Protein AF-A0A260ZU75-F1 (afdb_monomer)

pLDDT: mean 73.4, std 19.15, range [30.08, 96.88]

Mean predicted aligned error: 18.24 Å

Solvent-accessible surface area (backbone atoms only — not comparable to full-atom values): 27099 Å² total; per-residue (Å²): 138,92,80,91,61,93,49,59,84,68,55,61,71,64,36,79,45,79,36,69,39,47,72,72,58,56,70,62,37,40,80,29,55,26,24,42,34,27,38,49,55,72,50,74,64,46,59,60,51,38,66,64,25,48,84,91,78,54,46,50,58,35,65,56,89,92,36,42,34,43,31,22,17,66,88,51,80,79,74,68,78,90,85,59,98,60,58,67,73,65,70,71,67,79,88,76,81,71,82,67,84,74,81,67,71,75,73,72,48,90,64,89,61,53,72,47,78,45,76,44,38,47,42,60,59,72,70,28,60,49,29,23,46,27,86,60,65,49,53,67,70,56,39,60,51,51,59,70,48,56,69,70,57,61,51,25,57,89,80,56,41,65,34,30,36,39,29,34,74,88,42,89,56,39,37,35,28,58,36,56,43,65,58,62,22,38,52,79,75,53,84,70,53,23,64,43,68,39,59,33,41,36,30,46,31,56,61,71,61,36,53,37,48,56,76,33,36,28,83,59,44,68,79,55,73,39,44,80,88,47,46,46,46,62,69,63,42,54,61,54,57,45,36,60,52,47,52,56,47,26,54,46,50,76,70,63,70,59,51,74,65,50,48,23,54,45,45,23,44,54,48,60,44,67,42,53,73,69,57,50,51,52,44,70,77,32,72,64,55,47,50,50,50,52,50,52,38,31,76,69,47,69,45,74,83,83,55,96,63,46,60,89,43,41,7,58,31,43,58,65,25,31,74,61,22,34,54,32,46,69,72,30,49,90,67,53,62,64,59,92,49,35,52,56,46,51,24,56,15,14,74,69,40,26,66,64,45,18,49,54,41,48,34,39,55,68,68,76,38,55,76,70,56,50,59,51,52,44,49,44,57,65,38,65,81,69,75,76,69,83,70,92,71,95,57,99,69,80,84,60,91,48,96,50,78,84,72,56,78,86,84,57,92,40,63,46,64,51,82,83,65,82,75,59,64,70,62,42,64,75,54,67,44,40,35,43,30,51,68,58,72,49,96,71,50,48,67,60,61,78,71,64,37,52,60,50,69,63,88,96,43,53,35,44,27,39,44,86,131

Organism: Caenorhabditis remane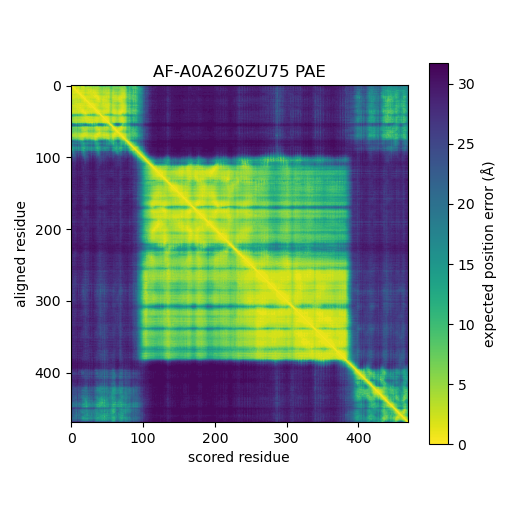i (NCBI:txid31234)

Radius of gyration: 30.85 Å; Cα contacts (8 Å, |Δi|>4): 722; chains: 1; bounding box: 58×53×92 Å

Sequence (469 aa):
MWLKCKTAEEVPRGAIVISHKVIPYPSVLVEKDVTSIVVDPMTKEVLRQLCMFGNSRGIVSGCVARHSFIASGSALVDGEPIITTTLPSLIHKPECKKKEEELDLKPMVEHAFEHIRMPIALGDIVSMNYRGGVFRPIYEETINSLNKMPIDKLFDEDVSGMPLLAVPNDDDTRCVILEGVHRFASLSLTEEEKKIEIKLDVYCVGERNFEDLLSSTVPISRGMKITKKAEFKFHRCQPEMLTLLLDSYAKQRNEGRFSEKDEAVNLCRILNARLNEKQRKELIDHSHQRRQIYNQLFNERLVQEPTKTATEQSGLFAFLMSPTTQKAFFSHYETIPKRNRCHRNIFVASLVNDDTCAQLINELGTNMLKKTDFVKRLREIQNPATAENSSDGNNGITWLMCETADDAPYHKELSFWSIYRIPSPSVLAEKDVSIIVLDPMTKGVLGKLSMHIVSGCVGKHSFLASGSA

Foldseek 3Di:
DDDDDPALQPDAQAEEDEEEQADGPLVSCQVSQYKYKYKLNFDPVRVVSLVSADDQFDWDWADDPLIIMIIHGDVCNPVDDPPDPCVNVVVPDDPPPDPPVAPDQDPQPPDDFDKDKDKDFQLLVVQAQEWEQALDWDDLVNLVVLLPDDPCQLQPCVRPNAWEWEDEQVDPRYIYTLPSLSNVLSDDDDPVSSRDIHIHIYTHDHPVQRVLQVVQTGGRHHSDGRDPVRHGQLLSHDSNVNNVNLVSQLVCVVVVNDDLLSLLQSLLRNCVNRDDPVVLVVVLVDVVSLVVRVVVCVVVSSFDDQDPLRSSCLSVLLNLADDLLSVLCSVQVVLADSHPNRSNLLSLLRVQPVVVSSVLSVCSSVVVDDNVVSVVVSVCSNPVPVPPPPDPDPDPDDADADPDLVPDDADDAYEYEDADDDDAPVSCVVRQYKYKYKPQSDSPRSNRQDDGWRWDDDPPIIITIGGDD

Secondary structure (DSSP, 8-state):
-----SSGGGSPTTPEEEEESS-SSHHHHHHTTPEEEEES--SHHHHHHHTTSSSSS--EEEEETTEEEEEESGGGTT------TTHHHHSS-----------PPPPP-----EEEEEEEEHHHHHHSEEEE--SS---HHHHHHHTTS-HHHHS-TTTT---EEEEETT-TTEEEEEE-HHHHHT----TTGGG-EEEEEEEEE-HHHHHHHHHTSEE--TT----GGG---GGGS-HHHHHHHHHHHHHHHHTT-S-HHHHHHHHHHHHHHH--HHHHHHHHH-HHHHHHHHHHHHHTTSSPPP-TT-GGGHHHHHHHS-HHHHHHHHHSGGGS--STTHHHHHHHHHHH-HHHHHHHHHHHHTTSS-HHHHHHHHHHHH-GGGSS-------S------SSGGGSPSSS---B--SS-PPPHHHHHHHT--EEEES--STTTGGG--S-EEEEEETTEEEEEE---

Structure (mmCIF, N/CA/C/O backbone):
data_AF-A0A260ZU75-F1
#
_entry.id   AF-A0A260ZU75-F1
#
loop_
_atom_site.group_PDB
_atom_site.id
_atom_site.type_symbol
_atom_site.label_atom_id
_atom_site.label_alt_id
_atom_site.label_comp_id
_atom_site.label_asym_id
_atom_site.label_entity_id
_atom_site.label_seq_id
_atom_site.pdbx_PDB_ins_code
_atom_site.Cartn_x
_atom_site.Cartn_y
_atom_site.Cartn_z
_atom_site.occupancy
_atom_site.B_iso_or_equiv
_atom_site.auth_seq_id
_atom_site.auth_comp_id
_atom_site.auth_asym_id
_atom_site.auth_atom_id
_atom_site.pdbx_PDB_model_num
ATOM 1 N N . MET A 1 1 ? 1.493 -24.356 -52.586 1.00 53.06 1 MET A N 1
ATOM 2 C CA . MET A 1 1 ? 1.056 -25.370 -51.599 1.00 53.06 1 MET A CA 1
ATOM 3 C C . MET A 1 1 ? 1.403 -24.845 -50.215 1.00 53.06 1 MET A C 1
ATOM 5 O O . MET A 1 1 ? 2.526 -24.393 -50.048 1.00 53.06 1 MET A O 1
ATOM 9 N N . TRP A 1 2 ? 0.465 -24.832 -49.267 1.00 59.16 2 TRP A N 1
ATOM 10 C CA . TRP A 1 2 ? 0.701 -24.319 -47.910 1.00 59.16 2 TRP A CA 1
ATOM 11 C C . TRP A 1 2 ? 0.947 -25.483 -46.953 1.00 59.16 2 TRP A C 1
ATOM 13 O O . TRP A 1 2 ? 0.158 -26.425 -46.927 1.00 59.16 2 TRP A O 1
ATOM 23 N N . LEU A 1 3 ? 2.027 -25.417 -46.176 1.00 71.31 3 LEU A N 1
ATOM 24 C CA . LEU A 1 3 ? 2.389 -26.438 -45.197 1.00 71.31 3 LEU A CA 1
ATOM 25 C C . LEU A 1 3 ? 2.399 -25.819 -43.800 1.00 71.31 3 LEU A C 1
ATOM 27 O O . LEU A 1 3 ? 3.151 -24.882 -43.533 1.00 71.31 3 LEU A O 1
ATOM 31 N N . LYS A 1 4 ? 1.574 -26.350 -42.896 1.00 76.88 4 LYS A N 1
ATOM 32 C CA . LYS A 1 4 ? 1.610 -25.962 -41.486 1.00 76.88 4 LYS A CA 1
ATOM 33 C C . LYS A 1 4 ? 2.712 -26.754 -40.786 1.00 76.88 4 LYS A C 1
ATOM 35 O O . LYS A 1 4 ? 2.523 -27.931 -40.500 1.00 76.88 4 LYS A O 1
ATOM 40 N N . CYS A 1 5 ? 3.827 -26.091 -40.503 1.00 76.00 5 CYS A N 1
ATOM 41 C CA . CYS A 1 5 ? 4.948 -26.666 -39.764 1.00 76.00 5 CYS A CA 1
ATOM 42 C C . CYS A 1 5 ? 4.742 -26.453 -38.257 1.00 76.00 5 CYS A C 1
ATOM 44 O O . CYS A 1 5 ? 4.388 -25.350 -37.829 1.00 76.00 5 CYS A O 1
ATOM 46 N N . LYS A 1 6 ? 4.939 -27.495 -37.446 1.00 75.31 6 LYS A N 1
ATOM 47 C CA . LYS A 1 6 ? 4.941 -27.402 -35.978 1.00 75.31 6 LYS A CA 1
ATOM 48 C C . LYS A 1 6 ? 6.276 -26.886 -35.446 1.00 75.31 6 LYS A C 1
ATOM 50 O O . LYS A 1 6 ? 6.291 -26.248 -34.396 1.00 75.31 6 LYS A O 1
ATOM 55 N N . THR A 1 7 ? 7.368 -27.142 -36.164 1.00 79.88 7 THR A N 1
ATOM 56 C CA . THR A 1 7 ? 8.723 -26.733 -35.778 1.00 79.88 7 THR A CA 1
ATOM 57 C C . THR A 1 7 ? 9.504 -26.169 -36.972 1.00 79.88 7 THR A C 1
ATOM 59 O O . THR A 1 7 ? 9.084 -26.304 -38.124 1.00 79.88 7 THR A O 1
ATOM 62 N N . ALA A 1 8 ? 10.633 -25.497 -36.715 1.00 80.31 8 ALA A N 1
ATOM 63 C CA . ALA A 1 8 ? 11.464 -24.905 -37.771 1.00 80.31 8 ALA A CA 1
ATOM 64 C C . ALA A 1 8 ? 12.167 -25.976 -38.631 1.00 80.31 8 ALA A C 1
ATOM 66 O O . ALA A 1 8 ? 12.492 -25.749 -39.798 1.00 80.31 8 ALA A O 1
ATOM 67 N N . GLU A 1 9 ? 12.363 -27.175 -38.085 1.00 83.44 9 GLU A N 1
ATOM 68 C CA . GLU A 1 9 ? 12.975 -28.330 -38.743 1.00 83.44 9 GLU A CA 1
ATOM 69 C C . GLU A 1 9 ? 12.092 -28.889 -39.866 1.00 83.44 9 GLU A C 1
ATOM 71 O O . GLU A 1 9 ? 12.622 -29.365 -40.868 1.00 83.44 9 GLU A O 1
ATOM 76 N N . GLU A 1 10 ? 10.771 -28.740 -39.762 1.00 84.25 10 GLU A N 1
ATOM 77 C CA . GLU A 1 10 ? 9.805 -29.178 -40.781 1.00 84.25 10 GLU A CA 1
ATOM 78 C C . GLU A 1 10 ? 9.737 -28.230 -41.995 1.00 84.25 10 GLU A C 1
ATOM 80 O O . GLU A 1 10 ? 9.186 -28.589 -43.035 1.00 84.25 10 GLU A O 1
ATOM 85 N N . VAL A 1 11 ? 10.310 -27.024 -41.891 1.00 85.12 11 VAL A N 1
ATOM 86 C CA . VAL A 1 11 ? 10.280 -26.020 -42.964 1.00 85.12 11 VAL A CA 1
ATOM 87 C C . VAL A 1 11 ? 11.162 -26.460 -44.145 1.00 85.12 11 VAL A C 1
ATOM 89 O O . VAL A 1 11 ? 12.346 -26.737 -43.936 1.00 85.12 11 VAL A O 1
ATOM 92 N N . PRO A 1 12 ? 10.650 -26.498 -45.388 1.00 83.19 12 PRO A N 1
ATOM 93 C CA . PRO A 1 12 ? 11.467 -26.789 -46.566 1.00 83.19 12 PRO A CA 1
ATOM 94 C C . PRO A 1 12 ? 12.514 -25.698 -46.846 1.00 83.19 12 PRO A C 1
ATOM 96 O O . PRO A 1 12 ? 12.292 -24.522 -46.563 1.00 83.19 12 PRO A O 1
ATOM 99 N N . ARG A 1 13 ? 13.646 -26.076 -47.453 1.00 84.75 13 ARG A N 1
ATOM 100 C CA . ARG A 1 13 ? 14.654 -25.114 -47.934 1.00 84.75 13 ARG A CA 1
ATOM 101 C C . ARG A 1 13 ? 14.044 -24.183 -48.995 1.00 84.75 13 ARG A C 1
ATOM 103 O O . ARG A 1 13 ? 13.299 -24.658 -49.849 1.00 84.75 13 ARG A O 1
ATOM 110 N N . GLY A 1 14 ? 14.359 -22.889 -48.937 1.00 79.31 14 GLY A N 1
ATOM 111 C CA . GLY A 1 14 ? 13.857 -21.869 -49.866 1.00 79.31 14 GLY A CA 1
ATOM 112 C C . GLY A 1 14 ? 12.392 -21.469 -49.650 1.00 79.31 14 GLY A C 1
ATOM 113 O O . GLY A 1 14 ? 11.804 -20.799 -50.496 1.00 79.31 14 GLY A O 1
ATOM 114 N N . ALA A 1 15 ? 11.757 -21.910 -48.558 1.00 82.38 15 ALA A N 1
ATOM 115 C CA . ALA A 1 15 ? 10.350 -21.614 -48.303 1.00 82.38 15 ALA A CA 1
ATOM 116 C C . ALA A 1 15 ? 10.118 -20.151 -47.884 1.00 82.38 15 ALA A C 1
ATOM 118 O O . ALA A 1 15 ? 10.995 -19.493 -47.325 1.00 82.38 15 ALA A O 1
ATOM 119 N N . ILE A 1 16 ? 8.886 -19.669 -48.079 1.00 82.94 16 ILE A N 1
ATOM 120 C CA . ILE A 1 16 ? 8.381 -18.456 -47.427 1.00 82.94 16 ILE A CA 1
ATOM 121 C C . ILE A 1 16 ? 7.686 -18.880 -46.131 1.00 82.94 16 ILE A C 1
ATOM 123 O O . ILE A 1 16 ? 6.695 -19.612 -46.161 1.00 82.94 16 ILE A O 1
ATOM 127 N N . VAL A 1 17 ? 8.200 -18.427 -44.991 1.00 84.06 17 VAL A N 1
ATOM 128 C CA . VAL A 1 17 ? 7.651 -18.725 -43.666 1.00 84.06 17 VAL A CA 1
ATOM 129 C C . VAL A 1 17 ? 6.880 -17.526 -43.154 1.00 84.06 17 VAL A C 1
ATOM 131 O O . VAL A 1 17 ? 7.424 -16.435 -43.044 1.00 84.06 17 VAL A O 1
ATOM 134 N N . ILE A 1 18 ? 5.619 -17.748 -42.787 1.00 83.75 18 ILE A N 1
ATOM 135 C CA . ILE A 1 18 ? 4.792 -16.747 -42.116 1.00 83.75 18 ILE A CA 1
ATOM 136 C C . ILE A 1 18 ? 4.705 -17.107 -40.635 1.00 83.75 18 ILE A C 1
ATOM 138 O O . ILE A 1 18 ? 4.231 -18.188 -40.282 1.00 83.75 18 ILE A O 1
ATOM 142 N N . SER A 1 19 ? 5.130 -16.195 -39.766 1.00 84.38 19 SER A N 1
ATOM 143 C CA . SER A 1 19 ? 5.026 -16.337 -38.315 1.00 84.38 19 SER A CA 1
ATOM 144 C C . SER A 1 19 ? 4.253 -15.174 -37.689 1.00 84.38 19 SER A C 1
ATOM 146 O O . SER A 1 19 ? 4.103 -14.102 -38.274 1.00 84.38 19 SER A O 1
ATOM 148 N N . HIS A 1 20 ? 3.724 -15.386 -36.481 1.00 80.50 20 HIS A N 1
ATOM 149 C CA . HIS A 1 20 ? 3.026 -14.349 -35.716 1.00 80.50 20 HIS A CA 1
ATOM 150 C C . HIS A 1 20 ? 3.898 -13.887 -34.553 1.00 80.50 20 HIS A C 1
ATOM 152 O O . HIS A 1 20 ? 4.362 -14.712 -33.765 1.00 80.50 20 HIS A O 1
ATOM 158 N N . LYS A 1 21 ? 4.100 -12.571 -34.435 1.00 76.69 21 LYS A N 1
ATOM 159 C CA . LYS A 1 21 ? 4.837 -11.851 -33.382 1.00 76.69 21 LYS A CA 1
ATOM 160 C C . LYS A 1 21 ? 6.329 -12.143 -33.224 1.00 76.69 21 LYS A C 1
ATOM 162 O O . LYS A 1 21 ? 7.023 -11.250 -32.746 1.00 76.69 21 LYS A O 1
ATOM 167 N N . VAL A 1 22 ? 6.813 -13.339 -33.561 1.00 81.31 22 VAL A N 1
ATOM 168 C CA . VAL A 1 22 ? 8.188 -13.818 -33.313 1.00 81.31 22 VAL A CA 1
ATOM 169 C C . VAL A 1 22 ? 8.711 -14.671 -34.470 1.00 81.31 22 VAL A C 1
ATOM 171 O O . VAL A 1 22 ? 7.917 -15.221 -35.232 1.00 81.31 22 VAL A O 1
ATOM 174 N N . ILE A 1 23 ? 10.033 -14.836 -34.577 1.00 83.88 23 ILE A N 1
ATOM 175 C CA . ILE A 1 23 ? 10.662 -15.792 -35.502 1.00 83.88 23 ILE A CA 1
ATOM 176 C C . ILE A 1 23 ? 11.097 -17.028 -34.705 1.00 83.88 23 ILE A C 1
ATOM 178 O O . ILE A 1 23 ? 11.935 -16.907 -33.809 1.00 83.88 23 ILE A O 1
ATOM 182 N N . PRO A 1 24 ? 10.541 -18.219 -34.982 1.00 77.88 24 PRO A N 1
ATOM 183 C CA . PRO A 1 24 ? 10.963 -19.438 -34.307 1.00 77.88 24 PRO A CA 1
ATOM 184 C C . PRO A 1 24 ? 12.312 -19.909 -34.861 1.00 77.88 24 PRO A C 1
ATOM 186 O O . PRO A 1 24 ? 12.447 -20.102 -36.063 1.00 77.88 24 PRO A O 1
ATOM 189 N N . TYR A 1 25 ? 13.290 -20.115 -33.976 1.00 84.12 25 TYR A N 1
ATOM 190 C CA . TYR A 1 25 ? 14.622 -20.652 -34.296 1.00 84.12 25 TYR A CA 1
ATOM 191 C C . TYR A 1 25 ? 15.283 -20.006 -35.534 1.00 84.12 25 TYR A C 1
ATOM 193 O O . TYR A 1 25 ? 15.498 -20.680 -36.544 1.00 84.12 25 TYR A O 1
ATOM 201 N N . PRO A 1 26 ? 15.629 -18.703 -35.465 1.00 82.19 26 PRO A N 1
ATOM 202 C CA . PRO A 1 26 ? 16.146 -17.944 -36.603 1.00 82.19 26 PRO A CA 1
ATOM 203 C C . PRO A 1 26 ? 17.327 -18.610 -37.314 1.00 82.19 26 PRO A C 1
ATOM 205 O O . PRO A 1 26 ? 17.344 -18.654 -38.536 1.00 82.19 26 PRO A O 1
ATOM 208 N N . SER A 1 27 ? 18.271 -19.188 -36.567 1.00 81.50 27 SER A N 1
ATOM 209 C CA . SER A 1 27 ? 19.438 -19.884 -37.124 1.00 81.50 27 SER A CA 1
ATOM 210 C C . SER A 1 27 ? 19.056 -21.034 -38.061 1.00 81.50 27 SER A C 1
ATOM 212 O O . SER A 1 27 ? 19.575 -21.114 -39.169 1.00 81.50 27 SER A O 1
ATOM 214 N N . VAL A 1 28 ? 18.091 -21.869 -37.662 1.00 83.88 28 VAL A N 1
ATOM 215 C CA . VAL A 1 28 ? 17.618 -23.023 -38.449 1.00 83.88 28 VAL A CA 1
ATOM 216 C C . VAL A 1 28 ? 16.953 -22.569 -39.747 1.00 83.88 28 VAL A C 1
ATOM 218 O O . VAL A 1 28 ? 17.108 -23.196 -40.792 1.00 83.88 28 VAL A O 1
ATOM 221 N N . LEU A 1 29 ? 16.194 -21.474 -39.694 1.00 84.56 29 LEU A N 1
ATOM 222 C CA . LEU A 1 29 ? 15.516 -20.941 -40.872 1.00 84.56 29 LEU A CA 1
ATOM 223 C C . LEU A 1 29 ? 16.492 -20.219 -41.817 1.00 84.56 29 LEU A C 1
ATOM 225 O O . LEU A 1 29 ? 16.343 -20.321 -43.034 1.00 84.56 29 LEU A O 1
ATOM 229 N N . VAL A 1 30 ? 17.515 -19.550 -41.276 1.00 82.56 30 VAL A N 1
ATOM 230 C CA . VAL A 1 30 ? 18.594 -18.923 -42.058 1.00 82.56 30 VAL A CA 1
ATOM 231 C C . VAL A 1 30 ? 19.406 -19.977 -42.816 1.00 82.56 30 VAL A C 1
ATOM 233 O O . VAL A 1 30 ? 19.626 -19.822 -44.013 1.00 82.56 30 VAL A O 1
ATOM 236 N N . GLU A 1 31 ? 19.771 -21.093 -42.176 1.00 83.38 31 GLU A N 1
ATOM 237 C CA . GLU A 1 31 ? 20.461 -22.223 -42.835 1.00 83.38 31 GLU A CA 1
ATOM 238 C C . GLU A 1 31 ? 19.656 -22.839 -43.992 1.00 83.38 31 GLU A C 1
ATOM 240 O O . GLU A 1 31 ? 20.205 -23.471 -44.900 1.00 83.38 31 GLU A O 1
ATOM 245 N N . LYS A 1 32 ? 18.335 -22.659 -43.963 1.00 84.31 32 LYS A N 1
ATOM 246 C CA . LYS A 1 32 ? 17.403 -23.137 -44.982 1.00 84.31 32 LYS A CA 1
ATOM 247 C C . LYS A 1 32 ? 17.105 -22.104 -46.066 1.00 84.31 32 LYS A C 1
ATOM 249 O O . LYS A 1 32 ? 16.251 -22.388 -46.902 1.00 84.31 32 LYS A O 1
ATOM 254 N N . ASP A 1 33 ? 17.786 -20.959 -46.071 1.00 82.75 33 ASP A N 1
ATOM 255 C CA . ASP A 1 33 ? 17.581 -19.878 -47.045 1.00 82.75 33 ASP A CA 1
ATOM 256 C C . ASP A 1 33 ? 16.097 -19.479 -47.170 1.00 82.75 33 ASP A C 1
ATOM 258 O O . ASP A 1 33 ? 15.522 -19.360 -48.249 1.00 82.75 33 ASP A O 1
ATOM 262 N N . VAL A 1 34 ? 15.424 -19.385 -46.022 1.00 83.75 34 VAL A N 1
ATOM 263 C CA . VAL A 1 34 ? 13.997 -19.064 -45.943 1.00 83.75 34 VAL A CA 1
ATOM 264 C C . VAL A 1 34 ? 13.778 -17.560 -46.077 1.00 83.75 34 VAL A C 1
ATOM 266 O O . VAL A 1 34 ? 14.540 -16.755 -45.546 1.00 83.75 34 VAL A O 1
ATOM 269 N N . THR A 1 35 ? 12.661 -17.173 -46.694 1.00 82.88 35 THR A N 1
ATOM 270 C CA . THR A 1 35 ? 12.128 -15.811 -46.567 1.00 82.88 35 THR A CA 1
ATOM 271 C C . THR A 1 35 ? 11.132 -15.746 -45.421 1.00 82.88 35 THR A C 1
ATOM 273 O O . THR A 1 35 ? 10.104 -16.419 -45.441 1.00 82.88 35 THR A O 1
ATOM 276 N N . SER A 1 36 ? 11.442 -14.952 -44.400 1.00 85.06 36 SER A N 1
ATOM 277 C CA . SER A 1 36 ? 10.633 -14.835 -43.188 1.00 85.06 36 SER A CA 1
ATOM 278 C C . SER A 1 36 ? 9.693 -13.639 -43.291 1.00 85.06 36 SER A C 1
ATOM 280 O O . SER A 1 36 ? 10.140 -12.536 -43.590 1.00 85.06 36 SER A O 1
ATOM 282 N N . ILE A 1 37 ? 8.403 -13.849 -43.025 1.00 84.00 37 ILE A N 1
ATOM 283 C CA . ILE A 1 37 ? 7.356 -12.830 -42.923 1.00 84.00 37 ILE A CA 1
ATOM 284 C C . ILE A 1 37 ? 6.776 -12.904 -41.511 1.00 84.00 37 ILE A C 1
ATOM 286 O O . ILE A 1 37 ? 6.130 -13.884 -41.143 1.00 84.00 37 ILE A O 1
ATOM 290 N N . VAL A 1 38 ? 6.957 -11.850 -40.722 1.00 82.31 38 VAL A N 1
ATOM 291 C CA . VAL A 1 38 ? 6.440 -11.770 -39.353 1.00 82.31 38 VAL A CA 1
ATOM 292 C C . VAL A 1 38 ? 5.255 -10.823 -39.306 1.00 82.31 38 VAL A C 1
ATOM 294 O O . VAL A 1 38 ? 5.395 -9.628 -39.562 1.00 82.31 38 VAL A O 1
ATOM 297 N N . VAL A 1 39 ? 4.090 -11.350 -38.942 1.00 78.38 39 VAL A N 1
ATOM 298 C CA . VAL A 1 39 ? 2.842 -10.600 -38.764 1.00 78.38 39 VAL A CA 1
ATOM 299 C C . VAL A 1 39 ? 2.713 -10.146 -37.308 1.00 78.38 39 VAL A C 1
ATOM 301 O O . VAL A 1 39 ? 2.972 -10.921 -36.391 1.00 78.38 39 VAL A O 1
ATOM 304 N N . ASP A 1 40 ? 2.296 -8.900 -37.091 1.00 73.94 40 ASP A N 1
ATOM 305 C CA . ASP A 1 40 ? 2.276 -8.191 -35.805 1.00 73.94 40 ASP A CA 1
ATOM 306 C C . ASP A 1 40 ? 3.588 -8.320 -35.017 1.00 73.94 40 ASP A C 1
ATOM 308 O O . ASP A 1 40 ? 3.572 -8.803 -33.885 1.00 73.94 40 ASP A O 1
ATOM 312 N N . PRO A 1 41 ? 4.746 -7.933 -35.570 1.00 73.56 41 PRO A N 1
ATOM 313 C CA . PRO A 1 41 ? 5.995 -8.039 -34.830 1.00 73.56 41 PRO A CA 1
ATOM 314 C C . PRO A 1 41 ? 5.922 -7.135 -33.581 1.00 73.56 41 PRO A C 1
ATOM 316 O O . PRO A 1 41 ? 5.565 -5.962 -33.669 1.00 73.56 41 PRO A O 1
ATOM 319 N N . MET A 1 42 ? 6.203 -7.694 -32.396 1.00 63.34 42 MET A N 1
ATOM 320 C CA . MET A 1 42 ? 5.975 -7.015 -31.102 1.00 63.34 42 MET A CA 1
ATOM 321 C C . MET A 1 42 ? 7.264 -6.603 -30.379 1.00 63.34 42 MET A C 1
ATOM 323 O O . MET A 1 42 ? 7.192 -5.927 -29.352 1.00 63.34 42 MET A O 1
ATOM 327 N N . THR A 1 43 ? 8.442 -7.016 -30.859 1.00 67.06 43 THR A N 1
ATOM 328 C CA . THR A 1 43 ? 9.712 -6.820 -30.141 1.00 67.06 43 THR A CA 1
ATOM 329 C C . THR A 1 43 ? 10.835 -6.349 -31.063 1.00 67.06 43 THR A C 1
ATOM 331 O O . THR A 1 43 ? 10.879 -6.688 -32.242 1.00 67.06 43 THR A O 1
ATOM 334 N N . LYS A 1 44 ? 11.788 -5.592 -30.501 1.00 63.25 44 LYS A N 1
ATOM 335 C CA . LYS A 1 44 ? 13.028 -5.185 -31.192 1.00 63.25 44 LYS A CA 1
ATOM 336 C C . LYS A 1 44 ? 13.872 -6.387 -31.629 1.00 63.25 44 LYS A C 1
ATOM 338 O O . LYS A 1 44 ? 14.587 -6.321 -32.621 1.00 63.25 44 LYS A O 1
ATOM 343 N N . GLU A 1 45 ? 13.746 -7.490 -30.897 1.00 69.81 45 GLU A N 1
ATOM 344 C CA . GLU A 1 45 ? 14.451 -8.738 -31.169 1.00 69.81 45 GLU A CA 1
ATOM 345 C C . GLU A 1 45 ? 14.046 -9.350 -32.516 1.00 69.81 45 GLU A C 1
ATOM 347 O O . GLU A 1 45 ? 14.901 -9.856 -33.231 1.00 69.81 45 GLU A O 1
ATOM 352 N N . VAL A 1 46 ? 12.781 -9.217 -32.932 1.00 75.69 46 VAL A N 1
ATOM 353 C CA . VAL A 1 46 ? 12.339 -9.669 -34.264 1.00 75.69 46 VAL A CA 1
ATOM 354 C C . VAL A 1 46 ? 13.071 -8.932 -35.378 1.00 75.69 46 VAL A C 1
ATOM 356 O O . VAL A 1 46 ? 13.476 -9.548 -36.356 1.00 75.69 46 VAL A O 1
ATOM 359 N N . LEU A 1 47 ? 13.265 -7.621 -35.225 1.00 68.31 47 LEU A N 1
ATOM 360 C CA . LEU A 1 47 ? 13.946 -6.804 -36.227 1.00 68.31 47 LEU A CA 1
ATOM 361 C C . LEU A 1 47 ? 15.420 -7.213 -36.344 1.00 68.31 47 LEU A C 1
ATOM 363 O O . LEU A 1 47 ? 15.924 -7.403 -37.445 1.00 68.31 47 LEU A O 1
ATOM 367 N N . ARG A 1 48 ? 16.076 -7.448 -35.200 1.00 68.31 48 ARG A N 1
ATOM 368 C CA . ARG A 1 48 ? 17.446 -7.971 -35.143 1.00 68.31 48 ARG A CA 1
ATOM 369 C C . ARG A 1 48 ? 17.568 -9.349 -35.797 1.00 68.31 48 ARG A C 1
ATOM 371 O O . ARG A 1 48 ? 18.530 -9.593 -36.517 1.00 68.31 48 ARG A O 1
ATOM 378 N N . GLN A 1 49 ? 16.604 -10.231 -35.548 1.00 77.69 49 GLN A N 1
ATOM 379 C CA . GLN A 1 49 ? 16.572 -11.572 -36.128 1.00 77.69 49 GLN A CA 1
ATOM 380 C C . GLN A 1 49 ? 16.326 -11.529 -37.635 1.00 77.69 49 GLN A C 1
ATOM 382 O O . GLN A 1 49 ? 16.973 -12.275 -38.356 1.00 77.69 49 GLN A O 1
ATOM 387 N N . LEU A 1 50 ? 15.463 -10.636 -38.127 1.00 74.31 50 LEU A N 1
ATOM 388 C CA . LEU A 1 50 ? 15.216 -10.454 -39.561 1.00 74.31 50 LEU A CA 1
ATOM 389 C C . LEU A 1 50 ? 16.467 -10.018 -40.324 1.00 74.31 50 LEU A C 1
ATOM 391 O O . LEU A 1 50 ? 16.678 -10.504 -41.429 1.00 74.31 50 LEU A O 1
ATOM 395 N N . CYS A 1 51 ? 17.341 -9.212 -39.713 1.00 69.62 51 CYS A N 1
ATOM 396 C CA . CYS A 1 51 ? 18.636 -8.859 -40.304 1.00 69.62 51 CYS A CA 1
ATOM 397 C C . CYS A 1 51 ? 19.549 -10.074 -40.565 1.00 69.62 51 CYS A C 1
ATOM 399 O O . CYS A 1 51 ? 20.543 -9.937 -41.270 1.00 69.62 51 CYS A O 1
ATOM 401 N N . MET A 1 52 ? 19.246 -11.247 -39.995 1.00 73.81 52 MET A N 1
ATOM 402 C CA . MET A 1 52 ? 19.975 -12.490 -40.266 1.00 73.81 52 MET A CA 1
ATOM 403 C C . MET A 1 52 ? 19.506 -13.183 -41.557 1.00 73.81 52 MET A C 1
ATOM 405 O O . MET A 1 52 ? 20.211 -14.046 -42.073 1.00 73.81 52 MET A O 1
ATOM 409 N N . PHE A 1 53 ? 18.325 -12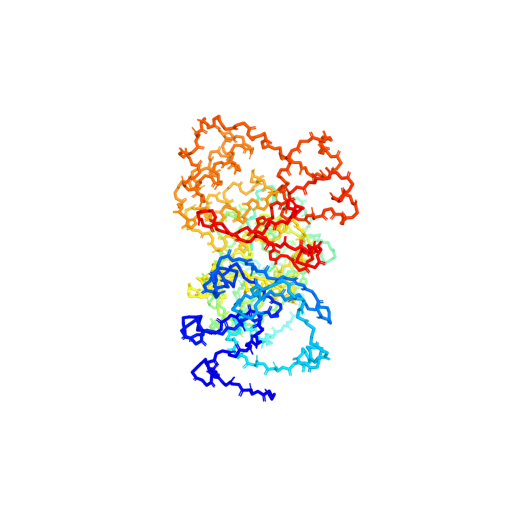.832 -42.076 1.00 68.69 53 PHE A N 1
ATOM 410 C CA . PHE A 1 53 ? 17.713 -13.448 -43.252 1.00 68.69 53 PHE A CA 1
ATOM 411 C C . PHE A 1 53 ? 18.047 -12.631 -44.509 1.00 68.69 53 PHE A C 1
ATOM 413 O O . PHE A 1 53 ? 17.328 -11.691 -44.847 1.00 68.69 53 PHE A O 1
ATOM 420 N N . GLY A 1 54 ? 19.125 -13.009 -45.205 1.00 57.31 54 GLY A N 1
ATOM 421 C CA . GLY A 1 54 ? 19.500 -12.488 -46.530 1.00 57.31 54 GLY A CA 1
ATOM 422 C C . GLY A 1 54 ? 20.579 -11.390 -46.546 1.00 57.31 54 GLY A C 1
ATOM 423 O O . GLY A 1 54 ? 20.800 -10.676 -45.570 1.00 57.31 54 GLY A O 1
ATOM 424 N N . ASN A 1 55 ? 21.269 -11.261 -47.687 1.00 54.53 55 ASN A N 1
ATOM 425 C CA . ASN A 1 55 ? 22.359 -10.302 -47.917 1.00 54.53 55 ASN A CA 1
ATOM 426 C C . ASN A 1 55 ? 21.837 -8.857 -47.985 1.00 54.53 55 ASN A C 1
ATOM 428 O O . ASN A 1 55 ? 21.461 -8.402 -49.058 1.00 54.53 55 ASN A O 1
ATOM 432 N N . SER A 1 56 ? 21.808 -8.165 -46.842 1.00 45.50 56 SER A N 1
ATOM 433 C CA . SER A 1 56 ? 21.909 -6.700 -46.636 1.00 45.50 56 SER A CA 1
ATOM 434 C C . SER A 1 56 ? 21.125 -5.708 -47.527 1.00 45.50 56 SER A C 1
ATOM 436 O O . SER A 1 56 ? 21.333 -4.505 -47.378 1.00 45.50 56 SER A O 1
ATOM 438 N N . ARG A 1 57 ? 20.216 -6.136 -48.415 1.00 49.00 57 ARG A N 1
ATOM 439 C CA . ARG A 1 57 ? 19.616 -5.264 -49.446 1.00 49.00 57 ARG A CA 1
ATOM 440 C C . ARG A 1 57 ? 18.122 -4.974 -49.318 1.00 49.00 57 ARG A C 1
ATOM 442 O O . ARG A 1 57 ? 17.592 -4.268 -50.165 1.00 49.00 57 ARG A O 1
ATOM 449 N N . GLY A 1 58 ? 17.454 -5.382 -48.242 1.00 55.94 58 GLY A N 1
ATOM 450 C CA . GLY A 1 58 ? 16.145 -4.798 -47.937 1.00 55.94 58 GLY A CA 1
ATOM 451 C C . GLY A 1 58 ? 15.308 -5.596 -46.956 1.00 55.94 58 GLY A C 1
ATOM 452 O O . GLY A 1 58 ? 15.079 -6.787 -47.141 1.00 55.94 58 GLY A O 1
ATOM 453 N N . ILE A 1 59 ? 14.807 -4.903 -45.935 1.00 63.09 59 ILE A N 1
ATOM 454 C CA . ILE A 1 59 ? 13.678 -5.358 -45.129 1.00 63.09 59 ILE A CA 1
ATOM 455 C C . ILE A 1 59 ? 12.430 -4.686 -45.696 1.00 63.09 59 ILE A C 1
ATOM 457 O O . ILE A 1 59 ? 12.380 -3.464 -45.831 1.00 63.09 59 ILE A O 1
ATOM 461 N N . VAL A 1 60 ? 11.399 -5.473 -45.990 1.00 64.50 60 VAL A N 1
ATOM 462 C CA . VAL A 1 60 ? 10.108 -4.952 -46.454 1.00 64.50 60 VAL A CA 1
ATOM 463 C C . VAL A 1 60 ? 9.157 -4.870 -45.268 1.00 64.50 60 VAL A C 1
ATOM 465 O O . VAL A 1 60 ? 9.070 -5.804 -44.475 1.00 64.50 60 VAL A O 1
ATOM 468 N N . SER A 1 61 ? 8.418 -3.771 -45.134 1.00 64.62 61 SER A N 1
ATOM 469 C CA . SER A 1 61 ? 7.327 -3.661 -44.164 1.00 64.62 61 SER A CA 1
ATOM 470 C C . SER A 1 61 ? 6.035 -3.218 -44.842 1.00 64.62 61 SER A C 1
ATOM 472 O O . SER A 1 61 ? 6.049 -2.637 -45.928 1.00 64.62 61 SER A O 1
ATOM 474 N N . GLY A 1 62 ? 4.902 -3.545 -44.227 1.00 59.97 62 GLY A N 1
ATOM 475 C CA . GLY A 1 62 ? 3.597 -3.179 -44.760 1.00 59.97 62 GLY A CA 1
ATOM 476 C C . GLY A 1 62 ? 2.452 -3.507 -43.813 1.00 59.97 62 GLY A C 1
ATOM 477 O O . GLY A 1 62 ? 2.649 -3.890 -42.657 1.00 59.97 62 GLY A O 1
ATOM 478 N N . CYS A 1 63 ? 1.225 -3.352 -44.308 1.00 56.19 63 CYS A N 1
ATOM 479 C CA . CYS A 1 63 ? 0.005 -3.668 -43.575 1.00 56.19 63 CYS A CA 1
ATOM 480 C C . CYS A 1 63 ? -0.940 -4.489 -44.457 1.00 56.19 63 CYS A C 1
ATOM 482 O O . CYS A 1 63 ? -1.251 -4.081 -45.574 1.00 56.19 63 CYS A O 1
ATOM 484 N N . VAL A 1 64 ? -1.424 -5.624 -43.946 1.00 57.50 64 VAL A N 1
ATOM 485 C CA . VAL A 1 64 ? -2.465 -6.439 -44.592 1.00 57.50 64 VAL A CA 1
ATOM 486 C C . VAL A 1 64 ? -3.556 -6.741 -43.575 1.00 57.50 64 VAL A C 1
ATOM 488 O O . VAL A 1 64 ? -3.274 -7.142 -42.451 1.00 57.50 64 VAL A O 1
ATOM 491 N N . ALA A 1 65 ? -4.819 -6.529 -43.954 1.00 58.62 65 ALA A N 1
ATOM 492 C CA . ALA A 1 65 ? -5.987 -6.817 -43.115 1.00 58.62 65 ALA A CA 1
ATOM 493 C C . ALA A 1 65 ? -5.930 -6.209 -41.690 1.00 58.62 65 ALA A C 1
ATOM 495 O O . ALA A 1 65 ? -6.454 -6.796 -40.751 1.00 58.62 65 ALA A O 1
ATOM 496 N N . ARG A 1 66 ? -5.335 -5.012 -41.530 1.00 58.78 66 ARG A N 1
ATOM 497 C CA . ARG A 1 66 ? -5.089 -4.308 -40.243 1.00 58.78 66 ARG A CA 1
ATOM 498 C C . ARG A 1 66 ? -3.978 -4.900 -39.363 1.00 58.78 66 ARG A C 1
ATOM 500 O O . ARG A 1 66 ? -3.823 -4.465 -38.221 1.00 58.78 66 ARG A O 1
ATOM 507 N N . HIS A 1 67 ? -3.190 -5.830 -39.891 1.00 61.06 67 HIS A N 1
ATOM 508 C CA . HIS A 1 67 ? -2.001 -6.363 -39.238 1.00 61.06 67 HIS A CA 1
ATOM 509 C C . HIS A 1 67 ? -0.748 -5.844 -39.939 1.00 61.06 67 HIS A C 1
ATOM 511 O O . HIS A 1 67 ? -0.614 -5.937 -41.161 1.00 61.06 67 HIS A O 1
ATOM 517 N N . SER A 1 68 ? 0.172 -5.278 -39.161 1.00 67.44 68 SER A N 1
ATOM 518 C CA . SER A 1 68 ? 1.483 -4.862 -39.661 1.00 67.44 68 SER A CA 1
ATOM 519 C C . SER A 1 68 ? 2.348 -6.095 -39.889 1.00 67.44 68 SER A C 1
ATOM 521 O O . SER A 1 68 ? 2.348 -6.978 -39.034 1.00 67.44 68 SER A O 1
ATOM 523 N N . PHE A 1 69 ? 3.122 -6.151 -40.965 1.00 74.88 69 PHE A N 1
ATOM 524 C CA . PHE A 1 69 ? 4.101 -7.213 -41.173 1.00 74.88 69 PHE A CA 1
ATOM 525 C C . PHE A 1 69 ? 5.473 -6.643 -41.529 1.00 74.88 69 PHE A C 1
ATOM 527 O O . PHE A 1 69 ? 5.579 -5.523 -42.034 1.00 74.88 69 PHE A O 1
ATOM 534 N N . ILE A 1 70 ? 6.513 -7.424 -41.249 1.00 73.88 70 ILE A N 1
ATOM 535 C CA . ILE A 1 70 ? 7.883 -7.170 -41.697 1.00 73.88 70 ILE A CA 1
ATOM 536 C C . ILE A 1 70 ? 8.419 -8.467 -42.306 1.00 73.88 70 ILE A C 1
ATOM 538 O O . ILE A 1 70 ? 8.173 -9.543 -41.761 1.00 73.88 70 ILE A O 1
ATOM 542 N N . ALA A 1 71 ? 9.127 -8.371 -43.426 1.00 77.81 71 ALA A N 1
ATOM 543 C CA . ALA A 1 71 ? 9.693 -9.502 -44.134 1.00 77.81 71 ALA A CA 1
ATOM 544 C C . ALA A 1 71 ? 11.168 -9.283 -44.498 1.00 77.81 71 ALA A C 1
ATOM 546 O O . ALA A 1 71 ? 11.572 -8.161 -44.805 1.00 77.81 71 ALA A O 1
ATOM 547 N N . SER A 1 72 ? 11.953 -10.362 -44.469 1.00 77.19 72 SER A N 1
ATOM 548 C CA . SER A 1 72 ? 13.359 -10.388 -44.894 1.00 77.19 72 SER A CA 1
ATOM 549 C C . SER A 1 72 ? 13.723 -11.767 -45.447 1.00 77.19 72 SER A C 1
ATOM 551 O O . SER A 1 72 ? 13.281 -12.786 -44.906 1.00 77.19 72 SER A O 1
ATOM 553 N N . GLY A 1 73 ? 14.520 -11.812 -46.515 1.00 75.69 73 GLY A N 1
ATOM 554 C CA . GLY A 1 73 ? 15.014 -13.053 -47.110 1.00 75.69 73 GLY A CA 1
ATOM 555 C C . GLY A 1 73 ? 15.301 -12.967 -48.605 1.00 75.69 73 GLY A C 1
ATOM 556 O O . GLY A 1 73 ? 15.066 -11.948 -49.252 1.00 75.69 73 GLY A O 1
ATOM 557 N N . SER A 1 74 ? 15.819 -14.064 -49.151 1.00 69.31 74 SER A N 1
ATOM 558 C CA . SER A 1 74 ? 16.298 -14.185 -50.534 1.00 69.31 74 SER A CA 1
ATOM 559 C C . SER A 1 74 ? 15.217 -14.005 -51.604 1.00 69.31 74 SER A C 1
ATOM 561 O O . SER A 1 74 ? 15.535 -13.585 -52.712 1.00 69.31 74 SER A O 1
ATOM 563 N N . ALA A 1 75 ? 13.937 -14.223 -51.286 1.00 66.81 75 ALA A N 1
ATOM 564 C CA . ALA A 1 75 ? 12.838 -13.987 -52.225 1.00 66.81 75 ALA A CA 1
ATOM 565 C C . ALA A 1 75 ? 12.466 -12.496 -52.388 1.00 66.81 75 ALA A C 1
ATOM 567 O O . ALA A 1 75 ? 11.542 -12.186 -53.133 1.00 66.81 75 ALA A O 1
ATOM 568 N N . LEU A 1 76 ? 13.151 -11.576 -51.692 1.00 62.22 76 LEU A N 1
ATOM 569 C CA . LEU A 1 76 ? 12.877 -10.129 -51.713 1.00 62.22 76 LEU A CA 1
ATOM 570 C C . LEU A 1 76 ? 13.932 -9.308 -52.480 1.00 62.22 76 LEU A C 1
ATOM 572 O O . LEU A 1 76 ? 13.900 -8.080 -52.437 1.00 62.22 76 LEU A O 1
ATOM 576 N N . VAL A 1 77 ? 14.880 -9.966 -53.155 1.00 52.09 77 VAL A N 1
ATOM 577 C CA . VAL A 1 77 ? 16.114 -9.345 -53.678 1.00 52.09 77 VAL A CA 1
ATOM 578 C C . VAL A 1 77 ? 15.882 -8.323 -54.810 1.00 52.09 77 VAL A C 1
ATOM 580 O O . VAL A 1 77 ? 16.734 -7.459 -54.990 1.00 52.09 77 VAL A O 1
ATOM 583 N N . ASP A 1 78 ? 14.719 -8.315 -55.472 1.00 45.59 78 ASP A N 1
ATOM 584 C CA . ASP A 1 78 ? 14.441 -7.422 -56.616 1.00 45.59 78 ASP A CA 1
ATOM 585 C C . ASP A 1 78 ? 13.382 -6.332 -56.355 1.00 45.59 78 ASP A C 1
ATOM 587 O O . ASP A 1 78 ? 12.893 -5.699 -57.286 1.00 45.59 78 ASP A O 1
ATOM 591 N N . GLY A 1 79 ? 13.000 -6.079 -55.096 1.00 43.75 79 GLY A N 1
ATOM 592 C CA . GLY A 1 79 ? 12.058 -4.993 -54.771 1.00 43.75 79 GLY A CA 1
ATOM 593 C C . GLY A 1 79 ? 10.631 -5.184 -55.315 1.00 43.75 79 GLY A C 1
ATOM 594 O O . GLY A 1 79 ? 9.799 -4.283 -55.186 1.00 43.75 79 GLY A O 1
ATOM 595 N N . GLU A 1 80 ? 10.326 -6.352 -55.882 1.00 39.66 80 GLU A N 1
ATOM 596 C CA . GLU A 1 80 ? 8.979 -6.730 -56.299 1.00 39.66 80 GLU A CA 1
ATOM 597 C C . GLU A 1 80 ? 8.053 -6.833 -55.068 1.00 39.66 80 GLU A C 1
ATOM 599 O O . GLU A 1 80 ? 8.413 -7.441 -54.051 1.00 39.66 80 GLU A O 1
ATOM 604 N N . PRO A 1 81 ? 6.845 -6.241 -55.111 1.00 46.09 81 PRO A N 1
ATOM 605 C CA . PRO A 1 81 ? 5.896 -6.337 -54.013 1.00 46.09 81 PRO A CA 1
ATOM 606 C C . PRO A 1 81 ? 5.471 -7.794 -53.793 1.00 46.09 81 PRO A C 1
ATOM 608 O O . PRO A 1 81 ? 5.208 -8.533 -54.739 1.00 46.09 81 PRO A O 1
ATOM 611 N N . ILE A 1 82 ? 5.322 -8.204 -52.528 1.00 47.66 82 ILE A N 1
ATOM 612 C CA . ILE A 1 82 ? 4.696 -9.487 -52.176 1.00 47.66 82 ILE A CA 1
ATOM 613 C C . ILE A 1 82 ? 3.217 -9.424 -52.593 1.00 47.66 82 ILE A C 1
ATOM 615 O O . ILE A 1 82 ? 2.347 -9.037 -51.810 1.00 47.66 82 ILE A O 1
ATOM 619 N N . ILE A 1 83 ? 2.907 -9.802 -53.832 1.00 45.09 83 ILE A N 1
ATOM 620 C CA . ILE A 1 83 ? 1.532 -9.920 -54.318 1.00 45.09 83 ILE A CA 1
ATOM 621 C C . ILE A 1 83 ? 1.029 -11.303 -53.906 1.00 45.09 83 ILE A C 1
ATOM 623 O O . ILE A 1 83 ? 1.176 -12.281 -54.634 1.00 45.09 83 ILE A O 1
ATOM 627 N N . THR A 1 84 ? 0.439 -11.415 -52.714 1.00 41.31 84 THR A N 1
ATOM 628 C CA . THR A 1 84 ? -0.280 -12.641 -52.335 1.00 41.31 84 THR A CA 1
ATOM 629 C C . THR A 1 84 ? -1.706 -12.319 -51.909 1.00 41.31 84 THR A C 1
ATOM 631 O O . THR A 1 84 ? -1.977 -11.746 -50.855 1.00 41.31 84 THR A O 1
ATOM 634 N N . THR A 1 85 ? -2.654 -12.735 -52.745 1.00 39.34 85 THR A N 1
ATOM 635 C CA . THR A 1 85 ? -4.106 -12.630 -52.532 1.00 39.34 85 THR A CA 1
ATOM 636 C C . THR A 1 85 ? -4.618 -13.495 -51.366 1.00 39.34 85 THR A C 1
ATOM 638 O O . THR A 1 85 ? -5.800 -13.458 -51.040 1.00 39.34 85 THR A O 1
ATOM 641 N N . THR A 1 86 ? -3.736 -14.248 -50.699 1.00 40.06 86 THR A N 1
ATOM 642 C CA . THR A 1 86 ? -4.050 -15.262 -49.675 1.00 40.06 86 THR A CA 1
ATOM 643 C C . THR A 1 86 ? -3.576 -14.919 -48.253 1.00 40.06 86 THR A C 1
ATOM 645 O O . THR A 1 86 ? -3.899 -15.648 -47.312 1.00 40.06 86 THR A O 1
ATOM 648 N N . LEU A 1 87 ? -2.839 -13.818 -48.047 1.00 46.03 87 LEU A N 1
ATOM 649 C CA . LEU A 1 87 ? -2.450 -13.331 -46.707 1.00 46.03 87 LEU A CA 1
ATOM 650 C C . LEU A 1 87 ? -3.655 -13.029 -45.783 1.00 46.03 87 LEU A C 1
ATOM 652 O O . LEU A 1 87 ? -3.608 -13.413 -44.612 1.00 46.03 87 LEU A O 1
ATOM 656 N N . PRO A 1 88 ? -4.761 -12.420 -46.266 1.00 42.47 88 PRO A N 1
ATOM 657 C CA . PRO A 1 88 ? -5.927 -12.130 -45.426 1.00 42.47 88 PRO A CA 1
ATOM 658 C C . PRO A 1 88 ? -6.568 -13.374 -44.787 1.00 42.47 88 PRO A C 1
ATOM 660 O O . PRO A 1 88 ? -7.008 -13.313 -43.641 1.00 42.47 88 PRO A O 1
ATOM 663 N N . SER A 1 89 ? -6.574 -14.518 -45.483 1.00 38.84 89 SER A N 1
ATOM 664 C CA . SER A 1 89 ? -7.167 -15.774 -44.991 1.00 38.84 89 SER A CA 1
ATOM 665 C C . SER A 1 89 ? -6.376 -16.458 -43.866 1.00 38.84 89 SER A C 1
ATOM 667 O O . SER A 1 89 ? -6.948 -17.250 -43.125 1.00 38.84 89 SER A O 1
ATOM 669 N N . LEU A 1 90 ? -5.084 -16.148 -43.697 1.00 41.03 90 LEU A N 1
ATOM 670 C CA . LEU A 1 90 ? -4.210 -16.759 -42.676 1.00 41.03 90 LEU A CA 1
ATOM 671 C C . LEU A 1 90 ? -4.213 -16.000 -41.338 1.00 41.03 90 LEU A C 1
ATOM 673 O O . LEU A 1 90 ? -3.864 -16.554 -40.298 1.00 41.03 90 LEU A O 1
ATOM 677 N N . ILE A 1 91 ? -4.626 -14.733 -41.365 1.00 44.78 91 ILE A N 1
ATOM 678 C CA . ILE A 1 91 ? -4.673 -13.832 -40.206 1.00 44.78 91 ILE A CA 1
ATOM 679 C C . ILE A 1 91 ? -5.872 -14.150 -39.288 1.00 44.78 91 ILE A C 1
ATOM 681 O O . ILE A 1 91 ? -5.860 -13.834 -38.096 1.00 44.78 91 ILE A O 1
ATOM 685 N N . HIS A 1 92 ? -6.893 -14.849 -39.795 1.00 37.44 92 HIS A N 1
ATOM 686 C CA . HIS A 1 92 ? -7.990 -15.391 -38.988 1.00 37.44 92 HIS A CA 1
ATOM 687 C C . HIS A 1 92 ? -7.541 -16.634 -38.184 1.00 37.44 92 HIS A C 1
ATOM 689 O O . HIS A 1 92 ? -7.872 -17.765 -38.513 1.00 37.44 92 HIS A O 1
ATOM 695 N N . LYS A 1 93 ? -6.794 -16.373 -37.098 1.00 34.75 93 LYS A N 1
ATOM 696 C CA . LYS A 1 93 ? -6.517 -17.220 -35.913 1.00 34.75 93 LYS A CA 1
ATOM 697 C C . LYS A 1 93 ? -5.989 -18.656 -36.132 1.00 34.75 93 LYS A C 1
ATOM 699 O O . LYS A 1 93 ? -6.750 -19.579 -36.406 1.00 34.75 93 LYS A O 1
ATOM 704 N N . PRO A 1 94 ? -4.778 -18.925 -35.618 1.00 33.06 94 PRO A N 1
ATOM 705 C CA . PRO A 1 94 ? -4.527 -20.076 -34.767 1.00 33.06 94 PRO A CA 1
ATOM 706 C C . PRO A 1 94 ? -4.474 -19.611 -33.304 1.00 33.06 94 PRO A C 1
ATOM 708 O O . PRO A 1 94 ? -3.561 -18.893 -32.898 1.00 33.06 94 PRO A O 1
ATOM 711 N N . GLU A 1 95 ? -5.456 -20.016 -32.495 1.00 34.38 95 GLU A N 1
ATOM 712 C CA . GLU A 1 95 ? -5.410 -19.856 -31.038 1.00 34.38 95 GLU A CA 1
ATOM 713 C C . GLU A 1 95 ? -4.277 -20.710 -30.461 1.00 34.38 95 GLU A C 1
ATOM 715 O O . GLU A 1 95 ? -4.439 -21.890 -30.157 1.00 34.38 95 GLU A O 1
ATOM 720 N N . CYS A 1 96 ? -3.101 -20.108 -30.312 1.00 30.48 96 CYS A N 1
ATOM 721 C CA . CYS A 1 96 ? -2.035 -20.675 -29.506 1.00 30.48 96 CYS A 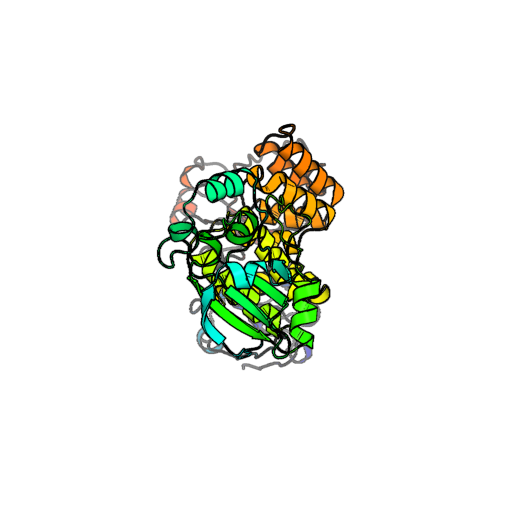CA 1
ATOM 722 C C . CYS A 1 96 ? -2.340 -20.346 -28.041 1.00 30.48 96 CYS A C 1
ATOM 724 O O . CYS A 1 96 ? -1.941 -19.300 -27.530 1.00 30.48 96 CYS A O 1
ATOM 726 N N . LYS A 1 97 ? -3.094 -21.225 -27.369 1.00 31.97 97 LYS A N 1
ATOM 727 C CA . LYS A 1 97 ? -3.220 -21.213 -25.907 1.00 31.97 97 LYS A CA 1
ATOM 728 C C . LYS A 1 97 ? -1.876 -21.629 -25.305 1.00 31.97 97 LYS A C 1
ATOM 730 O O . LYS A 1 97 ? -1.692 -22.782 -24.923 1.00 31.97 97 LYS A O 1
ATOM 735 N N . LYS A 1 98 ? -0.921 -20.700 -25.221 1.00 35.72 98 LYS A N 1
ATOM 736 C CA . LYS A 1 98 ? 0.097 -20.802 -24.174 1.00 35.72 98 LYS A CA 1
ATOM 737 C C . LYS A 1 98 ? -0.637 -20.545 -22.864 1.00 35.72 98 LYS A C 1
ATOM 739 O O . LYS A 1 98 ? -1.182 -19.464 -22.675 1.00 35.72 98 LYS A O 1
ATOM 744 N N . LYS A 1 99 ? -0.693 -21.554 -21.993 1.00 36.56 99 LYS A N 1
ATOM 745 C CA . LYS A 1 99 ? -0.894 -21.315 -20.565 1.00 36.56 99 LYS A CA 1
ATOM 746 C C . LYS A 1 99 ? 0.357 -20.571 -20.097 1.00 36.56 99 LYS A C 1
ATOM 748 O O . LYS A 1 99 ? 1.355 -21.200 -19.768 1.00 36.56 99 LYS A O 1
ATOM 753 N N . GLU A 1 100 ? 0.351 -19.247 -20.211 1.00 44.50 100 GLU A N 1
ATOM 754 C CA . GLU A 1 100 ? 1.155 -18.439 -19.301 1.00 44.50 100 GLU A CA 1
ATOM 755 C C . GLU A 1 100 ? 0.587 -18.749 -17.915 1.00 44.50 100 GLU A C 1
ATOM 757 O O . GLU A 1 100 ? -0.628 -18.686 -17.724 1.00 44.50 100 GLU A O 1
ATOM 762 N N . GLU A 1 101 ? 1.425 -19.227 -16.997 1.00 45.72 101 GLU A N 1
ATOM 763 C CA . GLU A 1 101 ? 1.037 -19.302 -15.591 1.00 45.72 101 GLU A CA 1
ATOM 764 C C . GLU A 1 101 ? 0.789 -17.860 -15.147 1.00 45.72 101 GLU A C 1
ATOM 766 O O . GLU A 1 101 ? 1.722 -17.094 -14.904 1.00 45.72 101 GLU A O 1
ATOM 771 N N . GLU A 1 102 ? -0.481 -17.458 -15.182 1.00 54.34 102 GLU A N 1
ATOM 772 C CA . GLU A 1 102 ? -0.928 -16.150 -14.736 1.00 54.34 102 GLU A CA 1
ATOM 773 C C . GLU A 1 102 ? -0.539 -16.002 -13.267 1.00 54.34 102 GLU A C 1
ATOM 775 O O . GLU A 1 102 ? -0.886 -16.833 -12.424 1.00 54.34 102 GLU A O 1
ATOM 780 N N . LEU A 1 103 ? 0.222 -14.951 -12.962 1.00 55.53 103 LEU A N 1
ATOM 781 C CA . LEU A 1 103 ? 0.461 -14.574 -11.580 1.00 55.53 103 LEU A CA 1
ATOM 782 C C . LEU A 1 103 ? -0.797 -13.919 -11.042 1.00 55.53 103 LEU A C 1
ATOM 784 O O . LEU A 1 103 ? -0.968 -12.704 -11.133 1.00 55.53 103 LEU A O 1
ATOM 788 N N . ASP A 1 104 ? -1.651 -14.743 -10.459 1.00 62.31 104 ASP A N 1
ATOM 789 C CA . ASP A 1 104 ? -2.756 -14.264 -9.656 1.00 62.31 104 ASP A CA 1
ATOM 790 C C . ASP A 1 104 ? -2.290 -14.010 -8.226 1.00 62.31 104 ASP A C 1
ATOM 792 O O . ASP A 1 104 ? -1.599 -14.827 -7.600 1.00 62.31 104 ASP A O 1
ATOM 796 N N . LEU A 1 105 ? -2.693 -12.857 -7.681 1.00 67.19 105 LEU A N 1
ATOM 797 C CA . LEU A 1 105 ? -2.740 -12.720 -6.235 1.00 67.19 105 LEU A CA 1
ATOM 798 C C . LEU A 1 105 ? -3.598 -13.861 -5.701 1.00 67.19 105 LEU A C 1
ATOM 800 O O . LEU A 1 105 ? -4.659 -14.152 -6.255 1.00 67.19 105 LEU A O 1
ATOM 804 N N . LYS A 1 106 ? -3.175 -14.484 -4.594 1.00 65.12 106 LYS A N 1
ATOM 805 C CA . LYS A 1 106 ? -4.087 -15.376 -3.877 1.00 65.12 106 LYS A CA 1
ATOM 806 C C . LYS A 1 106 ? -5.388 -14.599 -3.638 1.00 65.12 106 LYS A C 1
ATOM 808 O O . LYS A 1 106 ? -5.296 -13.478 -3.110 1.00 65.12 106 LYS A O 1
ATOM 813 N N . PRO A 1 107 ? -6.548 -15.136 -4.055 1.00 56.56 107 PRO A N 1
ATOM 814 C CA . PRO A 1 107 ? -7.814 -14.472 -3.808 1.00 56.56 107 PRO A CA 1
ATOM 815 C C . PRO A 1 107 ? -7.942 -14.252 -2.304 1.00 56.56 107 PRO A C 1
ATOM 817 O O . PRO A 1 107 ? -7.471 -15.071 -1.507 1.00 56.56 107 PRO A O 1
ATOM 820 N N . MET A 1 108 ? -8.515 -13.112 -1.924 1.00 62.41 108 MET A N 1
ATOM 821 C CA . MET A 1 108 ? -8.889 -12.893 -0.532 1.00 62.41 108 MET A CA 1
ATOM 822 C C . MET A 1 108 ? -9.790 -14.058 -0.125 1.00 62.41 108 MET A C 1
ATOM 824 O O . MET A 1 108 ? -10.708 -14.419 -0.862 1.00 62.41 108 MET A O 1
ATOM 828 N N . VAL A 1 109 ? -9.466 -14.716 0.988 1.00 62.03 109 VAL A N 1
ATOM 829 C CA . VAL A 1 109 ? -10.317 -15.792 1.493 1.00 62.03 109 VAL A CA 1
ATOM 830 C C . VAL A 1 109 ? -11.609 -15.115 1.925 1.00 62.03 109 VAL A C 1
ATOM 832 O O . VAL A 1 109 ? -11.587 -14.311 2.859 1.00 62.03 109 VAL A O 1
ATOM 835 N N . GLU A 1 110 ? -12.706 -15.388 1.215 1.00 57.34 110 GLU A N 1
ATOM 836 C CA . GLU A 1 110 ? -14.039 -15.001 1.668 1.00 57.34 110 GLU A CA 1
ATOM 837 C C . GLU A 1 110 ? -14.314 -15.776 2.954 1.00 57.34 110 GLU A C 1
ATOM 839 O O . GLU A 1 110 ? -14.586 -16.977 2.944 1.00 57.34 110 GLU A O 1
ATOM 844 N N . HIS A 1 111 ? -14.157 -15.090 4.081 1.00 66.38 111 HIS A N 1
ATOM 845 C CA . HIS A 1 111 ? -14.461 -15.633 5.389 1.00 66.38 111 HIS A CA 1
ATOM 846 C C . HIS A 1 111 ? -15.573 -14.794 6.002 1.00 66.38 111 HIS A C 1
ATOM 848 O O . HIS A 1 111 ? -15.396 -13.606 6.271 1.00 66.38 111 HIS A O 1
ATOM 854 N N . ALA A 1 112 ? -16.734 -15.415 6.191 1.00 68.31 112 ALA A N 1
ATOM 855 C CA . ALA A 1 112 ? -17.848 -14.791 6.881 1.00 68.31 112 ALA A CA 1
ATOM 856 C C . ALA A 1 112 ? -17.574 -14.853 8.385 1.00 68.31 112 ALA A C 1
ATOM 858 O O . ALA A 1 112 ? -17.849 -15.856 9.040 1.00 68.31 112 ALA A O 1
ATOM 859 N N . PHE A 1 113 ? -16.985 -13.788 8.917 1.00 79.31 113 PHE A N 1
ATOM 860 C CA . PHE A 1 113 ? -16.958 -13.575 10.357 1.00 79.31 113 PHE A CA 1
ATOM 861 C C . PHE A 1 113 ? -18.371 -13.261 10.844 1.00 79.31 113 PHE A C 1
ATOM 863 O O . PHE A 1 113 ? -19.124 -12.557 10.166 1.00 79.31 113 PHE A O 1
ATOM 870 N N . GLU A 1 114 ? -18.724 -13.771 12.021 1.00 84.75 114 GLU A N 1
ATOM 871 C CA . GLU A 1 114 ? -19.954 -13.352 12.679 1.00 84.75 114 GLU A CA 1
ATOM 872 C C . GLU A 1 114 ? -19.845 -11.856 12.985 1.00 84.75 114 GLU A C 1
ATOM 874 O O . GLU A 1 114 ? -18.881 -11.395 13.599 1.00 84.75 114 GLU A O 1
ATOM 879 N N . HIS A 1 115 ? -20.814 -11.098 12.483 1.00 88.19 115 HIS A N 1
ATOM 880 C CA . HIS A 1 115 ? -20.868 -9.649 12.587 1.00 88.19 115 HIS A CA 1
ATOM 881 C C . HIS A 1 115 ? -22.140 -9.260 13.322 1.00 88.19 115 HIS A C 1
ATOM 883 O O . HIS A 1 115 ? -23.244 -9.645 12.934 1.00 88.19 115 HIS A O 1
ATOM 889 N N . ILE A 1 116 ? -21.970 -8.482 14.384 1.00 89.94 116 ILE A N 1
ATOM 890 C CA . ILE A 1 116 ? -23.060 -7.979 15.206 1.00 89.94 116 ILE A CA 1
ATOM 891 C C . ILE A 1 116 ? -22.914 -6.468 15.288 1.00 89.94 116 ILE A C 1
ATOM 893 O O . ILE A 1 116 ? -21.850 -5.935 15.603 1.00 89.94 116 ILE A O 1
ATOM 897 N N . ARG A 1 117 ? -24.012 -5.764 15.026 1.00 91.94 117 ARG A N 1
ATOM 898 C CA . ARG A 1 117 ? -24.117 -4.341 15.328 1.00 91.94 117 ARG A CA 1
ATOM 899 C C . ARG A 1 117 ? -24.813 -4.176 16.663 1.00 91.94 117 ARG A C 1
ATOM 901 O O . ARG A 1 117 ? -25.953 -4.615 16.806 1.00 91.94 117 ARG A O 1
ATOM 908 N N . MET A 1 118 ? -24.157 -3.525 17.615 1.00 91.31 118 MET A N 1
ATOM 909 C CA . MET A 1 118 ? -24.717 -3.366 18.954 1.00 91.31 118 MET A CA 1
ATOM 910 C C . MET A 1 118 ? -24.392 -2.008 19.580 1.00 91.31 118 MET A C 1
ATOM 912 O O . MET A 1 118 ? -23.327 -1.446 19.304 1.00 91.31 118 MET A O 1
ATOM 916 N N . PRO A 1 119 ? -25.302 -1.464 20.407 1.00 92.31 119 PRO A N 1
ATOM 917 C CA . PRO A 1 119 ? -24.964 -0.398 21.335 1.00 92.31 119 PRO A CA 1
ATOM 918 C C . PRO A 1 119 ? -24.121 -0.962 22.487 1.00 92.31 119 PRO A C 1
ATOM 920 O O . PRO A 1 119 ? -24.364 -2.075 22.955 1.00 92.31 119 PRO A O 1
ATOM 923 N N . ILE A 1 120 ? -23.140 -0.194 22.946 1.00 92.44 120 ILE A N 1
ATOM 924 C CA . ILE A 1 120 ? -22.350 -0.500 24.142 1.00 92.44 120 ILE A CA 1
ATOM 925 C C . ILE A 1 120 ? -21.995 0.800 24.862 1.00 92.44 120 ILE A C 1
ATOM 927 O O . ILE A 1 120 ? -21.750 1.825 24.217 1.00 92.44 120 ILE A O 1
ATOM 931 N N . ALA A 1 121 ? -21.956 0.773 26.193 1.00 93.44 121 ALA A N 1
ATOM 932 C CA . ALA A 1 121 ? -21.502 1.923 26.954 1.00 93.44 121 ALA A CA 1
ATOM 933 C C . ALA A 1 121 ? -19.992 2.117 26.759 1.00 93.44 121 ALA A C 1
ATOM 935 O O . ALA A 1 121 ? -19.206 1.167 26.796 1.00 93.44 121 ALA A O 1
ATOM 936 N N . LEU A 1 122 ? -19.556 3.367 26.593 1.00 91.62 122 LEU A N 1
ATOM 937 C CA . LEU A 1 122 ? -18.130 3.686 26.478 1.00 91.62 122 LEU A CA 1
ATOM 938 C C . LEU A 1 122 ? -17.325 3.179 27.682 1.00 91.62 122 LEU A C 1
ATOM 940 O O . LEU A 1 122 ? -16.183 2.756 27.511 1.00 91.62 122 LEU A O 1
ATOM 944 N N . GLY A 1 123 ? -17.929 3.202 28.875 1.00 90.88 123 GLY A N 1
ATOM 945 C CA . GLY A 1 123 ? -17.381 2.668 30.119 1.00 90.88 123 GLY A CA 1
ATOM 946 C C . GLY A 1 123 ? -16.968 1.201 30.018 1.00 90.88 123 GLY A C 1
ATOM 947 O O . GLY A 1 123 ? -15.884 0.846 30.482 1.00 90.88 123 GLY A O 1
ATOM 948 N N . ASP A 1 124 ? -17.783 0.384 29.351 1.00 91.44 124 ASP A N 1
ATOM 949 C CA . ASP A 1 124 ? -17.526 -1.047 29.192 1.00 91.44 124 ASP A CA 1
ATOM 950 C C . ASP A 1 124 ? -16.327 -1.266 28.269 1.00 91.44 124 ASP A C 1
ATOM 952 O O . ASP A 1 124 ? -15.397 -1.987 28.627 1.00 91.44 124 ASP A O 1
ATOM 956 N N . ILE A 1 125 ? -16.254 -0.548 27.142 1.00 89.50 125 ILE A N 1
ATOM 957 C CA . ILE A 1 125 ? -15.107 -0.648 26.223 1.00 89.50 125 ILE A CA 1
ATOM 958 C C . ILE A 1 125 ? -13.812 -0.203 26.905 1.00 89.50 125 ILE A C 1
ATOM 960 O O . ILE A 1 125 ? -12.785 -0.862 26.764 1.00 89.50 125 ILE A O 1
ATOM 964 N N . VAL A 1 126 ? -13.824 0.916 27.642 1.00 87.31 126 VAL A N 1
ATOM 965 C CA . VAL A 1 126 ? -12.592 1.404 28.289 1.00 87.31 126 VAL A CA 1
ATOM 966 C C . VAL A 1 126 ? -12.139 0.529 29.456 1.00 87.31 126 VAL A C 1
ATOM 968 O O . VAL A 1 126 ? -10.997 0.664 29.894 1.00 87.31 126 VAL A O 1
ATOM 971 N N . SER A 1 127 ? -13.014 -0.352 29.951 1.00 88.00 127 SER A N 1
ATOM 972 C CA . SER A 1 127 ? -12.667 -1.378 30.935 1.00 88.00 127 SER A CA 1
ATOM 973 C C . SER A 1 127 ? -12.014 -2.616 30.304 1.00 88.00 127 SER A C 1
ATOM 975 O O . SER A 1 127 ? -11.284 -3.330 30.992 1.00 88.00 127 SER A O 1
ATOM 977 N N . MET A 1 128 ? -12.212 -2.837 28.997 1.00 89.62 128 MET A N 1
ATOM 978 C CA . MET A 1 128 ? -11.559 -3.908 28.244 1.00 89.62 128 MET A CA 1
ATOM 979 C C . MET A 1 128 ? -10.077 -3.604 28.013 1.00 89.62 128 MET A C 1
ATOM 981 O O . MET A 1 128 ? -9.646 -2.454 27.886 1.00 89.62 128 MET A O 1
ATOM 985 N N . ASN A 1 129 ? -9.277 -4.655 27.859 1.00 88.25 129 ASN A N 1
ATOM 986 C CA . ASN A 1 129 ? -7.919 -4.528 27.349 1.00 88.25 129 ASN A CA 1
ATOM 987 C C . ASN A 1 129 ? -7.956 -4.425 25.818 1.00 88.25 129 ASN A C 1
ATOM 989 O O . ASN A 1 129 ? -8.016 -5.440 25.117 1.00 88.25 129 ASN A O 1
ATOM 993 N N . TYR A 1 130 ? -7.934 -3.193 25.303 1.00 89.06 130 TYR A N 1
ATOM 994 C CA . TYR A 1 130 ? -8.036 -2.932 23.871 1.00 89.06 130 TYR A CA 1
ATOM 995 C C . TYR A 1 130 ? -6.710 -2.538 23.208 1.00 89.06 130 TYR A C 1
ATOM 997 O O . TYR A 1 130 ? -5.879 -1.800 23.746 1.00 89.06 130 TYR A O 1
ATOM 1005 N N . ARG A 1 131 ? -6.523 -3.014 21.973 1.00 89.88 131 ARG A N 1
ATOM 1006 C CA . ARG A 1 131 ? -5.393 -2.660 21.094 1.00 89.88 131 ARG A CA 1
ATOM 1007 C C . ARG A 1 131 ? -5.883 -2.130 19.749 1.00 89.88 131 ARG A C 1
ATOM 1009 O O . ARG A 1 131 ? -7.047 -2.276 19.406 1.00 89.88 131 ARG A O 1
ATOM 1016 N N . GLY A 1 132 ? -5.001 -1.485 18.988 1.00 86.19 132 GLY A N 1
ATOM 1017 C CA . GLY A 1 132 ? -5.336 -0.783 17.748 1.00 86.19 132 GLY A CA 1
ATOM 1018 C C . GLY A 1 132 ? -4.713 -1.354 16.485 1.00 86.19 132 GLY A C 1
ATOM 1019 O O . GLY A 1 132 ? -3.488 -1.494 16.402 1.00 86.19 132 GLY A O 1
ATOM 1020 N N . GLY A 1 133 ? -5.547 -1.578 15.469 1.00 81.94 133 GLY A N 1
ATOM 1021 C CA . GLY A 1 133 ? -5.150 -1.740 14.074 1.00 81.94 133 GLY A CA 1
ATOM 1022 C C . GLY A 1 133 ? -4.839 -0.383 13.441 1.00 81.94 133 GLY A C 1
ATOM 1023 O O . GLY A 1 133 ? -5.726 0.350 13.015 1.00 81.94 133 GLY A O 1
ATOM 1024 N N . VAL A 1 134 ? -3.563 -0.007 13.406 1.00 76.88 134 VAL A N 1
ATOM 1025 C CA . VAL A 1 134 ? -3.138 1.313 12.924 1.00 76.88 134 VAL A CA 1
ATOM 1026 C C . VAL A 1 134 ? -2.692 1.230 11.463 1.00 76.88 134 VAL A C 1
ATOM 1028 O O . VAL A 1 134 ? -1.580 0.787 11.170 1.00 76.88 134 VAL A O 1
ATOM 1031 N N . PHE A 1 135 ? -3.529 1.721 10.546 1.00 75.56 135 PHE A N 1
ATOM 1032 C CA . PHE A 1 135 ? -3.202 1.812 9.113 1.00 75.56 135 PHE A CA 1
ATOM 1033 C C . PHE A 1 135 ? -2.322 3.015 8.746 1.00 75.56 135 PHE A C 1
ATOM 1035 O O . PHE A 1 135 ? -1.670 3.012 7.703 1.00 75.56 135 PHE A O 1
ATOM 1042 N N . ARG A 1 136 ? -2.310 4.053 9.585 1.00 73.44 136 ARG A N 1
ATOM 1043 C CA . ARG A 1 136 ? -1.550 5.292 9.380 1.00 73.44 136 ARG A CA 1
ATOM 1044 C C . ARG A 1 136 ? -1.110 5.886 10.717 1.00 73.44 136 ARG A C 1
ATOM 1046 O O . ARG A 1 136 ? -1.822 5.689 11.705 1.00 73.44 136 ARG A O 1
ATOM 1053 N N . PRO A 1 137 ? -0.012 6.654 10.768 1.00 75.38 137 PRO A N 1
ATOM 1054 C CA . PRO A 1 137 ? 0.362 7.380 11.973 1.00 75.38 137 PRO A CA 1
ATOM 1055 C C . PRO A 1 137 ? -0.766 8.315 12.415 1.00 75.38 137 PRO A C 1
ATOM 1057 O O . PRO A 1 137 ? -1.471 8.887 11.582 1.00 75.38 137 PRO A O 1
ATOM 1060 N N . ILE A 1 138 ? -0.915 8.498 13.725 1.00 76.94 138 ILE A N 1
ATOM 1061 C CA . ILE A 1 138 ? -1.836 9.497 14.267 1.00 76.94 138 ILE A CA 1
ATOM 1062 C C . ILE A 1 138 ? -1.004 10.660 14.775 1.00 76.94 138 ILE A C 1
ATOM 1064 O O . ILE A 1 138 ? -0.212 10.521 15.711 1.00 76.94 138 ILE A O 1
ATOM 1068 N N . TYR A 1 139 ? -1.175 11.803 14.121 1.00 77.31 139 TYR A N 1
ATOM 1069 C CA . TYR A 1 139 ? -0.453 13.017 14.449 1.00 77.31 139 TYR A CA 1
ATOM 1070 C C . TYR A 1 139 ? -1.033 13.679 15.698 1.00 77.31 139 TYR A C 1
ATOM 1072 O O . TYR A 1 139 ? -2.228 13.603 15.983 1.00 77.31 139 TYR A O 1
ATOM 1080 N N . GLU A 1 140 ? -0.167 14.365 16.436 1.00 78.94 140 GLU A N 1
ATOM 1081 C CA . GLU A 1 140 ? -0.531 15.088 17.656 1.00 78.94 140 GLU A CA 1
ATOM 1082 C C . GLU A 1 140 ? -1.595 16.157 17.398 1.00 78.94 140 GLU A C 1
ATOM 1084 O O . GLU A 1 140 ? -2.522 16.304 18.185 1.00 78.94 140 GLU A O 1
ATOM 1089 N N . GLU A 1 141 ? -1.526 16.841 16.258 1.00 81.50 141 GLU A N 1
ATOM 1090 C CA . GLU A 1 141 ? -2.542 17.803 15.821 1.00 81.50 141 GLU A CA 1
ATOM 1091 C C . GLU A 1 141 ? -3.926 17.157 15.687 1.00 81.50 141 GLU A C 1
ATOM 1093 O O . GLU A 1 141 ? -4.923 17.732 16.122 1.00 81.50 141 GLU A O 1
ATOM 1098 N N . THR A 1 142 ? -3.987 15.933 15.149 1.00 82.62 142 THR A N 1
ATOM 1099 C CA . THR A 1 142 ? -5.232 15.167 15.029 1.00 82.62 142 THR A CA 1
ATOM 1100 C C . THR A 1 142 ? -5.784 14.817 16.405 1.00 82.62 142 THR A C 1
ATOM 1102 O O . THR A 1 142 ? -6.952 15.086 16.664 1.00 82.62 142 THR A O 1
ATOM 1105 N N . ILE A 1 143 ? -4.954 14.288 17.309 1.00 82.75 143 ILE A N 1
ATOM 1106 C CA . ILE A 1 143 ? -5.377 13.984 18.687 1.00 82.75 143 ILE A CA 1
ATOM 1107 C C . ILE A 1 143 ? -5.847 15.251 19.406 1.00 82.75 143 ILE A C 1
ATOM 1109 O O . ILE A 1 143 ? -6.901 15.244 20.029 1.00 82.75 143 ILE A O 1
ATOM 1113 N N . ASN A 1 144 ? -5.127 16.364 19.271 1.00 83.88 144 ASN A N 1
ATOM 1114 C CA . ASN A 1 144 ? -5.502 17.636 19.887 1.00 83.88 144 ASN A CA 1
ATOM 1115 C C . ASN A 1 144 ? -6.818 18.200 19.339 1.00 83.88 144 ASN A C 1
ATOM 1117 O O . ASN A 1 144 ? -7.539 18.871 20.075 1.00 83.88 144 ASN A O 1
ATOM 1121 N N . SER A 1 145 ? -7.124 17.951 18.064 1.00 86.12 145 SER A N 1
ATOM 1122 C CA . SER A 1 145 ? -8.417 18.291 17.468 1.00 86.12 145 SER A CA 1
ATOM 1123 C C . SER A 1 145 ? -9.535 17.417 18.042 1.00 86.12 145 SER A C 1
ATOM 1125 O O . SER A 1 145 ? -10.547 17.938 18.506 1.00 86.12 145 SER A O 1
ATOM 1127 N N . LEU A 1 146 ? -9.319 16.099 18.100 1.00 87.81 146 LEU A N 1
ATOM 1128 C CA . LEU A 1 146 ? -10.294 15.136 18.623 1.00 87.81 146 LEU A CA 1
ATOM 1129 C C . LEU A 1 146 ? -10.568 15.338 20.117 1.00 87.81 146 LEU A C 1
ATOM 1131 O O . LEU A 1 146 ? -11.718 15.286 20.531 1.00 87.81 146 LEU A O 1
ATOM 1135 N N . ASN A 1 147 ? -9.547 15.675 20.909 1.00 85.56 147 ASN A N 1
ATOM 1136 C CA . ASN A 1 147 ? -9.682 15.987 22.337 1.00 85.56 147 ASN A CA 1
ATOM 1137 C C . ASN A 1 147 ? -10.598 17.195 22.614 1.00 85.56 147 ASN A C 1
ATOM 1139 O O . ASN A 1 147 ? -11.030 17.382 23.746 1.00 85.56 147 ASN A O 1
ATOM 1143 N N . LYS A 1 148 ? -10.845 18.055 21.616 1.00 87.69 148 LYS A N 1
ATOM 1144 C CA . LYS A 1 148 ? -11.757 19.207 21.724 1.00 87.69 148 LYS A CA 1
ATOM 1145 C C . LYS A 1 148 ? -13.167 18.886 21.230 1.00 87.69 148 LYS A C 1
ATOM 1147 O O . LYS A 1 148 ? -14.051 19.732 21.344 1.00 87.69 148 LYS A O 1
ATOM 1152 N N . MET A 1 149 ? -13.363 17.718 20.624 1.00 89.12 149 MET A N 1
ATOM 1153 C CA . MET A 1 149 ? -14.640 17.313 20.063 1.00 89.12 149 MET A CA 1
ATOM 1154 C C . MET A 1 149 ? -15.532 16.735 21.172 1.00 89.12 149 MET A C 1
ATOM 1156 O O . MET A 1 149 ? -15.062 15.900 21.943 1.00 89.12 149 MET A O 1
ATOM 1160 N N . PRO A 1 150 ? -16.808 17.150 21.257 1.00 89.81 150 PRO A N 1
ATOM 1161 C CA . PRO A 1 150 ? -17.776 16.524 22.153 1.00 89.81 150 PRO A CA 1
ATOM 1162 C C . PRO A 1 150 ? -17.914 15.016 21.891 1.00 89.81 150 PRO A C 1
ATOM 1164 O O . PRO A 1 150 ? -17.857 14.589 20.734 1.00 89.81 150 PRO A O 1
ATOM 1167 N N . ILE A 1 151 ? -18.097 14.216 22.950 1.00 90.38 151 ILE A N 1
ATOM 1168 C CA . ILE A 1 151 ? -18.152 12.744 22.863 1.00 90.38 151 ILE A CA 1
ATOM 1169 C C . ILE A 1 151 ? -19.281 12.260 21.945 1.00 90.38 151 ILE A C 1
ATOM 1171 O O . ILE A 1 151 ? -19.066 11.341 21.155 1.00 90.38 151 ILE A O 1
ATOM 1175 N N . ASP A 1 152 ? -20.445 12.910 21.986 1.00 87.50 152 ASP A N 1
ATOM 1176 C CA . ASP A 1 152 ? -21.579 12.625 21.103 1.00 87.50 152 ASP A CA 1
ATOM 1177 C C . ASP A 1 152 ? -21.184 12.744 19.626 1.00 87.50 152 ASP A C 1
ATOM 1179 O O . ASP A 1 152 ? -21.470 11.845 18.844 1.00 87.50 152 ASP A O 1
ATOM 1183 N N . LYS A 1 153 ? -20.423 13.779 19.250 1.00 89.00 153 LYS A N 1
ATOM 1184 C CA . LYS A 1 153 ? -19.932 13.956 17.871 1.00 89.00 153 LYS A CA 1
ATOM 1185 C C . LYS A 1 153 ? -18.784 13.021 17.506 1.00 89.00 153 LYS A C 1
ATOM 1187 O O . LYS A 1 153 ? -18.646 12.634 16.344 1.00 89.00 153 LYS A O 1
ATOM 1192 N N . LEU A 1 154 ? -17.945 12.670 18.479 1.00 89.88 154 LEU A N 1
ATOM 1193 C CA . LEU A 1 154 ? -16.794 11.790 18.273 1.00 89.88 154 LEU A CA 1
ATOM 1194 C C . LEU A 1 154 ? -17.227 10.379 17.827 1.00 89.88 154 LEU A C 1
ATOM 1196 O O . LEU A 1 154 ? -16.514 9.715 17.067 1.00 89.88 154 LEU A O 1
ATOM 1200 N N . PHE A 1 155 ? -18.407 9.937 18.264 1.00 90.50 155 PHE A N 1
ATOM 1201 C CA . PHE A 1 155 ? -18.978 8.628 17.933 1.00 90.50 155 PHE A CA 1
ATOM 1202 C C . PHE A 1 155 ? -20.291 8.695 17.152 1.00 90.50 155 PHE A C 1
ATOM 1204 O O . PHE A 1 155 ? -20.931 7.666 16.948 1.00 90.50 155 PHE A O 1
ATOM 1211 N N . ASP A 1 156 ? -20.659 9.877 16.669 1.00 87.31 156 ASP A N 1
ATOM 1212 C CA . ASP A 1 156 ? -21.792 10.040 15.771 1.00 87.31 156 ASP A CA 1
ATOM 1213 C C . ASP A 1 156 ? -21.544 9.288 14.449 1.00 87.31 156 ASP A C 1
ATOM 1215 O O . ASP A 1 156 ? -20.469 9.380 13.840 1.00 87.31 156 ASP A O 1
ATOM 1219 N N . GLU A 1 157 ? -22.540 8.502 14.038 1.00 85.69 157 GLU A N 1
ATOM 1220 C CA . GLU A 1 157 ? -22.473 7.619 12.870 1.00 85.69 157 GLU A CA 1
ATOM 1221 C C . GLU A 1 157 ? -22.325 8.418 11.567 1.00 85.69 157 GLU A C 1
ATOM 1223 O O . GLU A 1 157 ? -21.540 8.027 10.702 1.00 85.69 157 GLU A O 1
ATOM 1228 N N . ASP A 1 158 ? -22.999 9.565 11.467 1.00 83.88 158 ASP A N 1
ATOM 1229 C CA . ASP A 1 158 ? -23.031 10.404 10.269 1.00 83.88 158 ASP A CA 1
ATOM 1230 C C . ASP A 1 158 ? -21.798 11.316 10.170 1.00 83.88 158 ASP A C 1
ATOM 1232 O O . ASP A 1 158 ? -21.337 11.639 9.073 1.00 83.88 158 ASP A O 1
ATOM 1236 N N . VAL A 1 159 ? -21.238 11.728 11.311 1.00 82.81 159 VAL A N 1
ATOM 1237 C CA . VAL A 1 159 ? -20.076 12.628 11.372 1.00 82.81 159 VAL A CA 1
ATOM 1238 C C . VAL A 1 159 ? -18.757 11.859 11.342 1.00 82.81 159 VAL A C 1
ATOM 1240 O O . VAL A 1 159 ? -17.850 12.210 10.584 1.00 82.81 159 VAL A O 1
ATOM 1243 N N . SER A 1 160 ? -18.616 10.835 12.185 1.00 81.69 160 SER A N 1
ATOM 1244 C CA . SER A 1 160 ? -17.331 10.169 12.440 1.00 81.69 160 SER A CA 1
ATOM 1245 C C . SER A 1 160 ? -17.269 8.741 11.883 1.00 81.69 160 SER A C 1
ATOM 1247 O O . SER A 1 160 ? -16.178 8.164 11.754 1.00 81.69 160 SER A O 1
ATOM 1249 N N . GLY A 1 161 ? -18.421 8.179 11.506 1.00 84.44 161 GLY A N 1
ATOM 1250 C CA . GLY A 1 161 ? -18.565 6.795 11.067 1.00 84.44 161 GLY A CA 1
ATOM 1251 C C . GLY A 1 161 ? -18.541 5.811 12.234 1.00 84.44 161 GLY A C 1
ATOM 1252 O O . GLY A 1 161 ? -17.953 6.060 13.286 1.00 84.44 161 GLY A O 1
ATOM 1253 N N . MET A 1 162 ? -19.137 4.641 12.052 1.00 88.19 162 MET A N 1
ATOM 1254 C CA . MET A 1 162 ? -19.184 3.613 13.092 1.00 88.19 162 MET A CA 1
ATOM 1255 C C . MET A 1 162 ? -17.802 2.985 13.346 1.00 88.19 162 MET A C 1
ATOM 1257 O O . MET A 1 162 ? -17.129 2.606 12.383 1.00 88.19 162 MET A O 1
ATOM 1261 N N . PRO A 1 163 ? -17.332 2.882 14.602 1.00 90.75 163 PRO A N 1
ATOM 1262 C CA . PRO A 1 163 ? -16.126 2.125 14.904 1.00 90.75 163 PRO A CA 1
ATOM 1263 C C . PRO A 1 163 ? -16.327 0.619 14.696 1.00 90.75 163 PRO A C 1
ATOM 1265 O O . PRO A 1 163 ? -17.431 0.096 14.856 1.00 90.75 163 PRO A O 1
ATOM 1268 N N . LEU A 1 164 ? -15.230 -0.062 14.365 1.00 90.88 164 LEU A N 1
ATOM 1269 C CA . LEU A 1 164 ? -15.197 -1.494 14.073 1.00 90.88 164 LEU A CA 1
ATOM 1270 C C . LEU A 1 164 ? -14.234 -2.181 15.036 1.00 90.88 164 LEU A C 1
ATOM 1272 O O . LEU A 1 164 ? -13.067 -1.780 15.128 1.00 90.88 164 LEU A O 1
ATOM 1276 N N . LEU A 1 165 ? -14.717 -3.201 15.740 1.00 92.31 165 LEU A N 1
ATOM 1277 C CA . LEU A 1 165 ? -13.947 -3.985 16.702 1.00 92.31 165 LEU A CA 1
ATOM 1278 C C . LEU A 1 165 ? -13.932 -5.463 16.305 1.00 92.31 165 LEU A C 1
ATOM 1280 O O . LEU A 1 165 ? -14.897 -5.975 15.747 1.00 92.31 165 LEU A O 1
ATOM 1284 N N . ALA A 1 166 ? -12.845 -6.149 16.640 1.00 91.12 166 ALA A N 1
ATOM 1285 C CA . ALA A 1 166 ? -12.771 -7.603 16.670 1.00 91.12 166 ALA A CA 1
ATOM 1286 C C . ALA A 1 166 ? -12.673 -8.075 18.127 1.00 91.12 166 ALA A C 1
ATOM 1288 O O . ALA A 1 166 ? -11.896 -7.504 18.899 1.00 91.12 166 ALA A O 1
ATOM 1289 N N . VAL A 1 167 ? -13.436 -9.105 18.484 1.00 91.81 167 VAL A N 1
ATOM 1290 C CA . VAL A 1 167 ? -13.454 -9.735 19.815 1.00 91.81 167 VAL A CA 1
ATOM 1291 C C . VAL A 1 167 ? -13.294 -11.247 19.665 1.00 91.81 167 VAL A C 1
ATOM 1293 O O . VAL A 1 167 ? -13.786 -11.802 18.678 1.00 91.81 167 VAL A O 1
ATOM 1296 N N . PRO A 1 168 ? -12.593 -11.932 20.578 1.00 91.44 168 PRO A N 1
ATOM 1297 C CA . PRO A 1 168 ? -12.519 -13.381 20.543 1.00 91.44 168 PRO A CA 1
ATOM 1298 C C . PRO A 1 168 ? -13.868 -13.990 20.964 1.00 91.44 168 PRO A C 1
ATOM 1300 O O . PRO A 1 168 ? -14.576 -13.438 21.803 1.00 91.44 168 PRO A O 1
ATOM 1303 N N . ASN A 1 169 ? -14.237 -15.128 20.375 1.00 85.88 169 ASN A N 1
ATOM 1304 C CA . ASN A 1 169 ? -15.531 -15.781 20.635 1.00 85.88 169 ASN A CA 1
ATOM 1305 C C . ASN A 1 169 ? -15.740 -16.218 22.098 1.00 85.88 169 ASN A C 1
ATOM 1307 O O . ASN A 1 169 ? -16.867 -16.497 22.500 1.00 85.88 169 ASN A O 1
ATOM 1311 N N . ASP A 1 170 ? -14.661 -16.350 22.862 1.00 83.81 170 ASP A N 1
ATOM 1312 C CA . ASP A 1 170 ? -14.614 -16.938 24.198 1.00 83.81 170 ASP A CA 1
ATOM 1313 C C . ASP A 1 170 ? -14.246 -15.941 25.311 1.00 83.81 170 ASP A C 1
ATOM 1315 O O . ASP A 1 170 ? -14.251 -16.322 26.481 1.00 83.81 170 ASP A O 1
ATOM 1319 N N . ASP A 1 171 ? -13.949 -14.679 24.977 1.00 81.25 171 ASP A N 1
ATOM 1320 C CA . ASP A 1 171 ? -13.478 -13.676 25.940 1.00 81.25 171 ASP A CA 1
ATOM 1321 C C . ASP A 1 171 ? -13.936 -12.251 25.568 1.00 81.25 171 ASP A C 1
ATOM 1323 O O . ASP A 1 171 ? -13.474 -11.636 24.611 1.00 81.25 171 ASP A O 1
ATOM 1327 N N . ASP A 1 172 ? -14.834 -11.684 26.369 1.00 80.50 172 ASP A N 1
ATOM 1328 C CA . ASP A 1 172 ? -15.372 -10.334 26.181 1.00 80.50 172 ASP A CA 1
ATOM 1329 C C . ASP A 1 172 ? -14.520 -9.235 26.842 1.00 80.50 172 ASP A C 1
ATOM 1331 O O . ASP A 1 172 ? -14.818 -8.046 26.716 1.00 80.50 172 ASP A O 1
ATOM 1335 N N . THR A 1 173 ? -13.423 -9.594 27.514 1.00 87.75 173 THR A N 1
ATOM 1336 C CA . THR A 1 173 ? -12.570 -8.641 28.244 1.00 87.75 173 THR A CA 1
ATOM 1337 C C . THR A 1 173 ? -11.480 -8.018 27.375 1.00 87.75 173 THR A C 1
ATOM 1339 O O . THR A 1 173 ? -10.796 -7.077 27.797 1.00 87.75 173 THR A O 1
ATOM 1342 N N . ARG A 1 174 ? -11.290 -8.527 26.152 1.00 91.25 174 ARG A N 1
ATOM 1343 C CA . ARG A 1 174 ? -10.249 -8.086 25.219 1.00 91.25 174 ARG A CA 1
ATOM 1344 C C . ARG A 1 174 ? -10.847 -7.762 23.864 1.00 91.25 174 ARG A C 1
ATOM 1346 O O . ARG A 1 174 ? -11.700 -8.476 23.353 1.00 91.25 174 ARG A O 1
ATOM 1353 N N . CYS A 1 175 ? -10.334 -6.714 23.228 1.00 92.44 175 CYS A N 1
ATOM 1354 C CA . CYS A 1 175 ? -10.749 -6.383 21.871 1.00 92.44 175 CYS A CA 1
ATOM 1355 C C . CYS A 1 175 ? -9.634 -5.725 21.053 1.00 92.44 175 CYS A C 1
ATOM 1357 O O . CYS A 1 175 ? -8.650 -5.186 21.571 1.00 92.44 175 CYS A O 1
ATOM 1359 N N . VAL A 1 176 ? -9.787 -5.769 19.734 1.00 91.25 176 VAL A N 1
ATOM 1360 C CA . VAL A 1 176 ? -8.948 -5.024 18.798 1.00 91.25 176 VAL A CA 1
ATOM 1361 C C . VAL A 1 176 ? -9.818 -4.024 18.057 1.00 91.25 176 VAL A C 1
ATOM 1363 O O . VAL A 1 176 ? -10.730 -4.396 17.330 1.00 91.25 176 VAL A O 1
ATOM 1366 N N . ILE A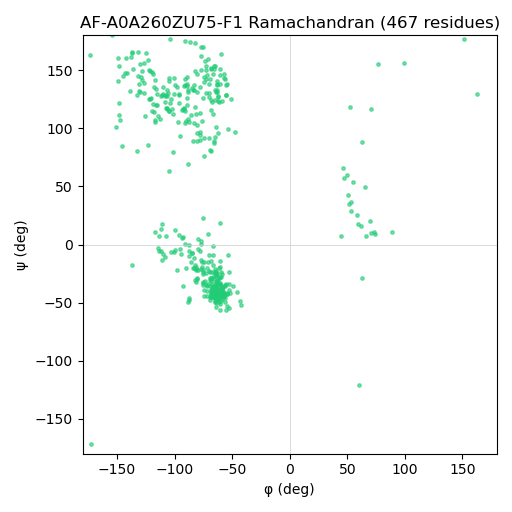 1 177 ? -9.494 -2.744 18.191 1.00 90.88 177 ILE A N 1
ATOM 1367 C CA . ILE A 1 177 ? -10.127 -1.658 17.452 1.00 90.88 177 ILE A CA 1
ATOM 1368 C C . ILE A 1 177 ? -9.482 -1.593 16.068 1.00 90.88 177 ILE A C 1
ATOM 1370 O O . ILE A 1 177 ? -8.308 -1.242 15.931 1.00 90.88 177 ILE A O 1
ATOM 1374 N N . LEU A 1 178 ? -10.252 -1.928 15.041 1.00 87.62 178 LEU A N 1
ATOM 1375 C CA . LEU A 1 178 ? -9.827 -1.931 13.641 1.00 87.62 178 LEU A CA 1
ATOM 1376 C C . LEU A 1 178 ? -10.138 -0.599 12.952 1.00 87.62 178 LEU A C 1
ATOM 1378 O O . LEU A 1 178 ? -9.337 -0.100 12.162 1.00 87.62 178 LEU A O 1
ATOM 1382 N N . GLU A 1 179 ? -11.261 0.026 13.309 1.00 87.56 179 GLU A N 1
ATOM 1383 C CA . GLU A 1 179 ? -11.643 1.356 12.838 1.00 87.56 179 GLU A CA 1
ATOM 1384 C C . GLU A 1 179 ? -11.953 2.283 14.013 1.00 87.56 179 GLU A C 1
ATOM 1386 O O . GLU A 1 179 ? -12.585 1.899 14.991 1.00 87.56 179 GLU A O 1
ATOM 1391 N N . GLY A 1 180 ? -11.512 3.538 13.912 1.00 87.44 180 GLY A N 1
ATOM 1392 C CA . GLY A 1 180 ? -11.721 4.538 14.959 1.00 87.44 180 GLY A CA 1
ATOM 1393 C C . GLY A 1 180 ? -10.630 4.599 16.029 1.00 87.44 180 GLY A C 1
ATOM 1394 O O . GLY A 1 180 ? -10.798 5.340 16.986 1.00 87.44 180 GLY A O 1
ATOM 1395 N N . VAL A 1 181 ? -9.489 3.924 15.847 1.00 87.69 181 VAL A N 1
ATOM 1396 C CA . VAL A 1 181 ? -8.351 3.912 16.797 1.00 87.69 181 VAL A CA 1
ATOM 1397 C C . VAL A 1 181 ? -7.976 5.301 17.335 1.00 87.69 181 VAL A C 1
ATOM 1399 O O . VAL A 1 181 ? -7.715 5.454 18.523 1.00 87.69 181 VAL A O 1
ATOM 1402 N N . HIS A 1 182 ? -7.986 6.332 16.487 1.00 85.88 182 HIS A N 1
ATOM 1403 C CA . HIS A 1 182 ? -7.678 7.710 16.887 1.00 85.88 182 HIS A CA 1
ATOM 1404 C C . HIS A 1 182 ? -8.677 8.303 17.878 1.00 85.88 182 HIS A C 1
ATOM 1406 O O . HIS A 1 182 ? -8.265 9.059 18.750 1.00 85.88 182 HIS A O 1
ATOM 1412 N N . ARG A 1 183 ? -9.955 7.927 17.775 1.00 88.44 183 ARG A N 1
ATOM 1413 C CA . ARG A 1 183 ? -11.017 8.360 18.689 1.00 88.44 183 ARG A CA 1
ATOM 1414 C C . ARG A 1 183 ? -10.810 7.756 20.068 1.00 88.44 183 ARG A C 1
ATOM 1416 O O . ARG A 1 183 ? -10.826 8.475 21.060 1.00 88.44 183 ARG A O 1
ATOM 1423 N N . PHE A 1 184 ? -10.500 6.461 20.114 1.00 89.00 184 PHE A N 1
ATOM 1424 C CA . PHE A 1 184 ? -10.177 5.765 21.359 1.00 89.00 184 PHE A CA 1
ATOM 1425 C C . PHE A 1 184 ? -8.863 6.255 21.984 1.00 89.00 184 PHE A C 1
ATOM 1427 O O . PHE A 1 184 ? -8.786 6.420 23.195 1.00 89.00 184 PHE A O 1
ATOM 1434 N N . ALA A 1 185 ? -7.854 6.597 21.176 1.00 85.88 185 ALA A N 1
ATOM 1435 C CA . ALA A 1 185 ? -6.604 7.190 21.665 1.00 85.88 185 ALA A CA 1
ATOM 1436 C C . ALA A 1 185 ? -6.786 8.595 22.286 1.00 85.88 185 ALA A C 1
ATOM 1438 O O . ALA A 1 185 ? -6.000 8.993 23.152 1.00 85.88 185 ALA A O 1
ATOM 1439 N N . SER A 1 186 ? -7.812 9.342 21.856 1.00 85.56 186 SER A N 1
ATOM 1440 C CA . SER A 1 186 ? -8.191 10.646 22.426 1.00 85.56 186 SER A CA 1
ATOM 1441 C C . SER A 1 186 ? -9.104 10.560 23.654 1.00 85.56 186 SER A C 1
ATOM 1443 O O . SER A 1 186 ? -9.367 11.585 24.280 1.00 85.56 186 SER A O 1
ATOM 1445 N N . LEU A 1 187 ? -9.597 9.373 24.029 1.00 86.44 187 LEU A N 1
ATOM 1446 C CA . LEU A 1 187 ? -10.600 9.263 25.088 1.00 86.44 187 LEU A CA 1
ATOM 1447 C C . LEU A 1 187 ? -10.078 9.723 26.455 1.00 86.44 187 LEU A C 1
ATOM 1449 O O . LEU A 1 187 ? -9.031 9.298 26.952 1.00 86.44 187 LEU A O 1
ATOM 1453 N N . SER A 1 188 ? -10.883 10.570 27.090 1.00 83.81 188 SER A N 1
ATOM 1454 C CA . SER A 1 188 ? -10.746 11.006 28.474 1.00 83.81 188 SER A CA 1
ATOM 1455 C C . SER A 1 188 ? -12.142 11.206 29.048 1.00 83.81 188 SER A C 1
ATOM 1457 O O . SER A 1 188 ? -12.647 12.321 29.024 1.00 83.81 188 SER A O 1
ATOM 1459 N N . LEU A 1 189 ? -12.745 10.127 29.540 1.00 86.56 189 LEU A N 1
ATOM 1460 C CA . LEU A 1 189 ? -14.153 10.113 29.933 1.00 86.56 189 LEU A CA 1
ATOM 1461 C C . LEU A 1 189 ? -14.357 10.511 31.401 1.00 86.56 189 LEU A C 1
ATOM 1463 O O . LEU A 1 189 ? -13.627 10.031 32.275 1.00 86.56 189 LEU A O 1
ATOM 1467 N N . THR A 1 190 ? -15.383 11.318 31.678 1.00 89.94 190 THR A N 1
ATOM 1468 C CA . THR A 1 190 ? -15.976 11.447 33.021 1.00 89.94 190 THR A CA 1
ATOM 1469 C C . THR A 1 190 ? -16.856 10.236 33.361 1.00 89.94 190 THR A C 1
ATOM 1471 O O . THR A 1 190 ? -17.154 9.404 32.502 1.00 89.94 190 THR A O 1
ATOM 1474 N N . GLU A 1 191 ? -17.299 10.112 34.616 1.00 91.06 191 GLU A N 1
ATOM 1475 C CA . GLU A 1 191 ? -18.203 9.022 35.027 1.00 91.06 191 GLU A CA 1
ATOM 1476 C C . GLU A 1 191 ? -19.574 9.086 34.335 1.00 91.06 191 GLU A C 1
ATOM 1478 O O . GLU A 1 191 ? -20.231 8.064 34.144 1.00 91.06 191 GLU A O 1
ATOM 1483 N N . GLU A 1 192 ? -20.013 10.276 33.933 1.00 91.50 192 GLU A N 1
ATOM 1484 C CA . GLU A 1 192 ? -21.220 10.486 33.137 1.00 91.50 192 GLU A CA 1
ATOM 1485 C C . GLU A 1 192 ? -20.996 10.065 31.685 1.00 91.50 192 GLU A C 1
ATOM 1487 O O . GLU A 1 192 ? -21.828 9.360 31.119 1.00 91.50 192 GLU A O 1
ATOM 1492 N N . GLU A 1 193 ? -19.854 10.431 31.097 1.00 91.75 193 GLU A N 1
ATOM 1493 C CA . GLU A 1 193 ? -19.529 10.087 29.709 1.00 91.75 193 GLU A CA 1
ATOM 1494 C C . GLU A 1 193 ? -19.305 8.583 29.515 1.00 91.75 193 GLU A C 1
ATOM 1496 O O . GLU A 1 193 ? -19.615 8.044 28.455 1.00 91.75 193 GLU A O 1
ATOM 1501 N N . LYS A 1 194 ? -18.848 7.869 30.551 1.00 92.25 194 LYS A N 1
ATOM 1502 C CA . LYS A 1 194 ? -18.779 6.398 30.540 1.00 92.25 194 LYS A CA 1
ATOM 1503 C C . LYS A 1 194 ? -20.141 5.733 30.324 1.00 92.25 194 LYS A C 1
ATOM 1505 O O . LYS A 1 194 ? -20.178 4.609 29.835 1.00 92.25 194 LYS A O 1
ATOM 1510 N N . LYS A 1 195 ? -21.244 6.402 30.671 1.00 93.31 195 LYS A N 1
ATOM 1511 C CA . LYS A 1 195 ? -22.610 5.880 30.496 1.00 93.31 195 LYS A CA 1
ATOM 1512 C C . LYS A 1 195 ? -23.170 6.142 29.099 1.00 93.31 195 LYS A C 1
ATOM 1514 O O . LYS A 1 195 ? -24.264 5.676 28.802 1.00 93.31 195 LYS A O 1
ATOM 1519 N N . ILE A 1 196 ? -22.466 6.910 28.264 1.00 92.50 196 ILE A N 1
ATOM 1520 C CA . ILE A 1 196 ? -22.891 7.173 26.889 1.00 92.50 196 ILE A CA 1
ATOM 1521 C C . ILE A 1 196 ? -22.771 5.876 26.093 1.00 92.50 196 ILE A C 1
ATOM 1523 O O . ILE A 1 196 ? -21.697 5.275 26.025 1.00 92.50 196 ILE A O 1
ATOM 1527 N N . GLU A 1 197 ? -23.879 5.473 25.480 1.00 93.44 197 GLU A N 1
ATOM 1528 C CA . GLU A 1 197 ? -23.917 4.348 24.557 1.00 93.44 197 GLU A CA 1
ATOM 1529 C C . GLU A 1 197 ? -23.504 4.787 23.156 1.00 93.44 197 GLU A C 1
ATOM 1531 O O . GLU A 1 197 ? -23.994 5.785 22.622 1.00 93.44 197 GLU A O 1
ATOM 1536 N N . ILE A 1 198 ? -22.615 4.010 22.547 1.00 93.31 198 ILE A N 1
ATOM 1537 C CA . ILE A 1 198 ? -22.204 4.177 21.157 1.00 93.31 198 ILE A CA 1
ATOM 1538 C C . ILE A 1 198 ? -22.532 2.913 20.376 1.00 93.31 198 ILE A C 1
ATOM 1540 O O . ILE A 1 198 ? -22.490 1.806 20.911 1.00 93.31 198 ILE A O 1
ATOM 1544 N N . LYS A 1 199 ? -22.847 3.067 19.091 1.00 92.81 199 LYS A N 1
ATOM 1545 C CA . LYS A 1 199 ? -23.026 1.922 18.199 1.00 92.81 199 LYS A CA 1
ATOM 1546 C C . LYS A 1 199 ? -21.674 1.454 17.675 1.00 92.81 199 LYS A C 1
ATOM 1548 O O . LYS A 1 199 ? -20.852 2.275 17.264 1.00 92.81 199 LYS A O 1
ATOM 1553 N N . LEU A 1 200 ? -21.480 0.141 17.643 1.00 92.38 200 LEU A N 1
ATOM 1554 C CA . LEU A 1 200 ? -20.289 -0.505 17.106 1.00 92.38 200 LEU A CA 1
ATOM 1555 C C . LEU A 1 200 ? -20.654 -1.592 16.100 1.00 92.38 200 LEU A C 1
ATOM 1557 O O . LEU A 1 200 ? -21.667 -2.274 16.261 1.00 92.38 200 LEU A O 1
ATOM 1561 N N . ASP A 1 201 ? -19.773 -1.796 15.123 1.00 91.75 201 ASP A N 1
ATOM 1562 C CA . ASP A 1 201 ? -19.712 -3.041 14.362 1.00 91.75 201 ASP A CA 1
ATOM 1563 C C . ASP A 1 201 ? -18.682 -3.969 15.032 1.00 91.75 201 ASP A C 1
ATOM 1565 O O . ASP A 1 201 ? -17.493 -3.649 15.108 1.00 91.75 201 ASP A O 1
ATOM 1569 N N . VAL A 1 202 ? -19.143 -5.109 15.544 1.00 91.38 202 VAL A N 1
ATOM 1570 C CA . VAL A 1 202 ? -18.331 -6.093 16.270 1.00 91.38 202 VAL A CA 1
ATOM 1571 C C . VAL A 1 202 ? -18.209 -7.361 15.436 1.00 91.38 202 VAL A C 1
ATOM 1573 O O . VAL A 1 202 ? -19.210 -7.911 14.982 1.00 91.38 202 VAL A O 1
ATOM 1576 N N . TYR A 1 203 ? -16.976 -7.814 15.239 1.00 90.88 203 TYR A N 1
ATOM 1577 C CA . TYR A 1 203 ? -16.651 -9.065 14.570 1.00 90.88 203 TYR A CA 1
ATOM 1578 C C . TYR A 1 203 ? -16.167 -10.089 15.590 1.00 90.88 203 TYR A C 1
ATOM 1580 O O . TYR A 1 203 ? -15.127 -9.890 16.224 1.00 90.88 203 TYR A O 1
ATOM 1588 N N . CYS A 1 204 ? -16.901 -11.188 15.718 1.00 89.94 204 CYS A N 1
ATOM 1589 C CA . CYS A 1 204 ? -16.508 -12.308 16.558 1.00 89.94 204 CYS A CA 1
ATOM 1590 C C . CYS A 1 204 ? -15.517 -13.177 15.771 1.00 89.94 204 CYS A C 1
ATOM 1592 O O . CYS A 1 204 ? -15.809 -13.670 14.674 1.00 89.94 204 CYS A O 1
ATOM 1594 N N . VAL A 1 205 ? -14.301 -13.302 16.298 1.00 88.75 205 VAL A N 1
ATOM 1595 C CA . VAL A 1 205 ? -13.197 -14.022 15.665 1.00 88.75 205 VAL A CA 1
ATOM 1596 C C . VAL A 1 205 ? -12.780 -15.210 16.530 1.00 88.75 205 VAL A C 1
ATOM 1598 O O . VAL A 1 205 ? -12.735 -15.136 17.753 1.00 88.75 205 VAL A O 1
ATOM 1601 N N . GLY A 1 206 ? -12.441 -16.337 15.901 1.00 87.38 206 GLY A N 1
ATOM 1602 C CA . GLY A 1 206 ? -11.920 -17.489 16.642 1.00 87.38 206 GLY A CA 1
ATOM 1603 C C . GLY A 1 206 ? -10.616 -17.151 17.377 1.00 87.38 206 GLY A C 1
ATOM 1604 O O . GLY A 1 206 ? -9.797 -16.399 16.847 1.00 87.38 206 GLY A O 1
ATOM 1605 N N . GLU A 1 207 ? -10.403 -17.749 18.553 1.00 86.81 207 GLU A N 1
ATOM 1606 C CA . GLU A 1 207 ? -9.272 -17.496 19.468 1.00 86.81 207 GLU A CA 1
ATOM 1607 C C . GLU A 1 207 ? -7.923 -17.365 18.736 1.00 86.81 207 GLU A C 1
ATOM 1609 O O . GLU A 1 207 ? -7.227 -16.357 18.845 1.00 86.81 207 GLU A O 1
ATOM 1614 N N . ARG A 1 208 ? -7.586 -18.341 17.883 1.00 85.06 208 ARG A N 1
ATOM 1615 C CA . ARG A 1 208 ? -6.333 -18.333 17.111 1.00 85.06 208 ARG A CA 1
ATOM 1616 C C . ARG A 1 208 ? -6.189 -17.105 16.204 1.00 85.06 208 ARG A C 1
ATOM 1618 O O . ARG A 1 208 ? -5.114 -16.514 16.134 1.00 85.06 208 ARG A O 1
ATOM 1625 N N . ASN A 1 209 ? -7.258 -16.729 15.505 1.00 85.44 209 ASN A N 1
ATOM 1626 C CA . ASN A 1 209 ? -7.258 -15.567 14.616 1.00 85.44 209 ASN A CA 1
ATOM 1627 C C . ASN A 1 209 ? -7.163 -14.265 15.420 1.00 85.44 209 ASN A C 1
ATOM 1629 O O . ASN A 1 209 ? -6.480 -13.331 14.991 1.00 85.44 209 ASN A O 1
ATOM 1633 N N . PHE A 1 210 ? -7.801 -14.222 16.594 1.00 89.00 210 PHE A N 1
ATOM 1634 C CA . PHE A 1 210 ? -7.709 -13.090 17.505 1.00 89.00 210 PHE A CA 1
ATOM 1635 C C . PHE A 1 210 ? -6.286 -12.884 18.021 1.00 89.00 210 PHE A C 1
ATOM 1637 O O . PHE A 1 210 ? -5.790 -11.766 17.957 1.00 89.00 210 PHE A O 1
ATOM 1644 N N . GLU A 1 211 ? -5.597 -13.932 18.475 1.00 88.69 211 GLU A N 1
ATOM 1645 C CA . GLU A 1 211 ? -4.223 -13.807 18.985 1.00 88.69 211 GLU A CA 1
ATOM 1646 C C . GLU A 1 211 ? -3.236 -13.354 17.895 1.00 88.69 211 GLU A C 1
ATOM 1648 O O . GLU A 1 211 ? -2.392 -12.477 18.124 1.00 88.69 211 GLU A O 1
ATOM 1653 N N . ASP A 1 212 ? -3.385 -13.869 16.671 1.00 84.88 212 ASP A N 1
ATOM 1654 C CA . ASP A 1 212 ? -2.586 -13.435 15.520 1.00 84.88 212 ASP A CA 1
ATOM 1655 C C . ASP A 1 212 ? -2.832 -11.948 15.195 1.00 84.88 212 ASP A C 1
ATOM 1657 O O . ASP A 1 212 ? -1.883 -11.179 14.969 1.00 84.88 212 ASP A O 1
ATOM 1661 N N . LEU A 1 213 ? -4.095 -11.507 15.237 1.00 85.81 213 LEU A N 1
ATOM 1662 C CA . LEU A 1 213 ? -4.474 -10.104 15.076 1.00 85.81 213 LEU A CA 1
ATOM 1663 C C . LEU A 1 213 ? -3.908 -9.23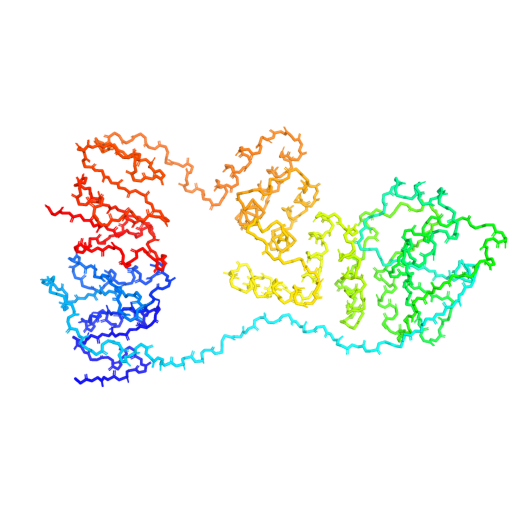8 16.213 1.00 85.81 213 LEU A C 1
ATOM 1665 O O . LEU A 1 213 ? -3.234 -8.237 15.957 1.00 85.81 213 LEU A O 1
ATOM 1669 N N . LEU A 1 214 ? -4.112 -9.643 17.465 1.00 87.44 214 LEU A N 1
ATOM 1670 C CA . LEU A 1 214 ? -3.680 -8.942 18.672 1.00 87.44 214 LEU A CA 1
ATOM 1671 C C . LEU A 1 214 ? -2.156 -8.757 18.693 1.00 87.44 214 LEU A C 1
ATOM 1673 O O . LEU A 1 214 ? -1.668 -7.657 18.969 1.00 87.44 214 LEU A O 1
ATOM 1677 N N . SER A 1 215 ? -1.389 -9.785 18.316 1.00 84.75 215 SER A N 1
ATOM 1678 C CA . SER A 1 215 ? 0.080 -9.729 18.231 1.00 84.75 215 SER A CA 1
ATOM 1679 C C . SER A 1 215 ? 0.602 -8.760 17.154 1.00 84.75 215 SER A C 1
ATOM 1681 O O . SER A 1 215 ? 1.743 -8.283 17.230 1.00 84.75 215 SER A O 1
ATOM 1683 N N . SER A 1 216 ? -0.244 -8.430 16.174 1.00 81.12 216 SER A N 1
ATOM 1684 C CA . SER A 1 216 ? 0.051 -7.535 15.047 1.00 81.12 216 SER A CA 1
ATOM 1685 C C . SER A 1 216 ? -0.386 -6.083 15.285 1.00 81.12 216 SER A C 1
ATOM 1687 O O . SER A 1 216 ? -0.100 -5.210 14.459 1.00 81.12 216 SER A O 1
ATOM 1689 N N . THR A 1 217 ? -1.040 -5.816 16.419 1.00 84.88 217 THR A N 1
ATOM 1690 C CA . THR A 1 217 ? -1.581 -4.504 16.813 1.00 84.88 217 THR A CA 1
ATOM 1691 C C . THR A 1 217 ? -0.714 -3.826 17.871 1.00 84.88 217 THR A C 1
ATOM 1693 O O . THR A 1 217 ? 0.264 -4.389 18.371 1.00 84.88 217 THR A O 1
ATOM 1696 N N . VAL A 1 218 ? -1.072 -2.606 18.265 1.00 82.81 218 VAL A N 1
ATOM 1697 C CA . VAL A 1 218 ? -0.388 -1.863 19.333 1.00 82.81 218 VAL A CA 1
ATOM 1698 C C . VAL A 1 218 ? -1.319 -1.553 20.494 1.00 82.81 218 VAL A C 1
ATOM 1700 O O . VAL A 1 218 ? -2.502 -1.327 20.255 1.00 82.81 218 VAL A O 1
ATOM 1703 N N . PRO A 1 219 ? -0.824 -1.526 21.744 1.00 83.19 219 PRO A N 1
ATOM 1704 C CA . PRO A 1 219 ? -1.594 -0.962 22.845 1.00 83.19 219 PRO A CA 1
ATOM 1705 C C . PRO A 1 219 ? -1.997 0.468 22.494 1.00 83.19 219 PRO A C 1
ATOM 1707 O O . PRO A 1 219 ? -1.178 1.208 21.949 1.00 83.19 219 PRO A O 1
ATOM 1710 N N . ILE A 1 220 ? -3.242 0.837 22.779 1.00 81.69 220 ILE A N 1
ATOM 1711 C CA . ILE A 1 220 ? -3.701 2.220 22.679 1.00 81.69 220 ILE A CA 1
ATOM 1712 C C . ILE A 1 220 ? -3.860 2.732 24.103 1.00 81.69 220 ILE A C 1
ATOM 1714 O O . ILE A 1 220 ? -4.458 2.070 24.944 1.00 81.69 220 ILE A O 1
ATOM 1718 N N . SER A 1 221 ? -3.336 3.917 24.375 1.00 74.69 221 SER A N 1
ATOM 1719 C CA . SER A 1 221 ? -3.563 4.599 25.642 1.00 74.69 221 SER A CA 1
ATOM 1720 C C . SER A 1 221 ? -3.823 6.080 25.417 1.00 74.69 221 SER A C 1
ATOM 1722 O O . SER A 1 221 ? -3.522 6.640 24.357 1.00 74.69 221 SER A O 1
ATOM 1724 N N . ARG A 1 222 ? -4.408 6.721 26.431 1.00 70.25 222 ARG A N 1
ATOM 1725 C CA . ARG A 1 222 ? -4.730 8.145 26.399 1.00 70.25 222 ARG A CA 1
ATOM 1726 C C . ARG A 1 222 ? -3.489 8.979 26.086 1.00 70.25 222 ARG A C 1
ATOM 1728 O O . ARG A 1 222 ? -2.463 8.860 26.755 1.00 70.25 222 ARG A O 1
ATOM 1735 N N . GLY A 1 223 ? -3.609 9.863 25.095 1.00 64.12 223 GLY A N 1
ATOM 1736 C CA . GLY A 1 223 ? -2.535 10.786 24.712 1.00 64.12 223 GLY A CA 1
ATOM 1737 C C . GLY A 1 223 ? -1.342 10.102 24.040 1.00 64.12 223 GLY A C 1
ATOM 1738 O O . GLY A 1 223 ? -0.305 10.735 23.827 1.00 64.12 223 GLY A O 1
ATOM 1739 N N . MET A 1 224 ? -1.470 8.818 23.691 1.00 71.62 224 MET A N 1
ATOM 1740 C CA . MET A 1 224 ? -0.425 8.091 22.995 1.00 71.62 224 MET A CA 1
ATOM 1741 C C . MET A 1 224 ? -0.200 8.684 21.604 1.00 71.62 224 MET A C 1
ATOM 1743 O O . MET A 1 224 ? -1.100 8.744 20.766 1.00 71.62 224 MET A O 1
ATOM 1747 N N . LYS A 1 225 ? 1.049 9.069 21.328 1.00 67.06 225 LYS A N 1
ATOM 1748 C CA . LYS A 1 225 ? 1.484 9.407 19.971 1.00 67.06 225 LYS A CA 1
ATOM 1749 C C . LYS A 1 225 ? 1.665 8.109 19.192 1.00 67.06 225 LYS A C 1
ATOM 1751 O O . LYS A 1 225 ? 2.638 7.381 19.405 1.00 67.06 225 LYS A O 1
ATOM 1756 N N . ILE A 1 226 ? 0.745 7.813 18.278 1.00 67.88 226 ILE A N 1
ATOM 1757 C CA . ILE A 1 226 ? 0.877 6.652 17.396 1.00 67.88 226 ILE A CA 1
ATOM 1758 C C . ILE A 1 226 ? 1.868 7.000 16.281 1.00 67.88 226 ILE A C 1
ATOM 1760 O O . ILE A 1 226 ? 1.524 7.553 15.237 1.00 67.88 226 ILE A O 1
ATOM 1764 N N . THR A 1 227 ? 3.142 6.713 16.550 1.00 65.75 227 THR A N 1
ATOM 1765 C CA . THR A 1 227 ? 4.252 6.936 15.612 1.00 65.75 227 THR A CA 1
ATOM 1766 C C . THR A 1 227 ? 4.296 5.865 14.516 1.00 65.75 227 THR A C 1
ATOM 1768 O O . THR A 1 227 ? 3.669 4.818 14.635 1.00 65.75 227 THR A O 1
ATOM 1771 N N . LYS A 1 228 ? 5.133 6.057 13.484 1.00 60.19 228 LYS A N 1
ATOM 1772 C CA . LYS A 1 228 ? 5.393 5.039 12.440 1.00 60.19 228 LYS A CA 1
ATOM 1773 C C . LYS A 1 228 ? 5.813 3.661 12.984 1.00 60.19 228 LYS A C 1
ATOM 1775 O O . LYS A 1 228 ? 5.654 2.644 12.326 1.00 60.19 228 LYS A O 1
ATOM 1780 N N . LYS A 1 229 ? 6.372 3.592 14.197 1.00 58.75 229 LYS A N 1
ATOM 1781 C CA . LYS A 1 229 ? 6.751 2.308 14.817 1.00 58.75 229 LYS A CA 1
ATOM 1782 C C . LYS A 1 229 ? 5.548 1.516 15.336 1.00 58.75 229 LYS A C 1
ATOM 1784 O O . LYS A 1 229 ? 5.701 0.336 15.633 1.00 58.75 229 LYS A O 1
ATOM 1789 N N . ALA A 1 230 ? 4.393 2.166 15.453 1.00 59.62 230 ALA A N 1
ATOM 1790 C CA . ALA A 1 230 ? 3.169 1.608 16.000 1.00 59.62 230 ALA A CA 1
ATOM 1791 C C . ALA A 1 230 ? 2.172 1.150 14.914 1.00 59.62 230 ALA A C 1
ATOM 1793 O O . ALA A 1 230 ? 1.006 0.906 15.203 1.00 59.62 230 ALA A O 1
ATOM 1794 N N . GLU A 1 231 ? 2.624 1.063 13.662 1.00 68.56 231 GLU A N 1
ATOM 1795 C CA . GLU A 1 231 ? 1.794 0.711 12.511 1.00 68.56 231 GLU A CA 1
ATOM 1796 C C . GLU A 1 231 ? 1.603 -0.806 12.374 1.00 68.56 231 GLU A C 1
ATOM 1798 O O . GLU A 1 231 ? 2.475 -1.608 12.724 1.00 68.56 231 GLU A O 1
ATOM 1803 N N . PHE A 1 232 ? 0.449 -1.186 11.830 1.00 72.06 232 PHE A N 1
ATOM 1804 C CA . PHE A 1 232 ? 0.017 -2.568 11.694 1.00 72.06 232 PHE A CA 1
ATOM 1805 C C . PHE A 1 232 ? 0.930 -3.397 10.776 1.00 72.06 232 PHE A C 1
ATOM 1807 O O . PHE A 1 232 ? 1.345 -2.957 9.697 1.00 72.06 232 PHE A O 1
ATOM 1814 N N . LYS A 1 233 ? 1.222 -4.639 11.180 1.00 73.81 233 LYS A N 1
ATOM 1815 C CA . LYS A 1 233 ? 2.110 -5.555 10.445 1.00 73.81 233 LYS A CA 1
ATOM 1816 C C . LYS A 1 233 ? 1.320 -6.596 9.648 1.00 73.81 233 LYS A C 1
ATOM 1818 O O . LYS A 1 233 ? 1.262 -7.754 10.036 1.00 73.81 233 LYS A O 1
ATOM 1823 N N . PHE A 1 234 ? 0.809 -6.201 8.481 1.00 73.62 234 PHE A N 1
ATOM 1824 C CA . PHE A 1 234 ? -0.007 -7.058 7.599 1.00 73.62 234 PHE A CA 1
ATOM 1825 C C . PHE A 1 234 ? 0.580 -8.447 7.298 1.00 73.62 234 PHE A C 1
ATOM 1827 O O . PHE A 1 234 ? -0.159 -9.418 7.227 1.00 73.62 234 PHE A O 1
ATOM 1834 N N . HIS A 1 235 ? 1.905 -8.563 7.161 1.00 70.56 235 HIS A N 1
ATOM 1835 C CA . HIS A 1 235 ? 2.588 -9.829 6.855 1.00 70.56 235 HIS A CA 1
ATOM 1836 C C . HIS A 1 235 ? 2.503 -10.888 7.970 1.00 70.56 235 HIS A C 1
ATOM 1838 O O . HIS A 1 235 ? 2.965 -12.008 7.772 1.00 70.56 235 HIS A O 1
ATOM 1844 N N . ARG A 1 236 ? 1.995 -10.531 9.156 1.00 73.75 236 ARG A N 1
ATOM 1845 C CA . ARG A 1 236 ? 1.848 -11.442 10.302 1.00 73.75 236 ARG A CA 1
ATOM 1846 C C . ARG A 1 236 ? 0.428 -11.974 10.469 1.00 73.75 236 ARG A C 1
ATOM 1848 O O . ARG A 1 236 ? 0.217 -12.828 11.319 1.00 73.75 236 ARG A O 1
ATOM 1855 N N . CYS A 1 237 ? -0.527 -11.479 9.689 1.00 73.38 237 CYS A N 1
ATOM 1856 C CA . CYS A 1 237 ? -1.918 -11.887 9.809 1.00 73.38 237 CYS A CA 1
ATOM 1857 C C . CYS A 1 237 ? -2.228 -13.095 8.939 1.00 73.38 237 CYS A C 1
ATOM 1859 O O . CYS A 1 237 ? -1.740 -13.205 7.813 1.00 73.38 237 CYS A O 1
ATOM 1861 N N . GLN A 1 238 ? -3.099 -13.960 9.455 1.00 75.12 238 GLN A N 1
ATOM 1862 C CA . GLN A 1 238 ? -3.703 -15.017 8.655 1.00 75.12 238 GLN A CA 1
ATOM 1863 C C . GLN A 1 238 ? -4.516 -14.414 7.497 1.00 75.12 238 GLN A C 1
ATOM 1865 O O . GLN A 1 238 ? -5.034 -13.296 7.636 1.00 75.12 238 GLN A O 1
ATOM 1870 N N . PRO A 1 239 ? -4.649 -15.125 6.363 1.00 74.81 239 PRO A N 1
ATOM 1871 C CA . PRO A 1 239 ? -5.383 -14.641 5.195 1.00 74.81 239 PRO A CA 1
ATOM 1872 C C . PRO A 1 239 ? -6.810 -14.167 5.500 1.00 74.81 239 PRO A C 1
ATOM 1874 O O . PRO A 1 239 ? -7.233 -13.143 4.972 1.00 74.81 239 PRO A O 1
ATOM 1877 N N . GLU A 1 240 ? -7.524 -14.860 6.384 1.00 76.19 240 GLU A N 1
ATOM 1878 C CA . GLU A 1 240 ? -8.891 -14.528 6.794 1.00 76.19 240 GLU A CA 1
ATOM 1879 C C . GLU A 1 240 ? -8.932 -13.169 7.501 1.00 76.19 240 GLU A C 1
ATOM 1881 O O . GLU A 1 240 ? -9.802 -12.343 7.241 1.00 76.19 240 GLU A O 1
ATOM 1886 N N . MET A 1 241 ? -7.950 -12.893 8.363 1.00 79.06 241 MET A N 1
ATOM 1887 C CA . MET A 1 241 ? -7.878 -11.615 9.073 1.00 79.06 241 MET A CA 1
ATOM 1888 C C . MET A 1 241 ? -7.403 -10.480 8.187 1.00 79.06 241 MET A C 1
ATOM 1890 O O . MET A 1 2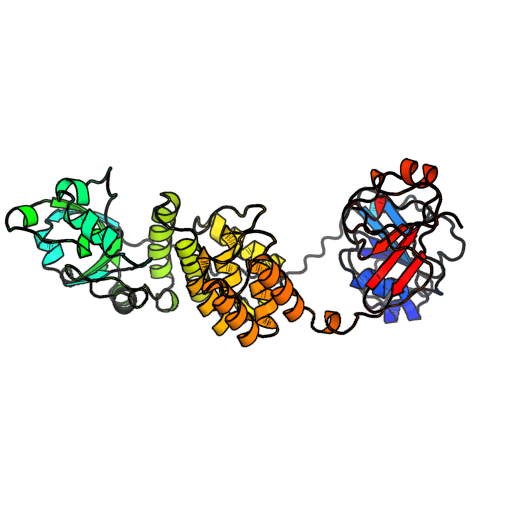41 ? -7.858 -9.344 8.331 1.00 79.06 241 MET A O 1
ATOM 1894 N N . LEU A 1 242 ? -6.526 -10.796 7.235 1.00 78.69 242 LEU A N 1
ATOM 1895 C CA . LEU A 1 242 ? -6.139 -9.862 6.195 1.00 78.69 242 LEU A CA 1
ATOM 1896 C C . LEU A 1 242 ? -7.370 -9.396 5.404 1.00 78.69 242 LEU A C 1
ATOM 1898 O O . LEU A 1 242 ? -7.466 -8.203 5.141 1.00 78.69 242 LEU A O 1
ATOM 1902 N N . THR A 1 243 ? -8.331 -10.280 5.107 1.00 79.94 243 THR A N 1
ATOM 1903 C CA . THR A 1 243 ? -9.593 -9.907 4.443 1.00 79.94 243 THR A CA 1
ATOM 1904 C C . THR A 1 243 ? -10.343 -8.811 5.199 1.00 79.94 243 THR A C 1
ATOM 1906 O O . THR A 1 243 ? -10.528 -7.721 4.660 1.00 79.94 243 THR A O 1
ATOM 1909 N N . LEU A 1 244 ? -10.652 -9.037 6.481 1.00 80.81 244 LEU A N 1
ATOM 1910 C CA . LEU A 1 244 ? -11.378 -8.067 7.314 1.00 80.81 244 LEU A CA 1
ATOM 1911 C C . LEU A 1 244 ? -10.671 -6.698 7.385 1.00 80.81 244 LEU A C 1
ATOM 1913 O O . LEU A 1 244 ? -11.297 -5.638 7.320 1.00 80.81 244 LEU A O 1
ATOM 1917 N N . LEU A 1 245 ? -9.343 -6.711 7.513 1.00 80.75 245 LEU A N 1
ATOM 1918 C CA . LEU A 1 245 ? -8.533 -5.495 7.594 1.00 80.75 245 LEU A CA 1
ATOM 1919 C C . LEU A 1 245 ? -8.521 -4.711 6.283 1.00 80.75 245 LEU A C 1
ATOM 1921 O O . LEU A 1 245 ? -8.547 -3.479 6.294 1.00 80.75 245 LEU A O 1
ATOM 1925 N N . LEU A 1 246 ? -8.450 -5.421 5.160 1.00 83.31 246 LEU A N 1
ATOM 1926 C CA . LEU A 1 246 ? -8.443 -4.821 3.835 1.00 83.31 246 LEU A CA 1
ATOM 1927 C C . LEU A 1 246 ? -9.812 -4.243 3.469 1.00 83.31 246 LEU A C 1
ATOM 1929 O O . LEU A 1 246 ? -9.845 -3.169 2.871 1.00 83.31 246 LEU A O 1
ATOM 1933 N N . ASP A 1 247 ? -10.909 -4.855 3.915 1.00 82.69 247 ASP A N 1
ATOM 1934 C CA . ASP A 1 247 ? -12.258 -4.301 3.753 1.00 82.69 247 ASP A CA 1
ATOM 1935 C C . ASP A 1 247 ? -12.428 -2.991 4.537 1.00 82.69 247 ASP A C 1
ATOM 1937 O O . ASP A 1 247 ? -12.880 -1.978 3.989 1.00 82.69 247 ASP A O 1
ATOM 1941 N N . SER A 1 248 ? -11.978 -2.968 5.799 1.00 80.94 248 SER A N 1
ATOM 1942 C CA . SER A 1 248 ? -11.957 -1.744 6.615 1.00 80.94 248 SER A CA 1
ATOM 1943 C C . SER A 1 248 ? -11.105 -0.645 5.964 1.00 80.94 248 SER A C 1
ATOM 1945 O O . SER A 1 248 ? -11.525 0.514 5.870 1.00 80.94 248 SER A O 1
ATOM 1947 N N . TYR A 1 249 ? -9.929 -1.004 5.438 1.00 84.81 249 TYR A N 1
ATOM 1948 C CA . TYR A 1 249 ? -9.074 -0.077 4.696 1.00 84.81 249 TYR A CA 1
ATOM 1949 C C . TYR A 1 249 ? -9.750 0.450 3.418 1.00 84.81 249 TYR A C 1
ATOM 1951 O O . TYR A 1 249 ? -9.744 1.662 3.183 1.00 84.81 249 TYR A O 1
ATOM 1959 N N . ALA A 1 250 ? -10.356 -0.427 2.610 1.00 84.38 250 ALA A N 1
ATOM 1960 C CA . ALA A 1 250 ? -11.022 -0.064 1.361 1.00 84.38 250 ALA A CA 1
ATOM 1961 C C . ALA A 1 250 ? -12.137 0.963 1.596 1.00 84.38 250 ALA A C 1
ATOM 1963 O O . ALA A 1 250 ? -12.253 1.940 0.849 1.00 84.38 250 ALA A O 1
ATOM 1964 N N . LYS A 1 251 ? -12.927 0.777 2.660 1.00 81.44 251 LYS A N 1
ATOM 1965 C CA . LYS A 1 251 ? -13.964 1.728 3.079 1.00 81.44 251 LYS A CA 1
ATOM 1966 C C . LYS A 1 251 ? -13.360 3.094 3.416 1.00 81.44 251 LYS A C 1
ATOM 1968 O O . LYS A 1 251 ? -13.692 4.085 2.767 1.00 81.44 251 LYS A O 1
ATOM 1973 N N . GLN A 1 252 ? -12.396 3.138 4.339 1.00 77.44 252 GLN A N 1
ATOM 1974 C CA . GLN A 1 252 ? -11.759 4.388 4.775 1.00 77.44 252 GLN A CA 1
ATOM 1975 C C . GLN A 1 252 ? -11.048 5.133 3.628 1.00 77.44 252 GLN A C 1
ATOM 1977 O O . GLN A 1 252 ? -11.019 6.365 3.603 1.00 77.44 252 GLN A O 1
ATOM 1982 N N . ARG A 1 253 ? -10.476 4.404 2.659 1.00 84.56 253 ARG A N 1
ATOM 1983 C CA . ARG A 1 253 ? -9.845 4.986 1.465 1.00 84.56 253 ARG A CA 1
ATOM 1984 C C . ARG A 1 253 ? -10.854 5.653 0.541 1.00 84.56 253 ARG A C 1
ATOM 1986 O O . ARG A 1 253 ? -10.594 6.756 0.071 1.00 84.56 253 ARG A O 1
ATOM 1993 N N . ASN A 1 254 ? -11.998 5.020 0.291 1.00 78.12 254 ASN A N 1
ATOM 1994 C CA . ASN A 1 254 ? -13.042 5.604 -0.556 1.00 78.12 254 ASN A CA 1
ATOM 1995 C C . ASN A 1 254 ? -13.634 6.896 0.025 1.00 78.12 254 ASN A C 1
ATOM 1997 O O . ASN A 1 254 ? -14.085 7.749 -0.730 1.00 78.12 254 ASN A O 1
ATOM 2001 N N . GLU A 1 255 ? -13.565 7.074 1.343 1.00 79.75 255 GLU A N 1
ATOM 2002 C CA . GLU A 1 255 ? -13.964 8.307 2.030 1.00 79.75 255 GLU A CA 1
ATOM 2003 C C . GLU A 1 255 ? -12.894 9.418 1.968 1.00 79.75 255 GLU A C 1
ATOM 2005 O O . GLU A 1 255 ? -13.046 10.466 2.591 1.00 79.75 255 GLU A O 1
ATOM 2010 N N . GLY A 1 256 ? -11.784 9.205 1.247 1.00 76.75 256 GLY A N 1
ATOM 2011 C CA . GLY A 1 256 ? -10.720 10.201 1.093 1.00 76.75 256 GLY A CA 1
ATOM 2012 C C . GLY A 1 256 ? -9.924 10.449 2.373 1.00 76.75 256 GLY A C 1
ATOM 2013 O O . GLY A 1 256 ? -9.282 11.489 2.512 1.00 76.75 256 GLY A O 1
ATOM 2014 N N . ARG A 1 257 ? -9.956 9.512 3.334 1.00 77.00 257 ARG A N 1
ATOM 2015 C CA . ARG A 1 257 ? -9.288 9.713 4.624 1.00 77.00 257 ARG A CA 1
ATOM 2016 C C . ARG A 1 257 ? -7.766 9.727 4.483 1.00 77.00 257 ARG A C 1
ATOM 2018 O O . ARG A 1 257 ? -7.124 10.401 5.278 1.00 77.00 257 ARG A O 1
ATOM 2025 N N . PHE A 1 258 ? -7.171 9.004 3.535 1.00 83.19 258 PHE A N 1
ATOM 2026 C CA . PHE A 1 258 ? -5.715 8.825 3.438 1.00 83.19 258 PHE A CA 1
ATOM 2027 C C . PHE A 1 258 ? -5.033 9.873 2.553 1.00 83.19 258 PHE A C 1
ATOM 2029 O O . PHE A 1 258 ? -5.548 10.246 1.504 1.00 83.19 258 PHE A O 1
ATOM 2036 N N . SER A 1 259 ? -3.834 10.309 2.957 1.00 87.44 259 SER A N 1
ATOM 2037 C CA . SER A 1 259 ? -2.957 11.070 2.063 1.00 87.44 259 SER A CA 1
ATOM 2038 C C . SER A 1 259 ? -2.394 10.163 0.963 1.00 87.44 259 SER A C 1
ATOM 2040 O O . SER A 1 259 ? -2.288 8.951 1.151 1.00 87.44 259 SER A O 1
ATOM 2042 N N . GLU A 1 260 ? -1.934 10.736 -0.153 1.00 88.75 260 GLU A N 1
ATOM 2043 C CA . GLU A 1 260 ? -1.273 9.953 -1.213 1.00 88.75 260 GLU A CA 1
ATOM 2044 C C . GLU A 1 260 ? -0.077 9.141 -0.689 1.00 88.75 260 GLU A C 1
ATOM 2046 O O . GLU A 1 260 ? 0.203 8.040 -1.162 1.00 88.75 260 GLU A O 1
ATOM 2051 N N . LYS A 1 261 ? 0.647 9.684 0.297 1.00 90.44 261 LYS A N 1
ATOM 2052 C CA . LYS A 1 261 ? 1.749 8.986 0.956 1.00 90.44 261 LYS A CA 1
ATOM 2053 C C . LYS A 1 261 ? 1.255 7.774 1.735 1.00 90.44 261 LYS A C 1
ATOM 2055 O O . LYS A 1 261 ? 1.871 6.713 1.643 1.00 90.44 261 LYS A O 1
ATOM 2060 N N . ASP A 1 262 ? 0.174 7.923 2.495 1.00 88.12 262 ASP A N 1
ATOM 2061 C CA . ASP A 1 262 ? -0.396 6.817 3.265 1.00 88.12 262 ASP A CA 1
ATOM 2062 C C . ASP A 1 262 ? -0.950 5.730 2.338 1.00 88.12 262 ASP A C 1
ATOM 2064 O O . ASP A 1 262 ? -0.732 4.546 2.586 1.00 88.12 262 ASP A O 1
ATOM 2068 N N . GLU A 1 263 ? -1.599 6.112 1.234 1.00 90.06 263 GLU A N 1
ATOM 2069 C CA . GLU A 1 263 ? -2.038 5.171 0.198 1.00 90.06 263 GLU A CA 1
ATOM 2070 C C . GLU A 1 263 ? -0.851 4.413 -0.414 1.00 90.06 263 GLU A C 1
ATOM 2072 O O . GLU A 1 263 ? -0.890 3.188 -0.525 1.00 90.06 263 GLU A O 1
ATOM 2077 N N . ALA A 1 264 ? 0.246 5.106 -0.738 1.00 92.06 264 ALA A N 1
ATOM 2078 C CA . ALA A 1 264 ? 1.460 4.485 -1.266 1.00 92.06 264 ALA A CA 1
ATOM 2079 C C . ALA A 1 264 ? 2.094 3.493 -0.278 1.00 92.06 264 ALA A C 1
ATOM 2081 O O . ALA A 1 264 ? 2.511 2.392 -0.654 1.00 92.06 264 ALA A O 1
ATOM 2082 N N . VAL A 1 265 ? 2.174 3.882 0.997 1.00 90.56 265 VAL A N 1
ATOM 2083 C CA . VAL A 1 265 ? 2.694 3.035 2.075 1.00 90.56 265 VAL A CA 1
ATOM 2084 C C . VAL A 1 265 ? 1.811 1.799 2.248 1.00 90.56 265 VAL A C 1
ATOM 2086 O O . VAL A 1 265 ? 2.334 0.684 2.306 1.00 90.56 265 VAL A O 1
ATOM 2089 N N . ASN A 1 266 ? 0.488 1.972 2.282 1.00 89.06 266 ASN A N 1
ATOM 2090 C CA . ASN A 1 266 ? -0.452 0.868 2.451 1.00 89.06 266 ASN A CA 1
ATOM 2091 C C . ASN A 1 266 ? -0.439 -0.080 1.254 1.00 89.06 266 ASN A C 1
ATOM 2093 O O . ASN A 1 266 ? -0.314 -1.282 1.461 1.00 89.06 266 ASN A O 1
ATOM 2097 N N . LEU A 1 267 ? -0.412 0.423 0.019 1.00 92.06 267 LEU A N 1
ATOM 2098 C CA . LEU A 1 267 ? -0.235 -0.418 -1.167 1.00 92.06 267 LEU A CA 1
ATOM 2099 C C . LEU A 1 267 ? 1.053 -1.255 -1.088 1.00 92.06 267 LEU A C 1
ATOM 2101 O O . LEU A 1 267 ? 1.024 -2.463 -1.321 1.00 92.06 267 LEU A O 1
ATOM 2105 N N . CYS A 1 268 ? 2.179 -0.651 -0.698 1.00 92.00 268 CYS A N 1
ATOM 2106 C CA . CYS A 1 268 ? 3.431 -1.390 -0.517 1.00 92.00 268 CYS A CA 1
ATOM 2107 C C . CYS A 1 268 ? 3.301 -2.492 0.553 1.00 92.00 268 CYS A C 1
ATOM 2109 O O . CYS A 1 268 ? 3.797 -3.605 0.371 1.00 92.00 268 CYS A O 1
ATOM 2111 N N . ARG A 1 269 ? 2.602 -2.226 1.661 1.00 87.06 269 ARG A N 1
ATOM 2112 C CA . ARG A 1 269 ? 2.354 -3.221 2.721 1.00 87.06 269 ARG A CA 1
ATOM 2113 C C . ARG A 1 269 ? 1.446 -4.358 2.270 1.00 87.06 269 ARG A C 1
ATOM 2115 O O . ARG A 1 269 ? 1.753 -5.507 2.569 1.00 87.06 269 ARG A O 1
ATOM 2122 N N . ILE A 1 270 ? 0.372 -4.042 1.549 1.00 88.31 270 ILE A N 1
ATOM 2123 C CA . ILE A 1 270 ? -0.566 -5.022 0.991 1.00 88.31 270 ILE A CA 1
ATOM 2124 C C . ILE A 1 270 ? 0.186 -5.981 0.069 1.00 88.31 270 ILE A C 1
ATOM 2126 O O . ILE A 1 270 ? 0.063 -7.197 0.203 1.00 88.31 270 ILE A O 1
ATOM 2130 N N . LEU A 1 271 ? 1.033 -5.442 -0.812 1.00 90.44 271 LEU A N 1
ATOM 2131 C CA . LEU A 1 271 ? 1.864 -6.246 -1.705 1.00 90.44 271 LEU A CA 1
ATOM 2132 C C . LEU A 1 271 ? 2.865 -7.111 -0.928 1.00 90.44 271 LEU A C 1
ATOM 2134 O O . LEU A 1 271 ? 2.947 -8.303 -1.194 1.00 90.44 271 LEU A O 1
ATOM 2138 N N . ASN A 1 272 ? 3.553 -6.560 0.079 1.00 87.88 272 ASN A N 1
ATOM 2139 C CA . ASN A 1 272 ? 4.454 -7.337 0.945 1.00 87.88 272 ASN A CA 1
ATOM 2140 C C . ASN A 1 272 ? 3.744 -8.453 1.730 1.00 87.88 272 ASN A C 1
ATOM 2142 O O . ASN A 1 272 ? 4.376 -9.443 2.083 1.00 87.88 272 ASN A O 1
ATOM 2146 N N . ALA A 1 273 ? 2.457 -8.290 2.043 1.00 84.31 273 ALA A N 1
ATOM 2147 C CA . ALA A 1 273 ? 1.679 -9.307 2.745 1.00 84.31 273 ALA A CA 1
ATOM 2148 C C . ALA A 1 273 ? 1.168 -10.411 1.807 1.00 84.31 273 ALA A C 1
ATOM 2150 O O . ALA A 1 273 ? 1.048 -11.560 2.224 1.00 84.31 273 ALA A O 1
ATOM 2151 N N . ARG A 1 274 ? 0.867 -10.076 0.545 1.00 85.56 274 ARG A N 1
ATOM 2152 C CA . ARG A 1 274 ? 0.253 -11.010 -0.416 1.00 85.56 274 ARG A CA 1
ATOM 2153 C C . ARG A 1 274 ? 1.241 -11.678 -1.363 1.00 85.56 274 ARG A C 1
ATOM 2155 O O . ARG A 1 274 ? 0.917 -12.725 -1.920 1.00 85.56 274 ARG A O 1
ATOM 2162 N N . LEU A 1 275 ? 2.415 -11.085 -1.561 1.00 87.50 275 LEU A N 1
ATOM 2163 C CA . LEU A 1 275 ? 3.418 -11.558 -2.505 1.00 87.50 275 LEU A CA 1
ATOM 2164 C C . LEU A 1 275 ? 4.706 -11.934 -1.786 1.00 87.50 275 LEU A C 1
ATOM 2166 O O . LEU A 1 275 ? 5.212 -11.197 -0.942 1.00 87.50 275 LEU A O 1
ATOM 2170 N N . ASN A 1 276 ? 5.267 -13.075 -2.172 1.00 86.50 276 ASN A N 1
ATOM 2171 C CA . ASN A 1 276 ? 6.593 -13.484 -1.726 1.00 86.50 276 ASN A CA 1
ATOM 2172 C C . ASN A 1 276 ? 7.700 -12.903 -2.626 1.00 86.50 276 ASN A C 1
ATOM 2174 O O . ASN A 1 276 ? 7.445 -12.318 -3.681 1.00 86.50 276 ASN A O 1
ATOM 2178 N N . GLU A 1 277 ? 8.958 -13.115 -2.235 1.00 86.56 277 GLU A N 1
ATOM 2179 C CA . GLU A 1 277 ? 10.117 -12.593 -2.970 1.00 86.56 277 GLU A CA 1
ATOM 2180 C C . GLU A 1 277 ? 10.239 -13.153 -4.400 1.00 86.56 277 GLU A C 1
ATOM 2182 O O . GLU A 1 277 ? 10.717 -12.455 -5.293 1.00 86.56 277 GLU A O 1
ATOM 2187 N N . LYS A 1 278 ? 9.782 -14.389 -4.656 1.00 86.19 278 LYS A N 1
ATOM 2188 C CA . LYS A 1 278 ? 9.777 -14.963 -6.013 1.00 86.19 278 LYS A CA 1
ATOM 2189 C C . LYS A 1 278 ? 8.823 -14.177 -6.917 1.00 86.19 278 LYS A C 1
ATOM 2191 O O . LYS A 1 278 ? 9.234 -13.723 -7.980 1.00 86.19 278 LYS A O 1
ATOM 2196 N N . GLN A 1 279 ? 7.598 -13.946 -6.452 1.00 88.06 279 GLN A N 1
ATOM 2197 C CA . GLN A 1 279 ? 6.598 -13.168 -7.187 1.00 88.06 279 GLN A CA 1
ATOM 2198 C C . GLN A 1 279 ? 7.037 -11.709 -7.350 1.00 88.06 279 GLN A C 1
ATOM 2200 O O . GLN A 1 279 ? 6.867 -11.120 -8.414 1.00 88.06 279 GLN A O 1
ATOM 2205 N N . ARG A 1 280 ? 7.675 -11.122 -6.326 1.00 90.50 280 ARG A N 1
ATOM 2206 C CA . ARG A 1 280 ? 8.268 -9.780 -6.419 1.00 90.50 280 ARG A CA 1
ATOM 2207 C C . ARG A 1 280 ? 9.287 -9.686 -7.558 1.00 90.50 280 ARG A C 1
ATOM 2209 O O . ARG A 1 280 ? 9.244 -8.719 -8.313 1.00 90.50 280 ARG A O 1
ATOM 2216 N N . LYS A 1 281 ? 10.169 -10.681 -7.709 1.00 85.56 281 LYS A N 1
ATOM 2217 C CA . LYS A 1 281 ? 11.145 -10.737 -8.812 1.00 85.56 281 LYS A CA 1
ATOM 2218 C C . LYS A 1 281 ? 10.471 -10.860 -10.174 1.00 85.56 281 LYS A C 1
ATOM 2220 O O . LYS A 1 281 ? 10.812 -10.114 -11.084 1.00 85.56 281 LYS A O 1
ATOM 2225 N N . GLU A 1 282 ? 9.453 -11.704 -10.298 1.00 85.38 282 GLU A N 1
ATOM 2226 C CA . GLU A 1 282 ? 8.690 -11.816 -11.547 1.00 85.38 282 GLU A CA 1
ATOM 2227 C C . GLU A 1 282 ? 8.044 -10.472 -11.930 1.00 85.38 282 GLU A C 1
ATOM 2229 O O . GLU A 1 282 ? 8.130 -10.045 -13.085 1.00 85.38 282 GLU A O 1
ATOM 2234 N N . LEU A 1 283 ? 7.522 -9.729 -10.947 1.00 86.00 283 LEU A N 1
ATOM 2235 C CA . LEU A 1 283 ? 7.006 -8.376 -11.158 1.00 86.00 283 LEU A CA 1
ATOM 2236 C C . LEU A 1 283 ? 8.076 -7.345 -11.510 1.00 86.00 283 LEU A C 1
ATOM 2238 O O . LEU A 1 283 ? 7.726 -6.330 -12.111 1.00 86.00 283 LEU A O 1
ATOM 2242 N N . ILE A 1 284 ? 9.348 -7.543 -11.161 1.00 84.31 284 ILE A N 1
ATOM 2243 C CA . ILE A 1 284 ? 10.448 -6.672 -11.606 1.00 84.31 284 ILE A CA 1
ATOM 2244 C C . ILE A 1 284 ? 10.668 -6.847 -13.114 1.00 84.31 284 ILE A C 1
ATOM 2246 O O . ILE A 1 284 ? 10.736 -5.853 -13.850 1.00 84.31 284 ILE A O 1
ATOM 2250 N N . ASP A 1 285 ? 10.657 -8.090 -13.584 1.00 78.62 285 ASP A N 1
ATOM 2251 C CA . ASP A 1 285 ? 10.990 -8.435 -14.966 1.00 78.62 285 ASP A CA 1
ATOM 2252 C C . ASP A 1 285 ? 9.819 -8.199 -15.938 1.00 78.62 285 ASP A C 1
ATOM 2254 O O . ASP A 1 285 ? 10.021 -7.821 -17.096 1.00 78.62 285 ASP A O 1
ATOM 2258 N N . HIS A 1 286 ? 8.570 -8.314 -15.467 1.00 80.00 286 HIS A N 1
ATOM 2259 C CA . HIS A 1 286 ? 7.394 -8.334 -16.341 1.00 80.00 286 HIS A CA 1
ATOM 2260 C C . HIS A 1 286 ? 6.439 -7.154 -16.114 1.00 80.00 286 HIS A C 1
ATOM 2262 O O . HIS A 1 286 ? 5.652 -7.088 -15.169 1.00 80.00 286 HIS A O 1
ATOM 2268 N N . SER A 1 287 ? 6.433 -6.210 -17.060 1.00 80.50 287 SER A N 1
ATOM 2269 C CA . SER A 1 287 ? 5.567 -5.021 -17.000 1.00 80.50 287 SER A CA 1
ATOM 2270 C C . SER A 1 287 ? 4.069 -5.312 -17.091 1.00 80.50 287 SER A C 1
ATOM 2272 O O . SER A 1 287 ? 3.278 -4.559 -16.523 1.00 80.50 287 SER A O 1
ATOM 2274 N N . HIS A 1 288 ? 3.678 -6.378 -17.789 1.00 78.38 288 HIS A N 1
ATOM 2275 C CA . HIS A 1 288 ? 2.280 -6.775 -17.928 1.00 78.38 288 HIS A CA 1
ATOM 2276 C C . HIS A 1 288 ? 1.726 -7.352 -16.618 1.00 78.38 288 HIS A C 1
ATOM 2278 O O . HIS A 1 288 ? 0.628 -6.968 -16.222 1.00 78.38 288 HIS A O 1
ATOM 2284 N N . GLN A 1 289 ? 2.515 -8.151 -15.892 1.00 81.81 289 GLN A N 1
ATOM 2285 C CA . GLN A 1 289 ? 2.126 -8.704 -14.590 1.00 81.81 289 GLN A CA 1
ATOM 2286 C C . GLN A 1 289 ? 1.911 -7.593 -13.557 1.00 81.81 289 GLN A C 1
ATOM 2288 O O . GLN A 1 289 ? 0.912 -7.589 -12.847 1.00 81.81 289 GLN A O 1
ATOM 2293 N N . ARG A 1 290 ? 2.766 -6.557 -13.546 1.00 87.38 290 ARG A N 1
ATOM 2294 C CA . ARG A 1 290 ? 2.549 -5.363 -12.701 1.00 87.38 290 ARG A CA 1
ATOM 2295 C C . ARG A 1 290 ? 1.181 -4.723 -12.931 1.00 87.38 290 ARG A C 1
ATOM 2297 O O . ARG A 1 290 ? 0.516 -4.324 -11.980 1.00 87.38 290 ARG A O 1
ATOM 2304 N N . ARG A 1 291 ? 0.766 -4.618 -14.198 1.00 85.62 291 ARG A N 1
ATOM 2305 C CA . ARG A 1 291 ? -0.540 -4.060 -14.564 1.00 85.62 291 ARG A CA 1
ATOM 2306 C C . ARG A 1 291 ? -1.681 -4.972 -14.116 1.00 85.62 291 ARG A C 1
ATOM 2308 O O . ARG A 1 291 ? -2.679 -4.465 -13.623 1.00 85.62 291 ARG A O 1
ATOM 2315 N N . GLN A 1 292 ? -1.528 -6.283 -14.276 1.00 85.44 292 GLN A N 1
ATOM 2316 C CA . GLN A 1 292 ? -2.520 -7.267 -13.848 1.00 85.44 292 GLN A CA 1
ATOM 2317 C C . GLN A 1 292 ? -2.758 -7.208 -12.337 1.00 85.44 292 GLN A C 1
ATOM 2319 O O . GLN A 1 292 ? -3.895 -7.020 -11.919 1.00 85.44 292 GLN A O 1
ATOM 2324 N N . ILE A 1 293 ? -1.690 -7.256 -11.535 1.00 90.00 293 ILE A N 1
ATOM 2325 C CA . ILE A 1 293 ? -1.765 -7.154 -10.070 1.00 90.00 293 ILE A CA 1
ATOM 2326 C C . ILE A 1 293 ? -2.446 -5.850 -9.646 1.00 90.00 293 ILE A C 1
ATOM 2328 O O . ILE A 1 293 ? -3.322 -5.854 -8.787 1.00 90.00 293 ILE A O 1
ATOM 2332 N N . TYR A 1 294 ? -2.093 -4.724 -10.274 1.00 90.50 294 TYR A N 1
ATOM 2333 C CA . TYR A 1 294 ? -2.730 -3.446 -9.953 1.00 90.50 294 TYR A CA 1
ATOM 2334 C C . TYR A 1 294 ? -4.227 -3.437 -10.299 1.00 90.50 294 TYR A C 1
ATOM 2336 O O . TYR A 1 294 ? -5.036 -2.951 -9.515 1.00 90.50 294 TYR A O 1
ATOM 2344 N N . ASN A 1 295 ? -4.609 -4.012 -11.444 1.00 87.88 295 ASN A N 1
ATOM 2345 C CA . ASN A 1 295 ? -6.012 -4.138 -11.837 1.00 87.88 295 ASN A CA 1
ATOM 2346 C C . ASN A 1 295 ? -6.800 -5.051 -10.882 1.00 87.88 295 ASN A C 1
ATOM 2348 O O . ASN A 1 295 ? -7.953 -4.757 -10.586 1.00 87.88 295 ASN A O 1
ATOM 2352 N N . GLN A 1 296 ? -6.190 -6.130 -10.382 1.00 88.94 296 GLN A N 1
ATOM 2353 C CA . GLN A 1 296 ? -6.806 -6.990 -9.365 1.00 88.94 296 GLN A CA 1
ATOM 2354 C C . GLN A 1 296 ? -7.086 -6.203 -8.081 1.00 88.94 296 GLN A C 1
ATOM 2356 O O . GLN A 1 296 ? -8.224 -6.174 -7.624 1.00 88.94 296 GLN A O 1
ATOM 2361 N N . LEU A 1 297 ? -6.092 -5.470 -7.567 1.00 90.56 297 LEU A N 1
ATOM 2362 C CA . LEU A 1 297 ? -6.265 -4.617 -6.385 1.00 90.56 297 LEU A CA 1
ATOM 2363 C C . LEU A 1 297 ? -7.315 -3.514 -6.595 1.00 90.56 297 LEU A C 1
ATOM 2365 O O . LEU A 1 297 ? -7.998 -3.120 -5.651 1.00 90.56 297 LEU A O 1
ATOM 2369 N N . PHE A 1 298 ? -7.446 -2.998 -7.820 1.00 89.56 298 PHE A N 1
ATOM 2370 C CA . PHE A 1 298 ? -8.478 -2.021 -8.165 1.00 89.56 298 PHE A CA 1
ATOM 2371 C C . PHE A 1 298 ? -9.879 -2.643 -8.117 1.00 89.56 298 PHE A C 1
ATOM 2373 O O . PHE A 1 298 ? -10.787 -2.058 -7.529 1.00 89.56 298 PHE A O 1
ATOM 2380 N N . ASN A 1 299 ? -10.046 -3.850 -8.666 1.00 87.12 299 ASN A N 1
ATOM 2381 C CA . ASN A 1 299 ? -11.315 -4.581 -8.617 1.00 87.12 299 ASN A CA 1
ATOM 2382 C C . ASN A 1 299 ? -11.730 -4.915 -7.174 1.00 87.12 299 ASN A C 1
ATOM 2384 O O . ASN A 1 299 ? -12.911 -4.849 -6.842 1.00 87.12 299 ASN A O 1
ATOM 2388 N N . GLU A 1 300 ? -10.756 -5.186 -6.303 1.00 85.44 300 GLU A N 1
ATOM 2389 C CA . GLU A 1 300 ? -10.942 -5.360 -4.854 1.00 85.44 300 GLU A CA 1
ATOM 2390 C C . GLU A 1 300 ? -11.132 -4.023 -4.098 1.00 85.44 300 GLU A C 1
ATOM 2392 O O . GLU A 1 300 ? -11.247 -4.001 -2.877 1.00 85.44 300 GLU A O 1
ATOM 2397 N N . ARG A 1 301 ? -11.169 -2.879 -4.800 1.00 87.69 301 ARG A N 1
ATOM 2398 C CA . ARG A 1 301 ? -11.331 -1.516 -4.247 1.00 87.69 301 ARG A CA 1
ATOM 2399 C C . ARG A 1 301 ? -10.209 -1.062 -3.300 1.00 87.69 301 ARG A C 1
ATOM 2401 O O . ARG A 1 301 ? -10.362 -0.042 -2.616 1.00 87.69 301 ARG A O 1
ATOM 2408 N N . LEU A 1 302 ? -9.065 -1.745 -3.307 1.00 86.25 302 LEU A N 1
ATOM 2409 C CA . LEU A 1 302 ? -7.903 -1.445 -2.461 1.00 86.25 302 LEU A CA 1
ATOM 2410 C C . LEU A 1 302 ? -7.033 -0.312 -3.009 1.00 86.25 302 LEU A C 1
ATOM 2412 O O . LEU A 1 302 ? -6.308 0.326 -2.252 1.00 86.25 302 LEU A O 1
ATOM 2416 N N . VAL A 1 303 ? -7.115 -0.028 -4.308 1.00 89.56 303 VAL A N 1
ATOM 2417 C CA . VAL A 1 303 ? -6.404 1.088 -4.948 1.00 89.56 303 VAL A CA 1
ATOM 2418 C C . VAL A 1 303 ? -7.341 1.902 -5.833 1.00 89.56 303 VAL A C 1
ATOM 2420 O O . VAL A 1 303 ? -8.451 1.474 -6.146 1.00 89.56 303 VAL A O 1
ATOM 2423 N N . GLN A 1 304 ? -6.889 3.092 -6.222 1.00 86.19 304 GLN A N 1
ATOM 2424 C CA . GLN A 1 304 ? -7.586 3.937 -7.187 1.00 86.19 304 GLN A CA 1
ATOM 2425 C C . GLN A 1 304 ? -7.386 3.427 -8.620 1.00 86.19 304 GLN A C 1
ATOM 2427 O O . GLN A 1 304 ? -6.466 2.656 -8.904 1.00 86.19 304 GLN A O 1
ATOM 2432 N N . GLU A 1 305 ? -8.243 3.876 -9.537 1.00 85.12 305 GLU A N 1
ATOM 2433 C CA . GLU A 1 305 ? -8.071 3.571 -10.955 1.00 85.12 305 GLU A CA 1
ATOM 2434 C C . GLU A 1 305 ? -6.759 4.197 -11.467 1.00 85.12 305 GLU A C 1
ATOM 2436 O O . GLU A 1 305 ? -6.483 5.369 -11.193 1.00 85.12 305 GLU A O 1
ATOM 2441 N N . PRO A 1 306 ? -5.920 3.452 -12.209 1.00 78.25 306 PRO A N 1
ATOM 2442 C CA . PRO A 1 306 ? -4.642 3.978 -12.661 1.00 78.25 306 PRO A CA 1
ATOM 2443 C C . PRO A 1 306 ? -4.829 5.107 -13.681 1.00 78.25 306 PRO A C 1
ATOM 2445 O O . PRO A 1 306 ? -5.388 4.912 -14.763 1.00 78.25 306 PRO A O 1
ATOM 2448 N N . THR A 1 307 ? -4.275 6.282 -13.379 1.00 75.00 307 THR A N 1
ATOM 2449 C CA . THR A 1 307 ? -4.310 7.436 -14.286 1.00 75.00 307 THR A CA 1
ATOM 2450 C C . THR A 1 307 ? -3.089 7.471 -15.216 1.00 75.00 307 THR A C 1
ATOM 2452 O O . THR A 1 307 ? -2.140 6.689 -15.102 1.00 75.00 307 THR A O 1
ATOM 2455 N N . LYS A 1 308 ? -3.066 8.422 -16.163 1.00 64.44 308 LYS A N 1
ATOM 2456 C CA . LYS A 1 308 ? -1.930 8.606 -17.091 1.00 64.44 308 LYS A CA 1
ATOM 2457 C C . LYS A 1 308 ? -0.620 8.985 -16.385 1.00 64.44 308 LYS A C 1
ATOM 2459 O O . LYS A 1 308 ? 0.451 8.720 -16.937 1.00 64.44 308 LYS A O 1
ATOM 2464 N N . THR A 1 309 ? -0.682 9.622 -15.213 1.00 62.31 309 THR A N 1
ATOM 2465 C CA . THR A 1 309 ? 0.504 10.019 -14.434 1.00 62.31 309 THR A CA 1
ATOM 2466 C C . THR A 1 309 ? 1.074 8.874 -13.603 1.00 62.31 309 THR A C 1
ATOM 2468 O O . THR A 1 309 ? 2.260 8.925 -13.275 1.00 62.31 309 THR A O 1
ATOM 2471 N N . ALA A 1 310 ? 0.280 7.825 -13.343 1.00 71.62 310 ALA A N 1
ATOM 2472 C CA . ALA A 1 310 ? 0.655 6.635 -12.572 1.00 71.62 310 ALA A CA 1
ATOM 2473 C C . ALA A 1 310 ? 1.223 6.965 -11.178 1.00 71.62 310 ALA A C 1
ATOM 2475 O O . ALA A 1 310 ? 2.063 6.246 -10.631 1.00 71.62 310 ALA A O 1
ATOM 2476 N N . THR A 1 311 ? 0.779 8.082 -10.611 1.00 76.19 311 THR A N 1
ATOM 2477 C CA . THR A 1 311 ? 1.129 8.550 -9.267 1.00 76.19 311 THR A CA 1
ATOM 2478 C C . THR A 1 311 ? 0.552 7.634 -8.198 1.00 76.19 311 THR A C 1
ATOM 2480 O O . THR A 1 311 ? 1.225 7.343 -7.216 1.00 76.19 311 THR A O 1
ATOM 2483 N N . GLU A 1 312 ? -0.625 7.082 -8.473 1.00 81.88 312 GLU A N 1
ATOM 2484 C CA . GLU A 1 312 ? -1.382 6.124 -7.663 1.00 81.88 312 GLU A CA 1
ATOM 2485 C C . GLU A 1 312 ? -0.676 4.755 -7.592 1.00 81.88 312 GLU A C 1
ATOM 2487 O O . GLU A 1 312 ? -0.992 3.909 -6.757 1.00 81.88 312 GLU A O 1
ATOM 2492 N N . GLN A 1 313 ? 0.308 4.521 -8.469 1.00 88.81 313 GLN A N 1
ATOM 2493 C CA . GLN A 1 313 ? 1.141 3.315 -8.495 1.00 88.81 313 GLN A CA 1
ATOM 2494 C C . GLN A 1 313 ? 2.446 3.482 -7.704 1.00 88.81 313 GLN A C 1
ATOM 2496 O O . GLN A 1 313 ? 3.306 2.601 -7.736 1.00 88.81 313 GLN A O 1
ATOM 2501 N N . SER A 1 314 ? 2.637 4.599 -6.998 1.00 92.50 314 SER A N 1
ATOM 2502 C CA . SER A 1 314 ? 3.850 4.871 -6.219 1.00 92.50 314 SER A CA 1
ATOM 2503 C C . SER A 1 314 ? 4.175 3.755 -5.221 1.00 92.50 314 SER A C 1
ATOM 2505 O O . SER A 1 314 ? 5.325 3.329 -5.152 1.00 92.50 314 SER A O 1
ATOM 2507 N N . GLY A 1 315 ? 3.166 3.224 -4.523 1.00 93.56 315 GLY A N 1
ATOM 2508 C CA . GLY A 1 315 ? 3.320 2.099 -3.598 1.00 93.56 315 GLY A CA 1
ATOM 2509 C C . GLY A 1 315 ? 3.752 0.798 -4.275 1.00 93.56 315 GLY A C 1
ATOM 2510 O O . GLY A 1 315 ? 4.585 0.075 -3.732 1.00 93.56 315 GLY A O 1
ATOM 2511 N N . LEU A 1 316 ? 3.264 0.537 -5.493 1.00 94.69 316 LEU A N 1
ATOM 2512 C CA . LEU A 1 316 ? 3.703 -0.596 -6.311 1.00 94.69 316 LEU A CA 1
ATOM 2513 C C . LEU A 1 316 ? 5.175 -0.443 -6.709 1.00 94.69 316 LEU A C 1
ATOM 2515 O O . LEU A 1 316 ? 5.947 -1.386 -6.576 1.00 94.69 316 LEU A O 1
ATOM 2519 N N . PHE A 1 317 ? 5.596 0.740 -7.163 1.00 94.56 317 PHE A N 1
ATOM 2520 C CA . PHE A 1 317 ? 7.009 0.962 -7.482 1.00 94.56 317 PHE A CA 1
ATOM 2521 C C . PHE A 1 317 ? 7.891 0.889 -6.236 1.00 94.56 317 PHE A C 1
ATOM 2523 O O . PHE A 1 317 ? 8.968 0.309 -6.304 1.00 94.56 317 PHE A O 1
ATOM 2530 N N . ALA A 1 318 ? 7.426 1.406 -5.097 1.00 95.50 318 ALA A N 1
ATOM 2531 C CA . ALA A 1 318 ? 8.140 1.304 -3.831 1.00 95.50 318 ALA A CA 1
ATOM 2532 C C . ALA A 1 318 ? 8.307 -0.150 -3.371 1.00 95.50 318 ALA A C 1
ATOM 2534 O O . ALA A 1 318 ? 9.382 -0.511 -2.900 1.00 95.50 318 ALA A O 1
ATOM 2535 N N . PHE A 1 319 ? 7.296 -1.004 -3.555 1.00 95.19 319 PHE A N 1
ATOM 2536 C CA . PHE A 1 319 ? 7.401 -2.445 -3.299 1.00 95.19 319 PHE A CA 1
ATOM 2537 C C . PHE A 1 319 ? 8.520 -3.103 -4.126 1.00 95.19 319 PHE A C 1
ATOM 2539 O O . PHE A 1 319 ? 9.238 -3.970 -3.631 1.00 95.19 319 PHE A O 1
ATOM 2546 N N . LEU A 1 320 ? 8.721 -2.652 -5.365 1.00 94.44 320 LEU A N 1
ATOM 2547 C CA . LEU A 1 320 ? 9.736 -3.191 -6.273 1.00 94.44 320 LEU A CA 1
ATOM 2548 C C . LEU A 1 320 ? 11.131 -2.564 -6.091 1.00 94.44 320 LEU A C 1
ATOM 2550 O O . LEU A 1 320 ? 12.106 -3.119 -6.590 1.00 94.44 320 LEU A O 1
ATOM 2554 N N . MET A 1 321 ? 11.246 -1.430 -5.391 1.00 95.44 321 MET A N 1
ATOM 2555 C CA . MET A 1 321 ? 12.530 -0.778 -5.096 1.00 95.44 321 MET A CA 1
ATOM 2556 C C . MET A 1 321 ? 13.411 -1.635 -4.188 1.00 95.44 321 MET A C 1
ATOM 2558 O O . MET A 1 321 ? 12.918 -2.412 -3.367 1.00 95.44 321 MET A O 1
ATOM 2562 N N . SER A 1 322 ? 14.720 -1.435 -4.298 1.00 94.12 322 SER A N 1
ATOM 2563 C CA . SER A 1 322 ? 15.693 -1.981 -3.352 1.00 94.12 322 SER A CA 1
ATOM 2564 C C . SER A 1 322 ? 15.532 -1.365 -1.941 1.00 94.12 322 SER A C 1
ATOM 2566 O O . SER A 1 322 ? 14.985 -0.260 -1.809 1.00 94.12 322 SER A O 1
ATOM 2568 N N . PRO A 1 323 ? 15.932 -2.072 -0.861 1.00 92.06 323 PRO A N 1
ATOM 2569 C CA . PRO A 1 323 ? 15.539 -1.723 0.508 1.00 92.06 323 PRO A CA 1
ATOM 2570 C C . PRO A 1 323 ? 15.984 -0.338 0.995 1.00 92.06 323 PRO A C 1
ATOM 2572 O O . PRO A 1 323 ? 15.230 0.319 1.722 1.00 92.06 323 PRO A O 1
ATOM 2575 N N . THR A 1 324 ? 17.187 0.121 0.636 1.00 94.75 324 THR A N 1
ATOM 2576 C CA . THR A 1 324 ? 17.706 1.419 1.097 1.00 94.75 324 THR A CA 1
ATOM 2577 C C . THR A 1 324 ? 16.966 2.561 0.400 1.00 94.75 324 THR A C 1
ATOM 2579 O O . THR A 1 324 ? 16.483 3.489 1.058 1.00 94.75 324 THR A O 1
ATOM 2582 N N . THR A 1 325 ? 16.758 2.441 -0.911 1.00 96.88 325 THR A N 1
ATOM 2583 C CA . THR A 1 325 ? 15.970 3.377 -1.717 1.00 96.88 325 THR A CA 1
ATOM 2584 C C . THR A 1 325 ? 14.524 3.435 -1.249 1.00 96.88 325 THR A C 1
ATOM 2586 O O . THR A 1 325 ? 13.984 4.528 -1.106 1.00 96.88 325 THR A O 1
ATOM 2589 N N . GLN A 1 326 ? 13.894 2.294 -0.952 1.00 95.69 326 GLN A N 1
ATOM 2590 C CA . GLN A 1 326 ? 12.513 2.255 -0.460 1.00 95.69 326 GLN A CA 1
ATOM 2591 C C . GLN A 1 326 ? 12.351 3.065 0.841 1.00 95.69 326 GLN A C 1
ATOM 2593 O O . GLN A 1 326 ? 11.386 3.821 0.998 1.00 95.69 326 GLN A O 1
ATOM 2598 N N . LYS A 1 327 ? 13.313 2.956 1.768 1.00 94.06 327 LYS A N 1
ATOM 2599 C CA . LYS A 1 327 ? 13.314 3.739 3.017 1.00 94.06 327 LYS A CA 1
ATOM 2600 C C . LYS A 1 327 ? 13.444 5.238 2.746 1.00 94.06 327 LYS A C 1
ATOM 2602 O O . LYS A 1 327 ? 12.676 6.023 3.312 1.00 94.06 327 LYS A O 1
ATOM 2607 N N . ALA A 1 328 ? 14.378 5.637 1.882 1.00 94.88 328 ALA A N 1
ATOM 2608 C CA . ALA A 1 328 ? 14.562 7.037 1.494 1.00 94.88 328 ALA A CA 1
ATOM 2609 C C . ALA A 1 328 ? 13.312 7.592 0.787 1.00 94.88 328 ALA A C 1
ATOM 2611 O O . ALA A 1 328 ? 12.825 8.672 1.128 1.00 94.88 328 ALA A O 1
ATOM 2612 N N . PHE A 1 329 ? 12.725 6.803 -0.119 1.00 96.44 329 PHE A N 1
ATOM 2613 C CA . PHE A 1 329 ? 11.520 7.133 -0.877 1.00 96.44 329 PHE A CA 1
ATOM 2614 C C . PHE A 1 329 ? 10.351 7.515 0.038 1.00 96.44 329 PHE A C 1
ATOM 2616 O O . PHE A 1 329 ? 9.793 8.602 -0.094 1.00 96.44 329 PHE A O 1
ATOM 2623 N N . PHE A 1 330 ? 10.011 6.682 1.027 1.00 93.69 330 PHE A N 1
ATOM 2624 C CA . PHE A 1 330 ? 8.923 7.006 1.960 1.00 93.69 330 PHE A CA 1
ATOM 2625 C C . PHE A 1 330 ? 9.280 8.103 2.969 1.00 93.69 330 PHE A C 1
ATOM 2627 O O . PHE A 1 330 ? 8.391 8.783 3.501 1.00 93.69 330 PHE A O 1
ATOM 2634 N N . SER A 1 331 ? 10.567 8.298 3.254 1.00 93.31 331 SER A N 1
ATOM 2635 C CA . SER A 1 331 ? 11.022 9.389 4.122 1.00 93.31 331 SER A CA 1
ATOM 2636 C C . SER A 1 331 ? 10.798 10.742 3.450 1.00 93.31 331 SER A C 1
ATOM 2638 O O . SER A 1 331 ? 10.242 11.642 4.079 1.00 93.31 331 SER A O 1
ATOM 2640 N N . HIS A 1 332 ? 11.086 10.831 2.150 1.00 94.56 332 HIS A N 1
ATOM 2641 C CA . HIS A 1 332 ? 11.056 12.071 1.376 1.00 94.56 332 HIS A CA 1
ATOM 2642 C C . HIS A 1 332 ? 9.931 12.146 0.331 1.00 94.56 332 HIS A C 1
ATOM 2644 O O . HIS A 1 332 ? 9.986 13.000 -0.549 1.00 94.56 332 HIS A O 1
ATOM 2650 N N . TYR A 1 333 ? 8.894 11.307 0.452 1.00 93.38 333 TYR A N 1
ATOM 2651 C CA . TYR A 1 333 ? 7.801 11.154 -0.524 1.00 93.38 333 TYR A CA 1
ATOM 2652 C C . TYR A 1 333 ? 7.265 12.481 -1.090 1.00 93.38 333 TYR A C 1
ATOM 2654 O O . TYR A 1 333 ? 7.215 12.653 -2.303 1.00 93.38 333 TYR A O 1
ATOM 2662 N N . GLU A 1 334 ? 6.958 13.456 -0.228 1.00 91.56 334 GLU A N 1
ATOM 2663 C CA . GLU A 1 334 ? 6.375 14.748 -0.636 1.00 91.56 334 GLU A CA 1
ATOM 2664 C C . GLU A 1 334 ? 7.304 15.612 -1.501 1.00 91.56 334 GLU A C 1
ATOM 2666 O O . GLU A 1 334 ? 6.860 16.474 -2.260 1.00 91.56 334 GLU A O 1
ATOM 2671 N N . THR A 1 335 ? 8.615 15.395 -1.399 1.00 92.12 335 THR A N 1
ATOM 2672 C CA . THR A 1 335 ? 9.612 16.153 -2.169 1.00 92.12 335 THR A CA 1
ATOM 2673 C C . THR A 1 335 ? 9.816 15.580 -3.572 1.00 92.12 335 THR A C 1
ATOM 2675 O O . THR A 1 335 ? 10.262 16.295 -4.479 1.00 92.12 335 THR A O 1
ATOM 2678 N N . ILE A 1 336 ? 9.445 14.310 -3.775 1.00 92.06 336 ILE A N 1
ATOM 2679 C CA . ILE A 1 336 ? 9.700 13.567 -5.005 1.00 92.06 336 ILE A CA 1
ATOM 2680 C C . ILE A 1 336 ? 8.788 14.083 -6.131 1.00 92.06 336 ILE A C 1
ATOM 2682 O O . ILE A 1 336 ? 7.575 14.220 -5.955 1.00 92.06 336 ILE A O 1
ATOM 2686 N N . PRO A 1 337 ? 9.334 14.388 -7.324 1.00 88.38 337 PRO A N 1
ATOM 2687 C CA . PRO A 1 337 ? 8.522 14.832 -8.445 1.00 88.38 337 PRO A CA 1
ATOM 2688 C C . PRO A 1 337 ? 7.526 13.757 -8.889 1.00 88.38 337 PRO A C 1
ATOM 2690 O O . PRO A 1 337 ? 7.908 12.653 -9.250 1.00 88.38 337 PRO A O 1
ATOM 2693 N N . LYS A 1 338 ? 6.248 14.116 -8.990 1.00 83.31 338 LYS A N 1
ATOM 2694 C CA . LYS A 1 338 ? 5.194 13.222 -9.503 1.00 83.31 338 LYS A CA 1
ATOM 2695 C C . LYS A 1 338 ? 5.201 13.072 -11.035 1.00 83.31 338 LYS A C 1
ATOM 2697 O O . LYS A 1 338 ? 4.669 12.115 -11.589 1.00 83.31 338 LYS A O 1
ATOM 2702 N N . ARG A 1 339 ? 5.806 14.028 -11.750 1.00 77.25 339 ARG A N 1
ATOM 2703 C CA . ARG A 1 339 ? 5.872 14.058 -13.226 1.00 77.25 339 ARG A CA 1
ATOM 2704 C C . ARG A 1 339 ? 7.002 13.174 -13.768 1.00 77.25 339 ARG A C 1
ATOM 2706 O O . ARG A 1 339 ? 7.821 12.647 -13.022 1.00 77.25 339 ARG A O 1
ATOM 2713 N N . ASN A 1 340 ? 7.063 13.021 -15.093 1.00 68.94 340 ASN A N 1
ATOM 2714 C CA . ASN A 1 340 ? 8.145 12.319 -15.804 1.00 68.94 340 ASN A CA 1
ATOM 2715 C C . ASN A 1 340 ? 8.345 10.853 -15.391 1.00 68.94 340 ASN A C 1
ATOM 2717 O O . ASN A 1 340 ? 9.443 10.314 -15.537 1.00 68.94 340 ASN A O 1
ATOM 2721 N N . ARG A 1 341 ? 7.288 10.205 -14.877 1.00 81.81 341 ARG A N 1
ATOM 2722 C CA . ARG A 1 341 ? 7.331 8.823 -14.372 1.00 81.81 341 ARG A CA 1
ATOM 2723 C C . ARG A 1 341 ? 8.439 8.629 -13.326 1.00 81.81 341 ARG A C 1
ATOM 2725 O O . ARG A 1 341 ? 9.096 7.591 -13.305 1.00 81.81 341 ARG A O 1
ATOM 2732 N N . CYS A 1 342 ? 8.675 9.636 -12.481 1.00 87.56 342 CYS A N 1
ATOM 2733 C CA . CYS A 1 342 ? 9.820 9.652 -11.572 1.00 87.56 342 CYS A CA 1
ATOM 2734 C C . CYS A 1 342 ? 9.843 8.444 -10.628 1.00 87.56 342 CYS A C 1
ATOM 2736 O O . CYS A 1 342 ? 10.884 7.817 -10.497 1.00 87.56 342 CYS A O 1
ATOM 2738 N N . HIS A 1 343 ? 8.699 8.039 -10.065 1.00 91.06 343 HIS A N 1
ATOM 2739 C CA . HIS A 1 343 ? 8.620 6.869 -9.175 1.00 91.06 343 HIS A CA 1
ATOM 2740 C C . HIS A 1 343 ? 9.094 5.581 -9.864 1.00 91.06 343 HIS A C 1
ATOM 2742 O O . HIS A 1 343 ? 9.864 4.811 -9.294 1.00 91.06 343 HIS A O 1
ATOM 2748 N N . ARG A 1 344 ? 8.715 5.388 -11.135 1.00 89.06 344 ARG A N 1
ATOM 2749 C CA . ARG A 1 344 ? 9.217 4.283 -11.961 1.00 89.06 344 ARG A CA 1
ATOM 2750 C C . ARG A 1 344 ? 10.720 4.408 -12.206 1.00 89.06 344 ARG A C 1
ATOM 2752 O O . ARG A 1 344 ? 11.415 3.402 -12.181 1.00 89.06 344 ARG A O 1
ATOM 2759 N N . ASN A 1 345 ? 11.222 5.613 -12.469 1.00 90.31 345 ASN A N 1
ATOM 2760 C CA . ASN A 1 345 ? 12.649 5.820 -12.720 1.00 90.31 345 ASN A CA 1
ATOM 2761 C C . ASN A 1 345 ? 13.491 5.569 -11.462 1.00 90.31 345 ASN A C 1
ATOM 2763 O O . ASN A 1 345 ? 14.555 4.971 -11.571 1.00 90.31 345 ASN A O 1
ATOM 2767 N N . ILE A 1 346 ? 12.999 5.963 -10.286 1.00 94.69 346 ILE A N 1
ATOM 2768 C CA . ILE A 1 346 ? 13.613 5.639 -8.994 1.00 94.69 346 ILE A CA 1
ATOM 2769 C C . ILE A 1 346 ? 13.671 4.124 -8.819 1.00 94.69 346 ILE A C 1
ATOM 2771 O O . ILE A 1 346 ? 14.734 3.587 -8.540 1.00 94.69 346 ILE A O 1
ATOM 2775 N N . PHE A 1 347 ? 12.555 3.428 -9.060 1.00 93.50 347 PHE A N 1
ATOM 2776 C CA . PHE A 1 347 ? 12.523 1.968 -9.038 1.00 93.50 347 PHE A CA 1
ATOM 2777 C C . PHE A 1 347 ? 13.607 1.361 -9.941 1.00 93.50 347 PHE A C 1
ATOM 2779 O O . PHE A 1 347 ? 14.447 0.611 -9.452 1.00 93.50 347 PHE A O 1
ATOM 2786 N N . VAL A 1 348 ? 13.650 1.731 -11.223 1.00 90.62 348 VAL A N 1
ATOM 2787 C CA . VAL A 1 348 ? 14.633 1.174 -12.167 1.00 90.62 348 VAL A CA 1
ATOM 2788 C C . VAL A 1 348 ? 16.072 1.513 -11.758 1.00 90.62 348 VAL A C 1
ATOM 2790 O O . VAL A 1 348 ? 16.934 0.646 -11.825 1.00 90.62 348 VAL A O 1
ATOM 2793 N N . ALA A 1 349 ? 16.338 2.738 -11.295 1.00 92.06 349 ALA A N 1
ATOM 2794 C CA . ALA A 1 349 ? 17.666 3.145 -10.832 1.00 92.06 349 ALA A CA 1
ATOM 2795 C C . ALA A 1 349 ? 18.103 2.373 -9.574 1.00 92.06 349 ALA A C 1
ATOM 2797 O O . ALA A 1 349 ? 19.254 1.955 -9.481 1.00 92.06 349 ALA A O 1
ATOM 2798 N N . SER A 1 350 ? 17.173 2.112 -8.648 1.00 96.00 350 SER A N 1
ATOM 2799 C CA . SER A 1 350 ? 17.441 1.364 -7.412 1.00 96.00 350 SER A CA 1
ATOM 2800 C C . SER A 1 350 ? 17.855 -0.088 -7.651 1.00 96.00 350 SER A C 1
ATOM 2802 O O . SER A 1 350 ? 18.544 -0.672 -6.817 1.00 96.00 350 SER A 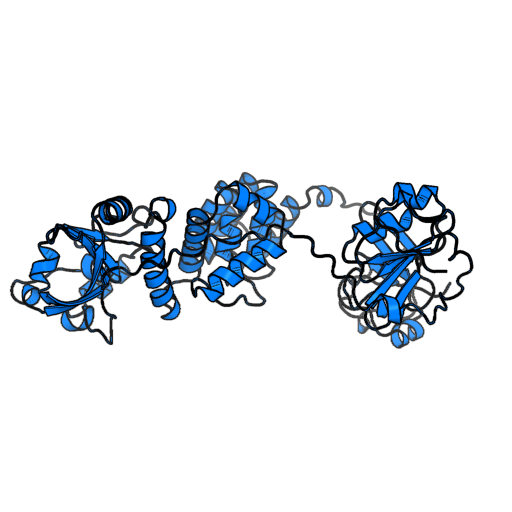O 1
ATOM 2804 N N . LEU A 1 351 ? 17.454 -0.673 -8.787 1.00 90.81 351 LEU A N 1
ATOM 2805 C CA . LEU A 1 351 ? 17.885 -2.016 -9.183 1.00 90.81 351 LEU A CA 1
ATOM 2806 C C . LEU A 1 351 ? 19.325 -2.041 -9.706 1.00 90.81 351 LEU A C 1
ATOM 2808 O O . LEU A 1 351 ? 19.955 -3.093 -9.681 1.00 90.81 351 LEU A O 1
ATOM 2812 N N . VAL A 1 352 ? 19.837 -0.906 -10.191 1.00 91.88 352 VAL A N 1
ATOM 2813 C CA . VAL A 1 352 ? 21.218 -0.783 -10.677 1.00 91.88 352 VAL A CA 1
ATOM 2814 C C . VAL A 1 352 ? 22.159 -0.431 -9.530 1.00 91.88 352 VAL A C 1
ATOM 2816 O O . VAL A 1 352 ? 23.207 -1.054 -9.383 1.00 91.88 352 VAL A O 1
ATOM 2819 N N . ASN A 1 353 ? 21.792 0.561 -8.713 1.00 91.06 353 ASN A N 1
ATOM 2820 C CA . ASN A 1 353 ? 22.579 0.978 -7.558 1.00 91.06 353 ASN A CA 1
ATOM 2821 C C . ASN A 1 353 ? 21.669 1.556 -6.462 1.00 91.06 353 ASN A C 1
ATOM 2823 O O . ASN A 1 353 ? 21.223 2.704 -6.546 1.00 91.06 353 ASN A O 1
ATOM 2827 N N . ASP A 1 354 ? 21.388 0.740 -5.444 1.00 93.81 354 ASP A N 1
ATOM 2828 C CA . ASP A 1 354 ? 20.482 1.094 -4.347 1.00 93.81 354 ASP A CA 1
ATOM 2829 C C . ASP A 1 354 ? 21.009 2.275 -3.520 1.00 93.81 354 ASP A C 1
ATOM 2831 O O . ASP A 1 354 ? 20.286 3.243 -3.287 1.00 93.81 354 ASP A O 1
ATOM 2835 N N . ASP A 1 355 ? 22.284 2.241 -3.132 1.00 95.00 355 ASP A N 1
ATOM 2836 C CA . ASP A 1 355 ? 22.865 3.239 -2.230 1.00 95.00 355 ASP A CA 1
ATOM 2837 C C . ASP A 1 355 ? 22.953 4.619 -2.886 1.00 95.00 355 ASP A C 1
ATOM 2839 O O . ASP A 1 355 ? 22.538 5.620 -2.295 1.00 95.00 355 ASP A O 1
ATOM 2843 N N . THR A 1 356 ? 23.415 4.689 -4.141 1.00 95.00 356 THR A N 1
ATOM 2844 C CA . THR A 1 356 ? 23.467 5.960 -4.879 1.00 95.00 356 THR A CA 1
ATOM 2845 C C . THR A 1 356 ? 22.063 6.511 -5.133 1.00 95.00 356 THR A C 1
ATOM 2847 O O . THR A 1 356 ? 21.834 7.712 -4.981 1.00 95.00 356 THR A O 1
ATOM 2850 N N . CYS A 1 357 ? 21.094 5.654 -5.473 1.00 96.19 357 CYS A N 1
ATOM 2851 C CA . CYS A 1 357 ? 19.712 6.088 -5.673 1.00 96.19 357 CYS A CA 1
ATOM 2852 C C . CYS A 1 357 ? 19.093 6.626 -4.369 1.00 96.19 357 CYS A C 1
ATOM 2854 O O . CYS A 1 357 ? 18.451 7.681 -4.376 1.00 96.19 357 CYS A O 1
ATOM 2856 N N . ALA A 1 358 ? 19.327 5.952 -3.240 1.00 96.19 358 ALA A N 1
ATOM 2857 C CA . ALA A 1 358 ? 18.877 6.405 -1.929 1.00 96.19 358 ALA A CA 1
ATOM 2858 C C . ALA A 1 358 ? 19.519 7.741 -1.526 1.00 96.19 358 ALA A C 1
ATOM 2860 O O . ALA A 1 358 ? 18.820 8.640 -1.050 1.00 96.19 358 ALA A O 1
ATOM 2861 N N . GLN A 1 359 ? 20.824 7.906 -1.764 1.00 96.06 359 GLN A N 1
ATOM 2862 C CA . GLN A 1 359 ? 21.528 9.158 -1.497 1.00 96.06 359 GLN A CA 1
ATOM 2863 C C . GLN A 1 359 ? 20.940 10.321 -2.305 1.00 96.06 359 GLN A C 1
ATOM 2865 O O . GLN A 1 359 ? 20.659 11.370 -1.727 1.00 96.06 359 GLN A O 1
ATOM 2870 N N . LEU A 1 360 ? 20.662 10.130 -3.600 1.00 95.88 360 LEU A N 1
ATOM 2871 C CA . LEU A 1 360 ? 20.029 11.165 -4.428 1.00 95.88 360 LEU A CA 1
ATOM 2872 C C . LEU A 1 360 ? 18.658 11.594 -3.892 1.00 95.88 360 LEU A C 1
ATOM 2874 O O . LEU A 1 360 ? 18.315 12.775 -3.953 1.00 95.88 360 LEU A O 1
ATOM 2878 N N . ILE A 1 361 ? 17.864 10.654 -3.370 1.00 96.50 361 ILE A N 1
ATOM 2879 C CA . ILE A 1 361 ? 16.569 10.975 -2.752 1.00 96.50 361 ILE A CA 1
ATOM 2880 C C . ILE A 1 361 ? 16.768 11.795 -1.475 1.00 96.50 361 ILE A C 1
ATOM 2882 O O . ILE A 1 361 ? 16.024 12.748 -1.249 1.00 96.50 361 ILE A O 1
ATOM 2886 N N . ASN A 1 362 ? 17.770 11.467 -0.658 1.00 95.19 362 ASN A N 1
ATOM 2887 C CA . ASN A 1 362 ? 18.075 12.226 0.556 1.00 95.19 362 ASN A CA 1
ATOM 2888 C C . ASN A 1 362 ? 18.587 13.642 0.229 1.00 95.19 362 ASN A C 1
ATOM 2890 O O . ASN A 1 362 ? 18.177 14.609 0.872 1.00 95.19 362 ASN A O 1
ATOM 2894 N N . GLU A 1 363 ? 19.430 13.793 -0.797 1.00 94.06 363 GLU A N 1
ATOM 2895 C CA . GLU A 1 363 ? 19.896 15.098 -1.293 1.00 94.06 363 GLU A CA 1
ATOM 2896 C C . GLU A 1 363 ? 18.731 15.955 -1.807 1.00 94.06 363 GLU A C 1
ATOM 2898 O O . GLU A 1 363 ? 18.642 17.146 -1.501 1.00 94.06 363 GLU A O 1
ATOM 2903 N N . LEU A 1 364 ? 17.791 15.349 -2.540 1.00 94.44 364 LEU A N 1
ATOM 2904 C CA . LEU A 1 364 ? 16.559 16.020 -2.953 1.00 94.44 364 LEU A CA 1
ATOM 2905 C C . LEU A 1 364 ? 15.717 16.427 -1.735 1.00 94.44 364 LEU A C 1
ATOM 2907 O O . LEU A 1 364 ? 15.257 17.564 -1.644 1.00 94.44 364 LEU A O 1
ATOM 2911 N N . GLY A 1 365 ? 15.530 15.502 -0.796 1.00 90.44 365 GLY A N 1
ATOM 2912 C CA . GLY A 1 365 ? 14.714 15.688 0.398 1.00 90.44 365 GLY A CA 1
ATOM 2913 C C . GLY A 1 365 ? 15.244 16.747 1.366 1.00 90.44 365 GLY A C 1
ATOM 2914 O O . GLY A 1 365 ? 14.468 17.327 2.123 1.00 90.44 365 GLY A O 1
ATOM 2915 N N . THR A 1 366 ? 16.550 17.018 1.320 1.00 90.75 366 THR A N 1
ATOM 2916 C CA . THR A 1 366 ? 17.241 18.064 2.095 1.00 90.75 366 THR A CA 1
ATOM 2917 C C . THR A 1 366 ? 17.428 19.370 1.314 1.00 90.75 366 THR A C 1
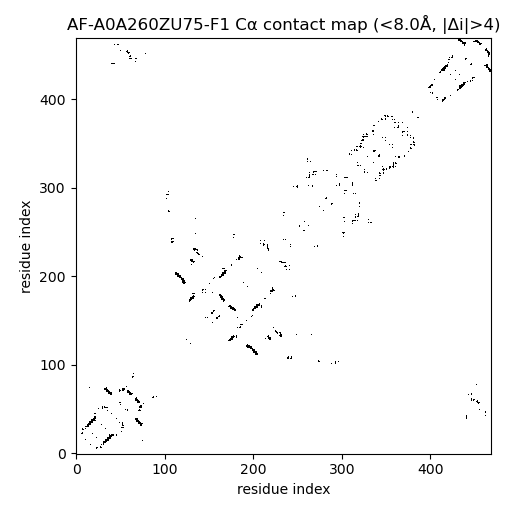ATOM 2919 O O . THR A 1 366 ? 18.090 20.281 1.801 1.00 90.75 366 THR A O 1
ATOM 2922 N N . ASN A 1 367 ? 16.826 19.493 0.122 1.00 88.00 367 ASN A N 1
ATOM 2923 C CA . ASN A 1 367 ? 16.964 20.633 -0.796 1.00 88.00 367 ASN A CA 1
ATOM 2924 C C . ASN A 1 367 ? 18.406 20.913 -1.269 1.00 88.00 367 ASN A C 1
ATOM 2926 O O . ASN A 1 367 ? 18.678 21.984 -1.810 1.00 88.00 367 ASN A O 1
ATOM 2930 N N . MET A 1 368 ? 19.318 19.947 -1.128 1.00 86.56 368 MET A N 1
ATOM 2931 C CA . MET A 1 368 ? 20.691 20.025 -1.647 1.00 86.56 368 MET A CA 1
ATOM 2932 C C . MET A 1 368 ? 20.746 19.789 -3.165 1.00 86.56 368 MET A C 1
ATOM 2934 O O . MET A 1 368 ? 21.741 20.111 -3.812 1.00 86.56 368 MET A O 1
ATOM 2938 N N . LEU A 1 369 ? 19.669 19.248 -3.749 1.00 91.12 369 LEU A N 1
ATOM 2939 C CA . LEU A 1 369 ? 19.556 18.938 -5.171 1.00 91.12 369 LEU A CA 1
ATOM 2940 C C . LEU A 1 369 ? 18.252 19.490 -5.759 1.00 91.12 369 LEU A C 1
ATOM 2942 O O . LEU A 1 369 ? 17.165 19.273 -5.221 1.00 91.12 369 LEU A O 1
ATOM 2946 N N . LYS A 1 370 ? 18.333 20.177 -6.905 1.00 89.88 370 LYS A N 1
ATOM 2947 C CA . LYS A 1 370 ? 17.137 20.648 -7.621 1.00 89.88 370 LYS A CA 1
ATOM 2948 C C . LYS A 1 370 ? 16.414 19.477 -8.290 1.00 89.88 370 LYS A C 1
ATOM 2950 O O . LYS A 1 370 ? 17.031 18.526 -8.764 1.00 89.88 370 LYS A O 1
ATOM 2955 N N . LYS A 1 371 ? 15.088 19.589 -8.432 1.00 88.38 371 LYS A N 1
ATOM 2956 C CA . LYS A 1 371 ? 14.238 18.556 -9.063 1.00 88.38 371 LYS A CA 1
ATOM 2957 C C . LYS A 1 371 ? 14.678 18.185 -10.488 1.00 88.38 371 LYS A C 1
ATOM 2959 O O . LYS A 1 371 ? 14.557 17.026 -10.874 1.00 88.38 371 LYS A O 1
ATOM 2964 N N . THR A 1 372 ? 15.171 19.146 -11.270 1.00 86.56 372 THR A N 1
ATOM 2965 C CA . THR A 1 372 ? 15.685 18.915 -12.633 1.00 86.56 372 THR A CA 1
ATOM 2966 C C . THR A 1 372 ? 16.945 18.056 -12.623 1.00 86.56 372 THR A C 1
ATOM 2968 O O . THR A 1 372 ? 17.038 17.086 -13.375 1.00 86.56 372 THR A O 1
ATOM 2971 N N . ASP A 1 373 ? 17.869 18.368 -11.717 1.00 90.50 373 ASP A N 1
ATOM 2972 C CA . ASP A 1 373 ? 19.157 17.688 -11.587 1.00 90.50 373 ASP A CA 1
ATOM 2973 C C . ASP A 1 373 ? 18.975 16.280 -11.016 1.00 90.50 373 ASP A C 1
ATOM 2975 O O . ASP A 1 373 ? 19.613 15.336 -11.475 1.00 90.50 373 ASP A O 1
ATOM 2979 N N . PHE A 1 374 ? 18.017 16.108 -10.101 1.00 92.12 374 PHE A N 1
ATOM 2980 C CA . PHE A 1 374 ? 17.599 14.800 -9.601 1.00 92.12 374 PHE A CA 1
ATOM 2981 C C . PHE A 1 374 ? 17.147 13.863 -10.725 1.00 92.12 374 PHE A C 1
ATOM 2983 O O . PHE A 1 374 ? 17.623 12.734 -10.827 1.00 92.12 374 PHE A O 1
ATOM 2990 N N . VAL A 1 375 ? 16.268 14.332 -11.619 1.00 88.25 375 VAL A N 1
ATOM 2991 C CA . VAL A 1 375 ? 15.795 13.514 -12.750 1.00 88.25 375 VAL A CA 1
ATOM 2992 C C . VAL A 1 375 ? 16.936 13.180 -13.712 1.00 88.25 375 VAL A C 1
ATOM 2994 O O . VAL A 1 375 ? 16.956 12.074 -14.253 1.00 88.25 375 VAL A O 1
ATOM 2997 N N . LYS A 1 376 ? 17.882 14.105 -13.923 1.00 88.94 376 LYS A N 1
ATOM 2998 C CA . LYS A 1 376 ? 19.067 13.868 -14.756 1.00 88.94 376 LYS A CA 1
ATOM 2999 C C . LYS A 1 376 ? 19.962 12.781 -14.148 1.00 88.94 376 LYS A C 1
ATOM 3001 O O . LYS A 1 376 ? 20.201 11.773 -14.806 1.00 88.94 376 LYS A O 1
ATOM 3006 N N . ARG A 1 377 ? 20.353 12.927 -12.879 1.00 90.75 377 ARG A N 1
ATOM 3007 C CA . ARG A 1 377 ? 21.215 11.963 -12.171 1.00 90.75 377 ARG A CA 1
ATOM 3008 C C . ARG A 1 377 ? 20.578 10.579 -12.032 1.00 90.75 377 ARG A C 1
ATOM 3010 O O . ARG A 1 377 ? 21.257 9.569 -12.177 1.00 90.75 377 ARG A O 1
ATOM 3017 N N . LEU A 1 378 ? 19.256 10.504 -11.851 1.00 89.88 378 LEU A N 1
ATOM 3018 C CA . LEU A 1 378 ? 18.541 9.222 -11.887 1.00 89.88 378 LEU A CA 1
ATOM 3019 C C . LEU A 1 378 ? 18.705 8.488 -13.226 1.00 89.88 378 LEU A C 1
ATOM 3021 O O . LEU A 1 378 ? 18.790 7.263 -13.239 1.00 89.88 378 LEU A O 1
ATOM 3025 N N . ARG A 1 379 ? 18.735 9.209 -14.355 1.00 86.56 379 ARG A N 1
ATOM 3026 C CA . ARG A 1 379 ? 18.953 8.600 -15.680 1.00 86.56 379 ARG A CA 1
ATOM 3027 C C . ARG A 1 379 ? 20.398 8.147 -15.869 1.00 86.56 379 ARG A C 1
ATOM 3029 O O . ARG A 1 379 ? 20.615 7.125 -16.511 1.00 86.56 379 ARG A O 1
ATOM 3036 N N . GLU A 1 380 ? 21.355 8.877 -15.303 1.00 88.06 380 GLU A N 1
ATOM 3037 C CA . GLU A 1 380 ? 22.778 8.514 -15.330 1.00 88.06 380 GLU A CA 1
ATOM 3038 C C . GLU A 1 380 ? 23.023 7.181 -14.606 1.00 88.06 380 GLU A C 1
ATOM 3040 O O . GLU A 1 380 ? 23.722 6.327 -15.143 1.00 88.06 380 GLU A O 1
ATOM 3045 N N . ILE A 1 381 ? 22.353 6.936 -13.469 1.00 87.25 381 ILE A N 1
ATOM 3046 C CA . ILE A 1 381 ? 22.403 5.630 -12.781 1.00 87.25 381 ILE A CA 1
ATOM 3047 C C . ILE A 1 381 ? 21.887 4.502 -13.683 1.00 87.25 381 ILE A C 1
ATOM 3049 O O . ILE A 1 381 ? 22.461 3.419 -13.714 1.00 87.25 381 ILE A O 1
ATOM 3053 N N . GLN A 1 382 ? 20.799 4.739 -14.420 1.00 81.75 382 GLN A N 1
ATOM 3054 C CA . GLN A 1 382 ? 20.198 3.715 -15.283 1.00 81.75 382 GLN A CA 1
ATOM 3055 C C . GLN A 1 382 ? 21.075 3.371 -16.492 1.00 81.75 382 GLN A C 1
ATOM 3057 O O . GLN A 1 382 ? 21.034 2.237 -16.965 1.00 81.75 382 GLN A O 1
ATOM 3062 N N . ASN A 1 383 ? 21.852 4.338 -16.991 1.00 75.19 383 ASN A N 1
ATOM 3063 C CA . ASN A 1 383 ? 22.681 4.202 -18.185 1.00 75.19 383 ASN A CA 1
ATOM 3064 C C . ASN A 1 383 ? 24.107 4.736 -17.933 1.00 75.19 383 ASN A C 1
ATOM 3066 O O . ASN A 1 383 ? 24.433 5.842 -18.386 1.00 75.19 383 ASN A O 1
ATOM 3070 N N . PRO A 1 384 ? 24.991 3.945 -17.295 1.00 57.75 384 PRO A N 1
ATOM 3071 C CA . PRO A 1 384 ? 26.367 4.368 -17.030 1.00 57.75 384 PRO A CA 1
ATOM 3072 C C . PRO A 1 384 ? 27.152 4.706 -18.313 1.00 57.75 384 PRO A C 1
ATOM 3074 O O . PRO A 1 384 ? 28.017 5.573 -18.304 1.00 57.75 384 PRO A O 1
ATOM 3077 N N . ALA A 1 385 ? 26.797 4.092 -19.449 1.00 48.16 385 ALA A N 1
ATOM 3078 C CA . ALA A 1 385 ? 27.446 4.309 -20.748 1.00 48.16 385 ALA A CA 1
ATOM 3079 C C . ALA A 1 385 ? 27.177 5.688 -21.390 1.00 48.16 385 ALA A C 1
ATOM 3081 O O . ALA A 1 385 ? 27.793 6.024 -22.397 1.00 48.16 385 ALA A O 1
ATOM 3082 N N . THR A 1 386 ? 26.262 6.493 -20.840 1.00 42.38 386 THR A N 1
ATOM 3083 C CA . THR A 1 386 ? 25.988 7.854 -21.347 1.00 42.38 386 THR A CA 1
ATOM 3084 C C . THR A 1 386 ? 26.893 8.924 -20.730 1.00 42.38 386 THR A C 1
ATOM 3086 O O . THR A 1 386 ? 26.826 10.073 -21.155 1.00 42.38 386 THR A O 1
ATOM 3089 N N . ALA A 1 387 ? 27.730 8.570 -19.748 1.00 40.66 387 ALA A N 1
ATOM 3090 C CA . ALA A 1 387 ? 28.617 9.516 -19.071 1.00 40.66 387 ALA A CA 1
ATOM 3091 C C . ALA A 1 387 ? 29.939 9.780 -19.824 1.00 40.66 387 ALA A C 1
ATOM 3093 O O . ALA A 1 387 ? 30.551 10.818 -19.595 1.00 40.66 387 ALA A O 1
ATOM 3094 N N . GLU A 1 388 ? 30.363 8.896 -20.737 1.00 31.89 388 GLU A N 1
ATOM 3095 C CA . GLU A 1 388 ? 31.679 8.993 -21.405 1.00 31.89 388 GLU A CA 1
ATOM 3096 C C . GLU A 1 388 ? 31.650 9.513 -22.849 1.00 31.89 388 GLU A C 1
ATOM 3098 O O . GLU A 1 388 ? 32.701 9.805 -23.409 1.00 31.89 388 GLU A O 1
ATOM 3103 N N . ASN A 1 389 ? 30.480 9.723 -23.455 1.00 32.91 389 ASN A N 1
ATOM 3104 C CA . ASN A 1 389 ? 30.402 10.231 -24.828 1.00 32.91 389 ASN A CA 1
ATOM 3105 C C . ASN A 1 389 ? 29.990 11.705 -24.873 1.00 32.91 389 ASN A C 1
ATOM 3107 O O . ASN A 1 389 ? 28.964 12.063 -25.448 1.00 32.91 389 ASN A O 1
ATOM 3111 N N . SER A 1 390 ? 30.826 12.576 -24.309 1.00 32.94 390 SER A N 1
ATOM 3112 C CA . SER A 1 390 ? 30.988 13.929 -24.846 1.00 32.94 390 SER A CA 1
ATOM 3113 C C . SER A 1 390 ? 32.081 13.888 -25.918 1.00 32.94 390 SER A C 1
ATOM 3115 O O . SER A 1 390 ? 33.193 14.362 -25.698 1.00 32.94 390 SER A O 1
ATOM 3117 N N . SER A 1 391 ? 31.806 13.251 -27.059 1.00 32.59 391 SER A N 1
ATOM 3118 C CA . SER A 1 391 ? 32.691 13.356 -28.220 1.00 32.59 391 SER A CA 1
ATOM 3119 C C . SER A 1 391 ? 32.245 14.542 -29.069 1.00 32.59 391 SER A C 1
ATOM 3121 O O . SER A 1 391 ? 31.232 14.460 -29.767 1.00 32.59 391 SER A O 1
ATOM 3123 N N . ASP A 1 392 ? 33.025 15.621 -29.012 1.00 36.50 392 ASP A N 1
ATOM 3124 C CA . ASP A 1 392 ? 33.130 16.601 -30.091 1.00 36.50 392 ASP A CA 1
ATOM 3125 C C . ASP A 1 392 ? 33.490 15.852 -31.383 1.00 36.50 392 ASP A C 1
ATOM 3127 O O . ASP A 1 392 ? 34.631 15.453 -31.609 1.00 36.50 392 ASP A O 1
ATOM 3131 N N . GLY A 1 393 ? 32.479 15.593 -32.208 1.00 30.84 393 GLY A N 1
ATOM 3132 C CA . GLY A 1 393 ? 32.603 14.927 -33.498 1.00 30.84 393 GLY A CA 1
ATOM 3133 C C . GLY A 1 393 ? 32.039 15.825 -34.583 1.00 30.84 393 GLY A C 1
ATOM 3134 O O . GLY A 1 393 ? 30.869 15.717 -34.941 1.00 30.84 393 GLY A O 1
ATOM 3135 N N . ASN A 1 394 ? 32.880 16.727 -35.083 1.00 36.16 394 ASN A N 1
ATOM 3136 C CA . ASN A 1 394 ? 32.602 17.598 -36.217 1.00 36.16 394 ASN A CA 1
ATOM 3137 C C . ASN A 1 394 ? 32.544 16.774 -37.518 1.00 36.16 394 ASN A C 1
ATOM 3139 O O . ASN A 1 394 ? 33.519 16.707 -38.260 1.00 36.16 394 ASN A O 1
ATOM 3143 N N . ASN A 1 395 ? 31.403 16.138 -37.786 1.00 30.66 395 ASN A N 1
ATOM 3144 C CA . ASN A 1 395 ? 31.023 15.697 -39.125 1.00 30.66 395 ASN A CA 1
ATOM 3145 C C . ASN A 1 395 ? 29.929 16.653 -39.601 1.00 30.66 395 ASN A C 1
ATOM 3147 O O . ASN A 1 395 ? 28.974 16.878 -38.865 1.00 30.66 395 ASN A O 1
ATOM 3151 N N . GLY A 1 396 ? 30.052 17.208 -40.810 1.00 30.08 396 GLY A N 1
ATOM 3152 C CA . GLY A 1 396 ? 29.167 18.238 -41.387 1.00 30.08 396 GLY A CA 1
ATOM 3153 C C . GLY A 1 396 ? 27.683 17.869 -41.571 1.00 30.08 396 GLY A C 1
ATOM 3154 O O . GLY A 1 396 ? 26.981 18.538 -42.322 1.00 30.08 396 GLY A O 1
ATOM 3155 N N . ILE A 1 397 ? 27.193 16.834 -40.889 1.00 38.44 397 ILE A N 1
ATOM 3156 C CA . ILE A 1 397 ? 25.782 16.491 -40.753 1.00 38.44 397 ILE A CA 1
ATOM 3157 C C . ILE A 1 397 ? 25.231 17.296 -39.574 1.00 38.44 397 ILE A C 1
ATOM 3159 O O . ILE A 1 397 ? 25.588 17.072 -38.417 1.00 38.44 397 ILE A O 1
ATOM 3163 N N . THR A 1 398 ? 24.357 18.258 -39.863 1.00 36.31 398 THR A N 1
ATOM 3164 C CA . THR A 1 398 ? 23.675 19.023 -38.812 1.00 36.31 398 THR A CA 1
ATOM 3165 C C . THR A 1 398 ? 22.505 18.194 -38.291 1.00 36.31 398 THR A C 1
ATOM 3167 O O . THR A 1 398 ? 21.472 18.085 -38.945 1.00 36.31 398 THR A O 1
ATOM 3170 N N . TRP A 1 399 ? 22.669 17.586 -37.118 1.00 39.38 399 TRP A N 1
ATOM 3171 C CA . TRP A 1 399 ? 21.601 16.841 -36.455 1.00 39.38 399 TRP A CA 1
ATOM 3172 C C . TRP A 1 399 ? 20.631 17.817 -35.782 1.00 39.38 399 TRP A C 1
ATOM 3174 O O . TRP A 1 399 ? 20.996 18.504 -34.829 1.00 39.38 399 TRP A O 1
ATOM 3184 N N . LEU A 1 400 ? 19.395 17.885 -36.275 1.00 40.50 400 LEU A N 1
ATOM 3185 C CA . LEU A 1 400 ? 18.331 18.711 -35.703 1.00 40.50 400 LEU A CA 1
ATOM 3186 C C . LEU A 1 400 ? 17.295 17.823 -35.015 1.00 40.50 400 LEU A C 1
ATOM 3188 O O . LEU A 1 400 ? 16.699 16.938 -35.627 1.00 40.50 400 LEU A O 1
ATOM 3192 N N . MET A 1 401 ? 17.081 18.072 -33.724 1.00 41.28 401 MET A N 1
ATOM 3193 C CA . MET A 1 401 ? 15.999 17.456 -32.965 1.00 41.28 401 MET A CA 1
ATOM 3194 C C . MET A 1 401 ? 14.746 18.321 -33.126 1.00 41.28 401 MET A C 1
ATOM 3196 O O . MET A 1 401 ? 14.663 19.397 -32.539 1.00 41.28 401 MET A O 1
ATOM 3200 N N . CYS A 1 402 ? 13.784 17.857 -33.920 1.00 42.38 402 CYS A N 1
ATOM 3201 C CA . CYS A 1 402 ? 12.514 18.547 -34.146 1.00 42.38 402 CYS A CA 1
ATOM 3202 C C . CYS A 1 402 ? 11.375 17.767 -33.474 1.00 42.38 402 CYS A C 1
ATOM 3204 O O . CYS A 1 402 ? 11.249 16.558 -33.669 1.00 42.38 402 CYS A O 1
ATOM 3206 N N . GLU A 1 403 ? 10.537 18.444 -32.683 1.00 38.81 403 GLU A N 1
ATOM 3207 C CA . GLU A 1 403 ? 9.357 17.817 -32.068 1.00 38.81 403 GLU A CA 1
ATOM 3208 C C . GLU A 1 403 ? 8.222 17.615 -33.088 1.00 38.81 403 GLU A C 1
ATOM 3210 O O . GLU A 1 403 ? 7.412 16.691 -32.938 1.00 38.81 403 GLU A O 1
ATOM 3215 N N . THR A 1 404 ? 8.183 18.429 -34.153 1.00 45.62 404 THR A N 1
ATOM 3216 C CA . THR A 1 404 ? 7.221 18.319 -35.258 1.00 45.62 404 THR A CA 1
ATOM 3217 C C . THR A 1 404 ? 7.869 18.516 -36.638 1.00 45.62 404 THR A C 1
ATOM 3219 O O . THR A 1 404 ? 9.001 18.976 -36.759 1.00 45.62 404 THR A O 1
ATOM 3222 N N . ALA A 1 405 ? 7.160 18.129 -37.707 1.00 45.47 405 ALA A N 1
ATOM 3223 C CA . ALA A 1 405 ? 7.634 18.256 -39.095 1.00 45.47 405 ALA A CA 1
ATOM 3224 C C . ALA A 1 405 ? 7.702 19.711 -39.588 1.00 45.47 405 ALA A C 1
ATOM 3226 O O . ALA A 1 405 ? 8.422 20.018 -40.544 1.00 45.47 405 ALA A O 1
ATOM 3227 N N . ASP A 1 406 ? 6.926 20.587 -38.952 1.00 49.88 406 ASP A N 1
ATOM 3228 C CA . ASP A 1 406 ? 6.819 22.001 -39.298 1.00 49.88 406 ASP A CA 1
ATOM 3229 C C . ASP A 1 406 ? 8.059 22.779 -38.832 1.00 49.88 406 ASP A C 1
ATOM 3231 O O . ASP A 1 406 ? 8.415 23.788 -39.432 1.00 49.88 406 ASP A O 1
ATOM 3235 N N . ASP A 1 407 ? 8.785 22.235 -37.850 1.00 48.94 407 ASP A N 1
ATOM 3236 C CA . ASP A 1 407 ? 10.018 22.807 -37.300 1.00 48.94 407 ASP A CA 1
ATOM 3237 C C . ASP A 1 407 ? 11.263 22.530 -38.171 1.00 48.94 407 ASP A C 1
ATOM 3239 O O . ASP A 1 407 ? 12.363 22.983 -37.850 1.00 48.94 407 ASP A O 1
ATOM 3243 N N . ALA A 1 408 ? 11.123 21.760 -39.259 1.00 48.94 408 ALA A N 1
ATOM 3244 C CA . ALA A 1 408 ? 12.236 21.383 -40.130 1.00 48.94 408 ALA A CA 1
ATOM 3245 C C . ALA A 1 408 ? 12.458 22.417 -41.262 1.00 48.94 408 ALA A C 1
ATOM 3247 O O . ALA A 1 408 ? 11.512 22.686 -42.017 1.00 48.94 408 ALA A O 1
ATOM 3248 N N . PRO A 1 409 ? 13.683 22.967 -41.426 1.00 46.25 409 PRO A N 1
ATOM 3249 C CA . PRO A 1 409 ? 14.005 23.927 -42.486 1.00 46.25 409 PRO A CA 1
ATOM 3250 C C . PRO A 1 409 ? 13.986 23.281 -43.884 1.00 46.25 409 PRO A C 1
ATOM 3252 O O . PRO A 1 409 ? 14.247 22.093 -44.030 1.00 46.25 409 PRO A O 1
ATOM 3255 N N . TYR A 1 410 ? 13.694 24.063 -44.926 1.00 41.47 410 TYR A N 1
ATOM 3256 C CA . TYR A 1 410 ? 13.689 23.590 -46.319 1.00 41.47 410 TYR A CA 1
ATOM 3257 C C . TYR A 1 410 ? 15.118 23.393 -46.878 1.00 41.47 410 TYR A C 1
ATOM 3259 O O . TYR A 1 410 ? 16.007 24.201 -46.608 1.00 41.47 410 TYR A O 1
ATOM 3267 N N . HIS A 1 411 ? 15.304 22.360 -47.714 1.00 42.56 411 HIS A N 1
ATOM 3268 C CA . HIS A 1 411 ? 16.471 22.118 -48.588 1.00 42.56 411 HIS A CA 1
ATOM 3269 C C . HIS A 1 411 ? 17.845 21.829 -47.946 1.00 42.56 411 HIS A C 1
ATOM 3271 O O . HIS A 1 411 ? 18.864 22.364 -48.386 1.00 42.56 411 HIS A O 1
ATOM 3277 N N . LYS A 1 412 ? 17.923 20.906 -46.983 1.00 40.31 412 LYS A N 1
ATOM 3278 C CA . LYS A 1 412 ? 19.175 20.187 -46.666 1.00 40.31 412 LYS A CA 1
ATOM 3279 C C . LYS A 1 412 ? 18.859 18.732 -46.343 1.00 40.31 412 LYS A C 1
ATOM 3281 O O . LYS A 1 412 ? 17.798 18.483 -45.784 1.00 40.31 412 LYS A O 1
ATOM 3286 N N . GLU A 1 413 ? 19.771 17.811 -46.672 1.00 39.72 413 GLU A N 1
ATOM 3287 C CA . GLU A 1 413 ? 19.723 16.395 -46.271 1.00 39.72 413 GLU A CA 1
ATOM 3288 C C . GLU A 1 413 ? 19.419 16.292 -44.768 1.00 39.72 413 GLU A C 1
ATOM 3290 O O . GLU A 1 413 ? 20.280 16.475 -43.907 1.00 39.72 413 GLU A O 1
ATOM 3295 N N . LEU A 1 414 ? 18.146 16.090 -44.446 1.00 40.25 414 LEU A N 1
ATOM 3296 C CA . LEU A 1 414 ? 17.617 16.155 -43.092 1.00 40.25 414 LEU A CA 1
ATOM 3297 C C . LEU A 1 414 ? 17.333 14.732 -42.647 1.00 40.25 414 LEU A C 1
ATOM 3299 O O . LEU A 1 414 ? 16.482 14.072 -43.221 1.00 40.25 414 LEU A O 1
ATOM 3303 N N . SER A 1 415 ? 18.032 14.265 -41.616 1.00 42.62 415 SER A N 1
ATOM 3304 C CA . SER A 1 415 ? 17.735 12.986 -40.967 1.00 42.62 415 SER A CA 1
ATOM 3305 C C . SER A 1 415 ? 16.754 13.217 -39.818 1.00 42.62 415 SER A C 1
ATOM 3307 O O . SER A 1 415 ? 17.124 13.748 -38.773 1.00 42.62 415 SER A O 1
ATOM 3309 N N . PHE A 1 416 ? 15.486 12.853 -40.014 1.00 40.72 416 PHE A N 1
ATOM 3310 C CA . PHE A 1 416 ? 14.422 13.048 -39.020 1.00 40.72 416 PHE A CA 1
ATOM 3311 C C . PHE A 1 416 ? 14.474 11.986 -37.906 1.00 40.72 416 PHE A C 1
ATOM 3313 O O . PHE A 1 416 ? 14.582 10.799 -38.204 1.00 40.72 416 PHE A O 1
ATOM 3320 N N . TRP A 1 417 ? 14.331 12.397 -36.638 1.00 42.28 417 TRP A N 1
ATOM 3321 C CA . TRP A 1 417 ? 14.247 11.528 -35.450 1.00 42.28 417 TRP A CA 1
ATOM 3322 C C . TRP A 1 417 ? 12.852 11.659 -34.819 1.00 42.28 417 TRP A C 1
ATOM 3324 O O . TRP A 1 417 ? 12.531 12.689 -34.233 1.00 42.28 417 TRP A O 1
ATOM 3334 N N . SER A 1 418 ? 12.001 10.631 -34.884 1.00 41.06 418 SER A N 1
ATOM 3335 C CA . SER A 1 418 ? 10.750 10.626 -34.108 1.00 41.06 418 SER A CA 1
ATOM 3336 C C . SER A 1 418 ? 10.344 9.222 -33.690 1.00 41.06 418 SER A C 1
ATOM 3338 O O . SER A 1 418 ? 10.110 8.347 -34.518 1.00 41.06 418 SER A O 1
ATOM 3340 N N . ILE A 1 419 ? 10.213 9.035 -32.374 1.00 38.22 419 ILE A N 1
ATOM 3341 C CA . ILE A 1 419 ? 9.780 7.781 -31.737 1.00 38.22 419 ILE A CA 1
ATOM 3342 C C . ILE A 1 419 ? 8.235 7.671 -31.732 1.00 38.22 419 ILE A C 1
ATOM 3344 O O . ILE A 1 419 ? 7.686 6.605 -31.456 1.00 38.22 419 ILE A O 1
ATOM 3348 N N . TYR A 1 420 ? 7.493 8.748 -32.050 1.00 38.31 420 TYR A N 1
ATOM 3349 C CA . TYR A 1 420 ? 6.040 8.785 -31.799 1.00 38.31 420 TYR A CA 1
ATOM 3350 C C . TYR A 1 420 ? 5.149 9.374 -32.904 1.00 38.31 420 TYR A C 1
ATOM 3352 O O . TYR A 1 420 ? 3.947 9.094 -32.896 1.00 38.31 420 TYR A O 1
ATOM 3360 N N . ARG A 1 421 ? 5.671 10.138 -33.873 1.00 46.53 421 ARG A N 1
ATOM 3361 C CA . ARG A 1 421 ? 4.875 10.695 -34.987 1.00 46.53 421 ARG A CA 1
ATOM 3362 C C . ARG A 1 421 ? 5.705 10.799 -36.267 1.00 46.53 421 ARG A C 1
ATOM 3364 O O . ARG A 1 421 ? 6.551 11.679 -36.370 1.00 46.53 421 ARG A O 1
ATOM 3371 N N . ILE A 1 422 ? 5.428 9.921 -37.233 1.00 50.38 422 ILE A N 1
ATOM 3372 C CA . ILE A 1 422 ? 5.879 10.092 -38.622 1.00 50.38 422 ILE A CA 1
ATOM 3373 C C . ILE A 1 422 ? 4.911 11.072 -39.319 1.00 50.38 422 ILE A C 1
ATOM 3375 O O . ILE A 1 422 ? 3.690 10.869 -39.191 1.00 50.38 422 ILE A O 1
ATOM 3379 N N . PRO A 1 423 ? 5.414 12.105 -40.028 1.00 51.75 423 PRO A N 1
ATOM 3380 C CA . PRO A 1 423 ? 4.603 13.002 -40.859 1.00 51.75 423 PRO A CA 1
ATOM 3381 C C . PRO A 1 423 ? 3.860 12.236 -41.968 1.00 51.75 423 PRO A C 1
ATOM 3383 O O . PRO A 1 423 ? 4.167 11.078 -42.249 1.00 51.75 423 PRO A O 1
ATOM 3386 N N . SER A 1 424 ? 2.846 12.836 -42.593 1.00 49.94 424 SER A N 1
ATOM 3387 C CA . SER A 1 424 ? 2.170 12.181 -43.721 1.00 49.94 424 SER A CA 1
ATOM 3388 C C . SER A 1 424 ? 3.113 12.047 -44.929 1.00 49.94 424 SER A C 1
ATOM 3390 O O . SER A 1 424 ? 3.914 12.954 -45.159 1.00 49.94 424 SER A O 1
ATOM 3392 N N . PRO A 1 425 ? 2.989 10.981 -45.745 1.00 49.38 425 PRO A N 1
ATOM 3393 C CA . PRO A 1 425 ? 3.840 10.761 -46.921 1.00 49.38 425 PRO A CA 1
ATOM 3394 C C . PRO A 1 425 ? 3.905 11.955 -47.885 1.00 49.38 425 PRO A C 1
ATOM 3396 O O . PRO A 1 425 ? 4.955 12.238 -48.446 1.00 49.38 425 PRO A O 1
ATOM 3399 N N . SER A 1 426 ? 2.810 12.706 -48.018 1.00 49.59 426 SER A N 1
ATOM 3400 C CA . SER A 1 426 ? 2.729 13.923 -48.833 1.00 49.59 426 SER A CA 1
ATOM 3401 C C . SER A 1 426 ? 3.657 15.050 -48.362 1.00 49.59 426 SER A C 1
ATOM 3403 O O . SER A 1 426 ? 4.268 15.707 -49.192 1.00 49.59 426 SER A O 1
ATOM 3405 N N . VAL A 1 427 ? 3.825 15.231 -47.047 1.00 53.94 427 VAL A N 1
ATOM 3406 C CA . VAL A 1 427 ? 4.712 16.262 -46.464 1.00 53.94 427 VAL A CA 1
ATOM 3407 C C . VAL A 1 427 ? 6.182 15.875 -46.629 1.00 53.94 427 VAL A C 1
ATOM 3409 O O . VAL A 1 427 ? 7.053 16.727 -46.769 1.00 53.94 427 VAL A O 1
ATOM 3412 N N . LEU A 1 428 ? 6.461 14.573 -46.611 1.00 52.03 428 LEU A N 1
ATOM 3413 C CA . LEU A 1 428 ? 7.807 14.028 -46.771 1.00 52.03 428 LEU A CA 1
ATOM 3414 C C . LEU A 1 428 ? 8.276 14.112 -48.226 1.00 52.03 428 LEU A C 1
ATOM 3416 O O . LEU A 1 428 ? 9.425 14.463 -48.471 1.00 52.03 428 LEU A O 1
ATOM 3420 N N . ALA A 1 429 ? 7.368 13.862 -49.173 1.00 51.72 429 ALA A N 1
ATOM 3421 C CA . ALA A 1 429 ? 7.627 14.023 -50.601 1.00 51.72 429 ALA A CA 1
ATOM 3422 C C . ALA A 1 429 ? 7.817 15.496 -51.005 1.00 51.72 429 ALA A C 1
ATOM 3424 O O . ALA A 1 429 ? 8.653 15.791 -51.849 1.00 51.72 429 ALA A O 1
ATOM 3425 N N . GLU A 1 430 ? 7.079 16.425 -50.386 1.00 51.19 430 GLU A N 1
ATOM 3426 C CA . GLU A 1 430 ? 7.187 17.866 -50.670 1.00 51.19 430 GLU A CA 1
ATOM 3427 C C . GLU A 1 430 ? 8.514 18.475 -50.182 1.00 51.19 430 GLU A C 1
ATOM 3429 O O . GLU A 1 430 ? 9.008 19.434 -50.772 1.00 51.19 430 GLU A O 1
ATOM 3434 N N . LYS A 1 431 ? 9.110 17.912 -49.120 1.00 51.41 431 LYS A N 1
ATOM 3435 C CA . LYS A 1 431 ? 10.340 18.431 -48.499 1.00 51.41 431 LYS A CA 1
ATOM 3436 C C . LYS A 1 431 ? 11.637 17.708 -48.912 1.00 51.41 431 LYS A C 1
ATOM 3438 O O . LYS A 1 431 ? 12.695 18.152 -48.478 1.00 51.41 431 LYS A O 1
ATOM 3443 N N . ASP A 1 432 ? 11.560 16.635 -49.707 1.00 49.31 432 ASP A N 1
ATOM 3444 C CA . ASP A 1 432 ? 12.696 15.801 -50.161 1.00 49.31 432 ASP A CA 1
ATOM 3445 C C . ASP A 1 432 ? 13.632 15.357 -49.010 1.00 49.31 432 ASP A C 1
ATOM 3447 O O . ASP A 1 432 ? 14.807 15.715 -48.931 1.00 49.31 432 ASP A O 1
ATOM 3451 N N . VAL A 1 433 ? 13.069 14.630 -48.033 1.00 49.50 433 VAL A N 1
ATOM 3452 C CA . VAL A 1 433 ? 13.729 14.301 -46.752 1.00 49.50 433 VAL A CA 1
ATOM 3453 C C . VAL A 1 433 ? 13.951 12.793 -46.599 1.00 49.50 433 VAL A C 1
ATOM 3455 O O . VAL A 1 433 ? 13.018 12.006 -46.751 1.00 49.50 433 VAL A O 1
ATOM 3458 N N . SER A 1 434 ? 15.159 12.392 -46.184 1.00 46.16 434 SER A N 1
ATOM 3459 C CA . SER A 1 434 ? 15.486 11.012 -45.786 1.00 46.16 434 SER A CA 1
ATOM 3460 C C . SER A 1 434 ? 15.222 10.783 -44.292 1.00 46.16 434 SER A C 1
ATOM 3462 O O . SER A 1 434 ? 15.816 11.422 -43.429 1.00 46.16 434 SER A O 1
ATOM 3464 N N . ILE A 1 435 ? 14.342 9.851 -43.931 1.00 51.78 435 ILE A N 1
ATOM 3465 C CA . ILE A 1 435 ? 13.948 9.633 -42.526 1.00 51.78 435 ILE A CA 1
ATOM 3466 C C . ILE A 1 435 ? 14.700 8.446 -41.947 1.00 51.78 435 ILE A C 1
ATOM 3468 O O . ILE A 1 435 ? 14.745 7.404 -42.590 1.00 51.78 435 ILE A O 1
ATOM 3472 N N . ILE A 1 436 ? 15.188 8.556 -40.704 1.00 48.56 436 ILE A N 1
ATOM 3473 C CA . ILE A 1 436 ? 15.737 7.434 -39.930 1.00 48.56 436 ILE A CA 1
ATOM 3474 C C . ILE A 1 436 ? 14.874 7.225 -38.680 1.00 48.56 436 ILE A C 1
ATOM 3476 O O . ILE A 1 436 ? 14.949 7.971 -37.707 1.00 48.56 436 ILE A O 1
ATOM 3480 N N . VAL A 1 437 ? 14.056 6.174 -38.675 1.00 51.38 437 VAL A N 1
ATOM 3481 C CA . VAL A 1 437 ? 13.241 5.801 -37.514 1.00 51.38 437 VAL A CA 1
ATOM 3482 C C . VAL A 1 437 ? 13.996 4.795 -36.654 1.00 51.38 437 VAL A C 1
ATOM 3484 O O . VAL A 1 437 ? 14.257 3.666 -37.073 1.00 51.38 437 VAL A O 1
ATOM 3487 N N . LEU A 1 438 ? 14.302 5.184 -35.419 1.00 43.62 438 LEU A N 1
ATOM 3488 C CA . LEU A 1 438 ? 14.836 4.284 -34.399 1.00 43.62 438 LEU A CA 1
ATOM 3489 C C . LEU A 1 438 ? 13.699 3.668 -33.585 1.00 43.62 438 LEU A C 1
ATOM 3491 O O . LEU A 1 438 ? 12.765 4.360 -33.185 1.00 43.62 438 LEU A O 1
ATOM 3495 N N . ASP A 1 439 ? 13.802 2.366 -33.315 1.00 47.38 439 ASP A N 1
ATOM 3496 C CA . ASP A 1 439 ? 12.816 1.599 -32.540 1.00 47.38 439 ASP A CA 1
ATOM 3497 C C . ASP A 1 439 ? 11.356 1.681 -33.062 1.00 47.38 439 ASP A C 1
ATOM 3499 O O . ASP A 1 439 ? 10.430 1.957 -32.294 1.00 47.38 439 ASP A O 1
ATOM 3503 N N . PRO A 1 440 ? 11.099 1.374 -34.348 1.00 50.81 440 PRO A N 1
ATOM 3504 C CA . PRO A 1 440 ? 9.831 1.643 -35.046 1.00 50.81 440 PRO A CA 1
ATOM 3505 C C . PRO A 1 440 ? 8.633 0.772 -34.618 1.00 50.81 440 PRO A C 1
ATOM 3507 O O . PRO A 1 440 ? 7.585 0.799 -35.260 1.00 50.81 440 PRO A O 1
ATOM 3510 N N . MET A 1 441 ? 8.752 -0.021 -33.551 1.00 51.38 441 MET A N 1
ATOM 3511 C CA . MET A 1 441 ? 7.813 -1.096 -33.189 1.00 51.38 441 MET A CA 1
ATOM 3512 C C . MET A 1 441 ? 6.479 -0.612 -32.583 1.00 51.38 441 MET A C 1
ATOM 3514 O O . MET A 1 441 ? 5.790 -1.358 -31.886 1.00 51.38 441 MET A O 1
ATOM 3518 N N . THR A 1 442 ? 6.076 0.632 -32.839 1.00 53.09 442 THR A N 1
ATOM 3519 C CA . THR A 1 442 ? 4.738 1.145 -32.529 1.00 53.09 442 THR A CA 1
ATOM 3520 C C . THR A 1 442 ? 3.783 0.869 -33.695 1.00 53.09 442 THR A C 1
ATOM 3522 O O . THR A 1 442 ? 4.059 1.185 -34.849 1.00 53.09 442 THR A O 1
ATOM 3525 N N . LYS A 1 443 ? 2.606 0.306 -33.382 1.00 44.34 443 LYS A N 1
ATOM 3526 C CA . LYS A 1 443 ? 1.592 -0.242 -34.315 1.00 44.34 443 LYS A CA 1
ATOM 3527 C C . LYS A 1 443 ? 1.108 0.700 -35.443 1.00 44.34 443 LYS A C 1
ATOM 3529 O O . LYS A 1 443 ? 0.389 0.258 -36.328 1.00 44.34 443 LYS A O 1
ATOM 3534 N N . GLY A 1 444 ? 1.472 1.985 -35.412 1.00 50.16 444 GLY A N 1
ATOM 3535 C CA . GLY A 1 444 ? 1.123 2.992 -36.423 1.00 50.16 444 GLY A CA 1
ATOM 3536 C C . GLY A 1 444 ? 2.291 3.524 -37.264 1.00 50.16 444 GLY A C 1
ATOM 3537 O O . GLY A 1 444 ? 2.046 4.311 -38.172 1.00 50.16 444 GLY A O 1
ATOM 3538 N N . VAL A 1 445 ? 3.534 3.133 -36.966 1.00 51.69 445 VAL A N 1
ATOM 3539 C CA . VAL A 1 445 ? 4.757 3.627 -37.629 1.00 51.69 445 VAL A CA 1
ATOM 3540 C C . VAL A 1 445 ? 5.069 2.794 -38.876 1.00 51.69 445 VAL A C 1
ATOM 3542 O O . VAL A 1 445 ? 5.262 3.349 -39.952 1.00 51.69 445 VAL A O 1
ATOM 3545 N N . LEU A 1 446 ? 4.998 1.464 -38.766 1.00 50.62 446 LEU A N 1
ATOM 3546 C CA . LEU A 1 446 ? 5.286 0.534 -39.871 1.00 50.62 446 LEU A CA 1
ATOM 3547 C C . LEU A 1 446 ? 4.316 0.666 -41.057 1.00 50.62 446 LEU A C 1
ATOM 3549 O O . LEU A 1 446 ? 4.712 0.482 -42.196 1.00 50.62 446 LEU A O 1
ATOM 3553 N N . GLY A 1 447 ? 3.053 1.024 -40.808 1.00 48.22 447 GLY A N 1
ATOM 3554 C CA . GLY A 1 447 ? 2.055 1.199 -41.871 1.00 48.22 447 GLY A CA 1
ATOM 3555 C C . GLY A 1 447 ? 2.171 2.511 -42.656 1.00 48.22 447 GLY A C 1
ATOM 3556 O O . GLY A 1 447 ? 1.402 2.705 -43.592 1.00 48.22 447 GLY A O 1
ATOM 3557 N N . LYS A 1 448 ? 3.070 3.424 -42.258 1.00 50.06 448 LYS A N 1
ATOM 3558 C CA . LYS A 1 448 ? 3.219 4.766 -42.852 1.00 50.06 448 LYS A CA 1
ATOM 3559 C C . LYS A 1 448 ? 4.482 4.944 -43.698 1.00 50.06 448 LYS A C 1
ATOM 3561 O O . LYS A 1 448 ? 4.598 5.962 -44.369 1.00 50.06 448 LYS A O 1
ATOM 3566 N N . LEU A 1 449 ? 5.413 3.993 -43.652 1.00 51.16 449 LEU A N 1
ATOM 3567 C CA . LEU A 1 449 ? 6.637 4.014 -44.450 1.00 51.16 449 LEU A CA 1
ATOM 3568 C C . LEU A 1 449 ? 6.339 3.332 -45.790 1.00 51.16 449 LEU A C 1
ATOM 3570 O O . LEU A 1 449 ? 6.121 2.123 -45.828 1.00 51.16 449 LEU A O 1
ATOM 3574 N N . SER A 1 450 ? 6.267 4.101 -46.876 1.00 47.03 450 SER A N 1
ATOM 3575 C CA . SER A 1 450 ? 6.035 3.571 -48.221 1.00 47.03 450 SER A CA 1
ATOM 3576 C C . SER A 1 450 ? 7.285 3.720 -49.080 1.00 47.03 450 SER A C 1
ATOM 3578 O O . SER A 1 450 ? 7.782 4.828 -49.236 1.00 47.03 450 SER A O 1
ATOM 3580 N N . MET A 1 451 ? 7.681 2.602 -49.691 1.00 45.47 451 MET A N 1
ATOM 3581 C CA . MET A 1 451 ? 8.737 2.433 -50.695 1.00 45.47 451 MET A CA 1
ATOM 3582 C C . MET A 1 451 ? 10.180 2.600 -50.186 1.00 45.47 451 MET A C 1
ATOM 3584 O O . MET A 1 451 ? 10.602 3.661 -49.753 1.00 45.47 451 MET A O 1
ATOM 3588 N N . HIS A 1 452 ? 10.924 1.491 -50.293 1.00 45.12 452 HIS A N 1
ATOM 3589 C CA . HIS A 1 452 ? 12.378 1.364 -50.126 1.00 45.12 452 HIS A CA 1
ATOM 3590 C C . HIS A 1 452 ? 12.868 1.710 -48.717 1.00 45.12 452 HIS A C 1
ATOM 3592 O O . HIS A 1 452 ? 13.210 2.843 -48.389 1.00 45.12 452 HIS A O 1
ATOM 3598 N N . ILE A 1 453 ? 12.875 0.682 -47.864 1.00 50.97 453 ILE A N 1
ATOM 3599 C CA . ILE A 1 453 ? 13.316 0.794 -46.479 1.00 50.97 453 ILE A CA 1
ATOM 3600 C C . ILE A 1 453 ? 14.695 0.148 -46.345 1.00 50.97 453 ILE A C 1
ATOM 3602 O O . ILE A 1 453 ? 14.844 -1.066 -46.502 1.00 50.97 453 ILE A O 1
ATOM 3606 N N . VAL A 1 454 ? 15.700 0.959 -46.022 1.00 45.88 454 VAL A N 1
ATOM 3607 C CA . VAL A 1 454 ? 17.033 0.479 -45.651 1.00 45.88 454 VAL A CA 1
ATOM 3608 C C . VAL A 1 454 ? 17.058 0.302 -44.142 1.00 45.88 454 VAL A C 1
ATOM 3610 O O . VAL A 1 454 ? 16.930 1.256 -43.380 1.00 45.88 454 VAL A O 1
ATOM 3613 N N . SER A 1 455 ? 17.205 -0.933 -43.687 1.00 48.09 455 SER A N 1
ATOM 3614 C CA . SER A 1 455 ? 17.351 -1.242 -42.268 1.00 48.09 455 SER A CA 1
ATOM 3615 C C . SER A 1 455 ? 18.810 -1.481 -41.916 1.00 48.09 455 SER A C 1
ATOM 3617 O O . SER A 1 455 ? 19.524 -2.142 -42.671 1.00 48.09 455 SER A O 1
ATOM 3619 N N . GLY A 1 456 ? 19.230 -1.057 -40.732 1.00 41.25 456 GLY A N 1
ATOM 3620 C CA . GLY A 1 456 ? 20.554 -1.389 -40.224 1.00 41.25 456 GLY A CA 1
ATOM 3621 C C . GLY A 1 456 ? 20.621 -1.376 -38.706 1.00 41.25 456 GLY A C 1
ATOM 3622 O O . GLY A 1 456 ? 19.638 -1.107 -38.010 1.00 41.25 456 GLY A O 1
ATOM 3623 N N . CYS A 1 457 ? 21.810 -1.673 -38.191 1.00 36.75 457 CYS A N 1
ATOM 3624 C CA . CYS A 1 457 ? 22.115 -1.612 -36.768 1.00 36.75 457 CYS A CA 1
ATOM 3625 C C . CYS A 1 457 ? 23.282 -0.648 -36.550 1.00 36.75 457 CYS A C 1
ATOM 3627 O O . CYS A 1 457 ? 24.348 -0.833 -37.133 1.00 36.75 457 CYS A O 1
ATOM 3629 N N . VAL A 1 458 ? 23.097 0.350 -35.683 1.00 35.84 458 VAL A N 1
ATOM 3630 C CA . VAL A 1 458 ? 24.189 1.186 -35.162 1.00 35.84 458 VAL A CA 1
ATOM 3631 C C . VAL A 1 458 ? 24.327 0.872 -33.676 1.00 35.84 458 VAL A C 1
ATOM 3633 O O . VAL A 1 458 ? 23.454 1.185 -32.862 1.00 35.84 458 VAL A O 1
ATOM 3636 N N . GLY A 1 459 ? 25.404 0.174 -33.312 1.00 41.66 459 GLY A N 1
ATOM 3637 C CA . GLY A 1 459 ? 25.589 -0.339 -31.954 1.00 41.66 459 GLY A CA 1
ATOM 3638 C C . GLY A 1 459 ? 24.469 -1.306 -31.545 1.00 41.66 459 GLY A C 1
ATOM 3639 O O . GLY A 1 459 ? 24.259 -2.331 -32.189 1.00 41.66 459 GLY A O 1
ATOM 3640 N N . LYS A 1 460 ? 23.746 -0.991 -30.460 1.00 35.25 460 LYS A N 1
ATOM 3641 C CA . LYS A 1 460 ? 22.613 -1.794 -29.947 1.00 35.25 460 LYS A CA 1
ATOM 3642 C C . LYS A 1 460 ? 21.249 -1.383 -30.522 1.00 35.25 460 LYS A C 1
ATOM 3644 O O . LYS A 1 460 ? 20.235 -1.951 -30.119 1.00 35.25 460 LYS A O 1
ATOM 3649 N N . HIS A 1 461 ? 21.208 -0.391 -31.410 1.00 38.28 461 HIS A N 1
ATOM 3650 C CA . HIS A 1 461 ? 19.965 0.185 -31.913 1.00 38.28 461 HIS A CA 1
ATOM 3651 C C . HIS A 1 461 ? 19.716 -0.234 -33.359 1.00 38.28 461 HIS A C 1
ATOM 3653 O O . HIS A 1 461 ? 20.581 -0.071 -34.219 1.00 38.28 461 HIS A O 1
ATOM 3659 N N . SER A 1 462 ? 18.519 -0.756 -33.619 1.00 42.94 462 SER A N 1
ATOM 3660 C CA . SER A 1 462 ? 18.037 -1.027 -34.971 1.00 42.94 462 SER A CA 1
ATOM 3661 C C . SER A 1 462 ? 17.322 0.206 -35.517 1.00 42.94 462 SER A C 1
ATOM 3663 O O . SER A 1 462 ? 16.517 0.822 -34.809 1.00 42.94 462 SER A O 1
ATOM 3665 N N . PHE A 1 463 ? 17.593 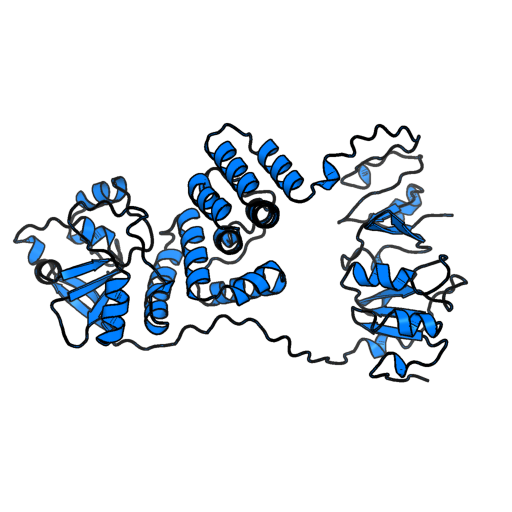0.547 -36.773 1.00 49.47 463 PHE A N 1
ATOM 3666 C CA . PHE A 1 463 ? 16.934 1.643 -37.475 1.00 49.47 463 PHE A CA 1
ATOM 3667 C C . PHE A 1 463 ? 16.247 1.148 -38.748 1.00 49.47 463 PHE A C 1
ATOM 3669 O O . PHE A 1 463 ? 16.697 0.186 -39.372 1.00 49.47 463 PHE A O 1
ATOM 3676 N N . LEU A 1 464 ? 15.163 1.825 -39.128 1.00 50.59 464 LEU A N 1
ATOM 3677 C CA . LEU A 1 464 ? 14.562 1.756 -40.458 1.00 50.59 464 LEU A CA 1
ATOM 3678 C C . LEU A 1 464 ? 14.688 3.138 -41.093 1.00 50.59 464 LEU A C 1
ATOM 3680 O O . LEU A 1 464 ? 14.170 4.109 -40.545 1.00 50.59 464 LEU A O 1
ATOM 3684 N N . ALA A 1 465 ? 15.373 3.222 -42.225 1.00 50.59 465 ALA A N 1
ATOM 3685 C CA . ALA A 1 465 ? 15.488 4.432 -43.017 1.00 50.59 465 ALA A CA 1
ATOM 3686 C C . ALA A 1 465 ? 14.612 4.339 -44.271 1.00 50.59 465 ALA A C 1
ATOM 3688 O O . ALA A 1 465 ? 14.530 3.271 -44.866 1.00 50.59 465 ALA A O 1
ATOM 3689 N N . SER A 1 466 ? 13.957 5.428 -44.669 1.00 49.19 466 SER A N 1
ATOM 3690 C CA . SER A 1 466 ? 13.166 5.514 -45.908 1.00 49.19 466 SER A CA 1
ATOM 3691 C C . SER A 1 466 ? 13.415 6.872 -46.566 1.00 49.19 466 SER A C 1
ATOM 3693 O O . SER A 1 466 ? 13.396 7.893 -45.873 1.00 49.19 466 SER A O 1
ATOM 3695 N N . GLY A 1 467 ? 13.683 6.872 -47.874 1.00 46.28 467 GLY A N 1
ATOM 3696 C CA . GLY A 1 467 ? 14.010 8.063 -48.665 1.00 46.28 467 GLY A CA 1
ATOM 3697 C C . GLY A 1 467 ? 14.099 7.757 -50.166 1.00 46.28 467 GLY A C 1
ATOM 3698 O O . GLY A 1 467 ? 14.193 6.591 -50.556 1.00 46.28 467 GLY A O 1
ATOM 3699 N N . SER A 1 468 ? 14.036 8.801 -50.997 1.00 39.88 468 SER A N 1
ATOM 3700 C CA . SER A 1 468 ? 14.404 8.769 -52.421 1.00 39.88 468 SER A CA 1
ATOM 3701 C C . SER A 1 468 ? 15.894 8.433 -52.558 1.00 39.88 468 SER A C 1
ATOM 3703 O O . SER A 1 468 ? 16.704 8.909 -51.766 1.00 39.88 468 SER A O 1
ATOM 3705 N N . ALA A 1 469 ? 16.230 7.565 -53.516 1.00 32.41 469 ALA A N 1
ATOM 3706 C CA . ALA A 1 469 ? 17.605 7.152 -53.806 1.00 32.41 469 ALA A CA 1
ATOM 3707 C C . ALA A 1 469 ? 18.453 8.285 -54.394 1.00 32.41 469 ALA A C 1
ATOM 3709 O O . ALA A 1 469 ? 17.880 9.093 -55.164 1.00 32.41 469 ALA A O 1
#

Nearest PDB structures (foldseek):
  6kkn-assembly1_A-2  TM=2.121E-01  e=6.209E+00  Nostoc sp. PCC 7120 = FACHB-418